Protein AF-A0A5N5N4A8-F1 (afdb_monomer_lite)

Structure (mmCIF, N/CA/C/O backbone):
data_AF-A0A5N5N4A8-F1
#
_entry.id   AF-A0A5N5N4A8-F1
#
loop_
_atom_site.group_PDB
_atom_site.id
_atom_site.type_symbol
_atom_site.label_atom_id
_atom_site.label_alt_id
_atom_site.label_comp_id
_atom_site.label_asym_id
_atom_site.label_entity_id
_atom_site.label_seq_id
_atom_site.pdbx_PDB_ins_code
_atom_site.Cartn_x
_atom_site.Cartn_y
_atom_site.Cartn_z
_atom_site.occupancy
_atom_site.B_iso_or_equiv
_atom_site.auth_seq_id
_atom_site.auth_comp_id
_atom_site.auth_asym_id
_atom_site.auth_atom_id
_atom_site.pdbx_PDB_model_num
ATOM 1 N N . MET A 1 1 ? 70.018 53.715 -150.022 1.00 56.44 1 MET A N 1
ATOM 2 C CA . MET A 1 1 ? 70.300 53.103 -148.701 1.00 56.44 1 MET A CA 1
ATOM 3 C C . MET A 1 1 ? 69.688 53.857 -147.510 1.00 56.44 1 MET A C 1
ATOM 5 O O . MET A 1 1 ? 69.052 53.190 -146.712 1.00 56.44 1 MET A O 1
ATOM 9 N N . LYS A 1 2 ? 69.775 55.198 -147.368 1.00 58.09 2 LYS A N 1
ATOM 10 C CA . LYS A 1 2 ? 69.204 55.908 -146.186 1.00 58.09 2 LYS A CA 1
ATOM 11 C C . LYS A 1 2 ? 67.696 55.701 -145.933 1.00 58.09 2 LYS A C 1
ATOM 13 O O . LYS A 1 2 ? 67.287 55.633 -144.782 1.00 58.09 2 LYS A O 1
ATOM 18 N N . LEU A 1 3 ? 66.888 55.563 -146.987 1.00 58.53 3 LEU A N 1
ATOM 19 C CA . LEU A 1 3 ? 65.428 55.402 -146.882 1.00 58.53 3 LEU A CA 1
ATOM 20 C C . LEU A 1 3 ? 64.990 54.063 -146.256 1.00 58.53 3 LEU A C 1
ATOM 22 O O . LEU A 1 3 ? 63.924 54.002 -145.663 1.00 58.53 3 LEU A O 1
ATOM 26 N N . GLN A 1 4 ? 65.820 53.018 -146.354 1.00 61.16 4 GLN A N 1
ATOM 27 C CA . GLN A 1 4 ? 65.466 51.653 -145.943 1.00 61.16 4 GLN A CA 1
ATOM 28 C C . GLN A 1 4 ? 65.731 51.393 -144.447 1.00 61.16 4 GLN A C 1
ATOM 30 O O . GLN A 1 4 ? 65.011 50.626 -143.811 1.00 61.16 4 GLN A O 1
ATOM 35 N N . ALA A 1 5 ? 66.733 52.073 -143.875 1.00 66.94 5 ALA A N 1
ATOM 36 C CA . ALA A 1 5 ? 66.986 52.070 -142.434 1.00 66.94 5 ALA A CA 1
ATOM 37 C C . ALA A 1 5 ? 65.881 52.824 -141.675 1.00 66.94 5 ALA A C 1
ATOM 39 O O . ALA A 1 5 ? 65.349 52.303 -140.702 1.00 66.94 5 ALA A O 1
ATOM 40 N N . LEU A 1 6 ? 65.471 53.993 -142.187 1.00 68.38 6 LEU A N 1
ATOM 41 C CA . LEU A 1 6 ? 64.388 54.794 -141.610 1.00 68.38 6 LEU A CA 1
ATOM 42 C C . LEU A 1 6 ? 63.024 54.090 -141.652 1.00 68.38 6 LEU A C 1
ATOM 44 O O . LEU A 1 6 ? 62.227 54.302 -140.747 1.00 68.38 6 LEU A O 1
ATOM 48 N N . THR A 1 7 ? 62.733 53.247 -142.651 1.00 71.19 7 THR A N 1
ATOM 49 C CA . THR A 1 7 ? 61.509 52.422 -142.627 1.00 71.19 7 THR A CA 1
ATOM 50 C C . THR A 1 7 ? 61.558 51.363 -141.533 1.00 71.19 7 THR A C 1
ATOM 52 O O . THR A 1 7 ? 60.598 51.264 -140.777 1.00 71.19 7 THR A O 1
ATOM 55 N N . LYS A 1 8 ? 62.680 50.643 -141.387 1.00 75.88 8 LYS A N 1
ATOM 56 C CA . LYS A 1 8 ? 62.810 49.606 -140.355 1.00 75.88 8 LYS A CA 1
ATOM 57 C C . LYS A 1 8 ? 62.787 50.194 -138.940 1.00 75.88 8 LYS A C 1
ATOM 59 O O . LYS A 1 8 ? 62.098 49.676 -138.077 1.00 75.88 8 LYS A O 1
ATOM 64 N N . GLU A 1 9 ? 63.475 51.310 -138.712 1.00 77.31 9 GLU A N 1
ATOM 65 C CA . GLU A 1 9 ? 63.443 52.019 -137.426 1.00 77.31 9 GLU A CA 1
ATOM 66 C C . GLU A 1 9 ? 62.024 52.516 -137.085 1.00 77.31 9 GLU A C 1
ATOM 68 O O . GLU A 1 9 ? 61.603 52.463 -135.933 1.00 77.31 9 GLU A O 1
ATOM 73 N N . ASN A 1 10 ? 61.244 52.935 -138.087 1.00 78.62 10 ASN A N 1
ATOM 74 C CA . ASN A 1 10 ? 59.842 53.330 -137.920 1.00 78.62 10 ASN A CA 1
ATOM 75 C C . ASN A 1 10 ? 58.921 52.119 -137.650 1.00 78.62 10 ASN A C 1
ATOM 77 O O . ASN A 1 10 ? 57.947 52.248 -136.913 1.00 78.62 10 ASN A O 1
ATOM 81 N N . GLU A 1 11 ? 59.234 50.938 -138.189 1.00 80.19 11 GLU A N 1
ATOM 82 C CA . GLU A 1 11 ? 58.554 49.673 -137.866 1.00 80.19 11 GLU A CA 1
ATOM 83 C C . GLU A 1 11 ? 58.890 49.191 -136.445 1.00 80.19 11 GLU A C 1
ATOM 85 O O . GLU A 1 11 ? 57.966 48.957 -135.669 1.00 80.19 11 GLU A O 1
ATOM 90 N N . ASP A 1 12 ? 60.168 49.171 -136.049 1.00 80.50 12 ASP A N 1
ATOM 91 C CA . ASP A 1 12 ? 60.608 48.830 -134.684 1.00 80.50 12 ASP A CA 1
ATOM 92 C C . ASP A 1 12 ? 60.016 49.806 -133.637 1.00 80.50 12 ASP A C 1
ATOM 94 O O . ASP A 1 12 ? 59.639 49.409 -132.529 1.00 80.50 12 ASP A O 1
ATOM 98 N N . LEU A 1 13 ? 59.901 51.100 -133.977 1.00 82.62 13 LEU A N 1
ATOM 99 C CA . LEU A 1 13 ? 59.232 52.101 -133.138 1.00 82.62 13 LEU A CA 1
ATOM 100 C C . LEU A 1 13 ? 57.721 51.865 -133.052 1.00 82.62 13 LEU A C 1
ATOM 102 O O . LEU A 1 13 ? 57.177 51.960 -131.955 1.00 82.62 13 LEU A O 1
ATOM 106 N N . LYS A 1 14 ? 57.045 51.511 -134.155 1.00 82.94 14 LYS A N 1
ATOM 107 C CA . LYS A 1 14 ? 55.620 51.136 -134.137 1.00 82.94 14 LYS A CA 1
ATOM 108 C C . LYS A 1 14 ? 55.368 49.882 -133.310 1.00 82.94 14 LYS A C 1
ATOM 110 O O . LYS A 1 14 ? 54.406 49.865 -132.550 1.00 82.94 14 LYS A O 1
ATOM 115 N N . GLU A 1 15 ? 56.217 48.863 -133.418 1.00 82.81 15 GLU A N 1
ATOM 116 C CA . GLU A 1 15 ? 56.079 47.631 -132.640 1.00 82.81 15 GLU A CA 1
ATOM 117 C C . GLU A 1 15 ? 56.305 47.895 -131.144 1.00 82.81 15 GLU A C 1
ATOM 119 O O . GLU A 1 15 ? 55.498 47.464 -130.321 1.00 82.81 15 GLU A O 1
ATOM 124 N N . ARG A 1 16 ? 57.298 48.723 -130.778 1.00 84.50 16 ARG A N 1
ATOM 125 C CA . ARG A 1 16 ? 57.437 49.223 -129.398 1.00 84.50 16 ARG A CA 1
ATOM 126 C C . ARG A 1 16 ? 56.244 50.058 -128.942 1.00 84.50 16 ARG A C 1
ATOM 128 O O . ARG A 1 16 ? 55.816 49.900 -127.803 1.00 84.50 16 ARG A O 1
ATOM 135 N N . THR A 1 17 ? 55.693 50.935 -129.783 1.00 83.56 17 THR A N 1
ATOM 136 C CA . THR A 1 17 ? 54.480 51.697 -129.444 1.00 83.56 17 THR A CA 1
ATOM 137 C C . THR A 1 17 ? 53.307 50.753 -129.188 1.00 83.56 17 THR A C 1
ATOM 139 O O . THR A 1 17 ? 52.651 50.895 -128.162 1.00 83.56 17 THR A O 1
ATOM 142 N N . LEU A 1 18 ? 53.096 49.745 -130.040 1.00 87.31 18 LEU A N 1
ATOM 143 C CA . LEU A 1 18 ? 52.048 48.736 -129.876 1.00 87.31 18 LEU A CA 1
ATOM 144 C C . LEU A 1 18 ? 52.262 47.888 -128.610 1.00 87.31 18 LEU A C 1
ATOM 146 O O . LEU A 1 18 ? 51.315 47.626 -127.874 1.00 87.31 18 LEU A O 1
ATOM 150 N N . GLN A 1 19 ? 53.503 47.492 -128.316 1.00 87.50 19 GLN A N 1
ATOM 151 C CA . GLN A 1 19 ? 53.854 46.746 -127.106 1.00 87.50 19 GLN A CA 1
ATOM 152 C C . GLN A 1 19 ? 53.592 47.571 -125.839 1.00 87.50 19 GLN A C 1
ATOM 154 O O . GLN A 1 19 ? 52.956 47.072 -124.910 1.00 87.50 19 GLN A O 1
ATOM 159 N N . MET A 1 20 ? 54.026 48.835 -125.813 1.00 86.50 20 MET A N 1
ATOM 160 C CA . MET A 1 20 ? 53.767 49.763 -124.707 1.00 86.50 20 MET A CA 1
ATOM 161 C C . MET A 1 20 ? 52.272 50.079 -124.569 1.00 86.50 20 MET A C 1
ATOM 163 O O . MET A 1 20 ? 51.775 50.205 -123.454 1.00 86.50 20 MET A O 1
ATOM 167 N N . GLU A 1 21 ? 51.530 50.161 -125.675 1.00 87.38 21 GLU A N 1
ATOM 168 C CA . GLU A 1 21 ? 50.076 50.331 -125.667 1.00 87.38 21 GLU A CA 1
ATOM 169 C C . GLU A 1 21 ? 49.369 49.087 -125.100 1.00 87.38 21 GLU A C 1
ATOM 171 O O . GLU A 1 21 ? 48.452 49.221 -124.290 1.00 87.38 21 GLU A O 1
ATOM 176 N N . THR A 1 22 ? 49.815 47.877 -125.452 1.00 87.38 22 THR A N 1
ATOM 177 C CA . THR A 1 22 ? 49.297 46.622 -124.882 1.00 87.38 22 THR A CA 1
ATOM 178 C C . THR A 1 22 ? 49.626 46.510 -123.392 1.00 87.38 22 THR A C 1
ATOM 180 O O . THR A 1 22 ? 48.724 46.230 -122.608 1.00 87.38 22 THR A O 1
ATOM 183 N N . GLN A 1 23 ? 50.859 46.809 -122.966 1.00 88.62 23 GLN A N 1
ATOM 184 C CA . GLN A 1 23 ? 51.235 46.837 -121.543 1.00 88.62 23 GLN A CA 1
ATOM 185 C C . GLN A 1 23 ? 50.447 47.896 -120.760 1.00 88.62 23 GLN A C 1
ATOM 187 O O . GLN A 1 23 ? 49.952 47.615 -119.671 1.00 88.62 23 GLN A O 1
ATOM 192 N N . SER A 1 24 ? 50.250 49.088 -121.332 1.00 85.00 24 SER A N 1
ATOM 193 C CA . SER A 1 24 ? 49.407 50.140 -120.753 1.00 85.00 24 SER A CA 1
ATOM 194 C C . SER A 1 24 ? 47.951 49.682 -120.600 1.00 85.00 24 SER A C 1
ATOM 196 O O . SER A 1 24 ? 47.354 49.863 -119.540 1.00 85.00 24 SER A O 1
ATOM 198 N N . LYS A 1 25 ? 47.389 48.997 -121.607 1.00 90.38 25 LYS A N 1
ATOM 199 C CA . LYS A 1 25 ? 46.051 48.385 -121.530 1.00 90.38 25 LYS A CA 1
ATOM 200 C C . LYS A 1 25 ? 45.978 47.276 -120.477 1.00 90.38 25 LYS A C 1
ATOM 202 O O . LYS A 1 25 ? 44.963 47.187 -119.793 1.00 90.38 25 LYS A O 1
ATOM 207 N N . GLU A 1 26 ? 47.016 46.458 -120.317 1.00 89.75 26 GLU A N 1
ATOM 208 C CA . GLU A 1 26 ? 47.076 45.412 -119.285 1.00 89.75 26 GLU A CA 1
ATOM 209 C C . GLU A 1 26 ? 47.110 46.023 -117.874 1.00 89.75 26 GLU A C 1
ATOM 211 O O . GLU A 1 26 ? 46.249 45.718 -117.049 1.00 89.75 26 GLU A O 1
ATOM 216 N N . HIS A 1 27 ? 48.013 46.979 -117.627 1.00 88.75 27 HIS A N 1
ATOM 217 C CA . HIS A 1 27 ? 48.081 47.713 -116.361 1.00 88.75 27 HIS A CA 1
ATOM 218 C C . HIS A 1 27 ? 46.790 48.484 -116.063 1.00 88.75 27 HIS A C 1
ATOM 220 O O . HIS A 1 27 ? 46.353 48.521 -114.916 1.00 88.75 27 HIS A O 1
ATOM 226 N N . LEU A 1 28 ? 46.131 49.052 -117.079 1.00 90.88 28 LEU A N 1
ATOM 227 C CA . LEU A 1 28 ? 44.839 49.715 -116.915 1.00 90.88 28 LEU A CA 1
ATOM 228 C C . LEU A 1 28 ? 43.726 48.721 -116.544 1.00 90.88 28 LEU A C 1
ATOM 230 O O . LEU A 1 28 ? 42.883 49.049 -115.709 1.00 90.88 28 LEU A O 1
ATOM 234 N N . LYS A 1 29 ? 43.704 47.505 -117.110 1.00 92.19 29 LYS A N 1
ATOM 235 C CA . LYS A 1 29 ? 42.767 46.449 -116.680 1.00 92.19 29 LYS A CA 1
ATOM 236 C C . LYS A 1 29 ? 43.033 46.026 -115.239 1.00 92.19 29 LYS A C 1
ATOM 238 O O . LYS A 1 29 ? 42.085 45.906 -114.472 1.00 92.19 29 LYS A O 1
ATOM 243 N N . GLU A 1 30 ? 44.292 45.810 -114.865 1.00 91.25 30 GLU A N 1
ATOM 244 C CA . GLU A 1 30 ? 44.657 45.350 -113.522 1.00 91.25 30 GLU A CA 1
ATOM 245 C C . GLU A 1 30 ? 44.425 46.431 -112.455 1.00 91.25 30 GLU A C 1
ATOM 247 O O . GLU A 1 30 ? 43.889 46.140 -111.385 1.00 91.25 30 GLU A O 1
ATOM 252 N N . TRP A 1 31 ? 44.687 47.700 -112.779 1.00 91.19 31 TRP A N 1
ATOM 253 C CA . TRP A 1 31 ? 44.297 48.847 -111.955 1.00 91.19 31 TRP A CA 1
ATOM 254 C C . TRP A 1 31 ? 42.774 48.966 -111.813 1.00 91.19 31 TRP A C 1
ATOM 256 O O . TRP A 1 31 ? 42.271 49.145 -110.708 1.00 91.19 31 TRP A O 1
ATOM 266 N N . ASN A 1 32 ? 42.008 48.805 -112.900 1.00 91.62 32 ASN A N 1
ATOM 267 C CA . ASN A 1 32 ? 40.544 48.800 -112.819 1.00 91.62 32 ASN A CA 1
ATOM 268 C C . ASN A 1 32 ? 40.012 47.606 -112.009 1.00 91.62 32 ASN A C 1
ATOM 270 O O . ASN A 1 32 ? 39.071 47.773 -111.239 1.00 91.62 32 ASN A O 1
ATOM 274 N N . LYS A 1 33 ? 40.624 46.422 -112.135 1.00 93.69 33 LYS A N 1
ATOM 275 C CA . LYS A 1 33 ? 40.260 45.220 -111.375 1.00 93.69 33 LYS A CA 1
ATOM 276 C C . LYS A 1 33 ? 40.529 45.404 -109.882 1.00 93.69 33 LYS A C 1
ATOM 278 O O . LYS A 1 33 ? 39.618 45.223 -109.085 1.00 93.69 33 LYS A O 1
ATOM 283 N N . THR A 1 34 ? 41.737 45.817 -109.505 1.00 92.00 34 THR A N 1
ATOM 284 C CA . THR A 1 34 ? 42.097 46.076 -108.098 1.00 92.00 34 THR A CA 1
ATOM 285 C C . THR A 1 34 ? 41.268 47.211 -107.494 1.00 92.00 34 THR A C 1
ATOM 287 O O . THR A 1 34 ? 40.834 47.111 -106.349 1.00 92.00 34 THR A O 1
ATOM 290 N N . LYS A 1 35 ? 40.946 48.252 -108.274 1.00 91.94 35 LYS A N 1
ATOM 291 C CA . LYS A 1 35 ? 40.002 49.308 -107.878 1.00 91.94 35 LYS A CA 1
ATOM 292 C C . LYS A 1 35 ? 38.577 48.780 -107.670 1.00 91.94 35 LYS A C 1
ATOM 294 O O . LYS A 1 35 ? 37.924 49.187 -106.712 1.00 91.94 35 LYS A O 1
ATOM 299 N N . GLN A 1 36 ? 38.100 47.880 -108.529 1.00 92.25 36 GLN A N 1
ATOM 300 C CA . GLN A 1 36 ? 36.796 47.231 -108.379 1.00 92.25 36 GLN A CA 1
ATOM 301 C C . GLN A 1 36 ? 36.764 46.321 -107.143 1.00 92.25 36 GLN A C 1
ATOM 303 O O . GLN A 1 36 ? 35.833 46.411 -106.352 1.00 92.25 36 GLN A O 1
ATOM 308 N N . GLU A 1 37 ? 37.802 45.511 -106.921 1.00 91.94 37 GLU A N 1
ATOM 309 C CA . GLU A 1 37 ? 37.939 44.655 -105.736 1.00 91.94 37 GLU A CA 1
ATOM 310 C C . GLU A 1 37 ? 37.998 45.481 -104.440 1.00 91.94 37 GLU A C 1
ATOM 312 O O . GLU A 1 37 ? 37.340 45.128 -103.460 1.00 91.94 37 GLU A O 1
ATOM 317 N N . ALA A 1 38 ? 38.705 46.617 -104.443 1.00 90.31 38 ALA A N 1
ATOM 318 C CA . ALA A 1 38 ? 38.720 47.560 -103.326 1.00 90.31 38 ALA A CA 1
ATOM 319 C C . ALA A 1 38 ? 37.334 48.180 -103.068 1.00 90.31 38 ALA A C 1
ATOM 321 O O . ALA A 1 38 ? 36.897 48.230 -101.920 1.00 90.31 38 ALA A O 1
ATOM 322 N N . ALA A 1 39 ? 36.608 48.585 -104.117 1.00 90.88 39 ALA A N 1
ATOM 323 C CA . ALA A 1 39 ? 35.244 49.110 -103.999 1.00 90.88 39 ALA A CA 1
ATOM 324 C C . ALA A 1 39 ? 34.233 48.041 -103.533 1.00 90.88 39 ALA A C 1
ATOM 326 O O . ALA A 1 39 ? 33.334 48.329 -102.743 1.00 90.88 39 ALA A O 1
ATOM 327 N N . ASP A 1 40 ? 34.386 46.792 -103.977 1.00 91.62 40 ASP A N 1
ATOM 328 C CA . ASP A 1 40 ? 33.559 45.660 -103.547 1.00 91.62 40 ASP A CA 1
ATOM 329 C C . ASP A 1 40 ? 33.862 45.232 -102.104 1.00 91.62 40 ASP A C 1
ATOM 331 O O . ASP A 1 40 ? 32.959 44.788 -101.392 1.00 91.62 40 ASP A O 1
ATOM 335 N N . PHE A 1 41 ? 35.111 45.374 -101.649 1.00 89.81 41 PHE A N 1
ATOM 336 C CA . PHE A 1 41 ? 35.484 45.189 -100.247 1.00 89.81 41 PHE A CA 1
ATOM 337 C C . PHE A 1 41 ? 34.937 46.321 -99.369 1.00 89.81 41 PHE A C 1
ATOM 339 O O . PHE A 1 41 ? 34.304 46.042 -98.352 1.00 89.81 41 PHE A O 1
ATOM 346 N N . GLN A 1 42 ? 35.088 47.579 -99.799 1.00 88.69 42 GLN A N 1
ATOM 347 C CA . GLN A 1 42 ? 34.529 48.747 -99.118 1.00 88.69 42 GLN A CA 1
ATOM 348 C C . GLN A 1 42 ? 33.012 48.603 -98.918 1.00 88.69 42 GLN A C 1
ATOM 350 O O . GLN A 1 42 ? 32.543 48.715 -97.787 1.00 88.69 42 GLN A O 1
ATOM 355 N N . ARG A 1 43 ? 32.260 48.237 -99.967 1.00 88.38 43 ARG A N 1
ATOM 356 C CA . ARG A 1 43 ? 30.806 48.014 -99.870 1.00 88.38 43 ARG A CA 1
ATOM 357 C C . ARG A 1 43 ? 30.442 46.950 -98.830 1.00 88.38 43 ARG A C 1
ATOM 359 O O . ARG A 1 43 ? 29.518 47.143 -98.051 1.00 88.38 43 ARG A O 1
ATOM 366 N N . LYS A 1 44 ? 31.192 45.842 -98.762 1.00 91.44 44 LYS A N 1
ATOM 367 C CA . LYS A 1 44 ? 30.980 44.788 -97.747 1.00 91.44 44 LYS A CA 1
ATOM 368 C C . LYS A 1 44 ? 31.272 45.281 -96.327 1.00 91.44 44 LYS A C 1
ATOM 370 O O . LYS A 1 44 ? 30.573 44.885 -95.395 1.00 91.44 44 LYS A O 1
ATOM 375 N N . CYS A 1 45 ? 32.284 46.130 -96.150 1.00 85.31 45 CYS A N 1
ATOM 376 C CA . CYS A 1 45 ? 32.577 46.773 -94.868 1.00 85.31 45 CYS A CA 1
ATOM 377 C C . CYS A 1 45 ? 31.461 47.742 -94.452 1.00 85.31 45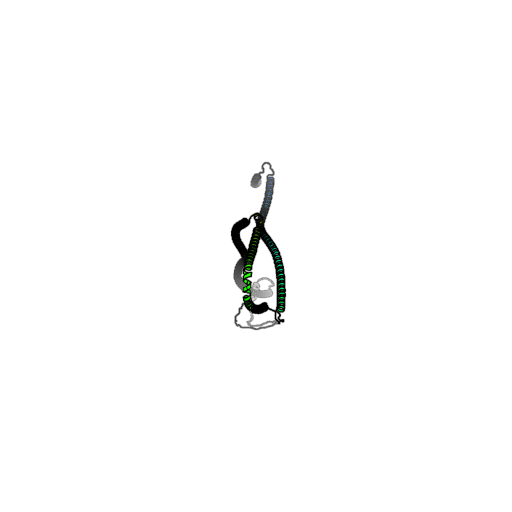 CYS A C 1
ATOM 379 O O . CYS A 1 45 ? 31.028 47.701 -93.302 1.00 85.31 45 CYS A O 1
ATOM 381 N N . GLU A 1 46 ? 30.955 48.554 -95.380 1.00 85.31 46 GLU A N 1
ATOM 382 C CA . GLU A 1 46 ? 29.821 49.461 -95.164 1.00 85.31 46 GLU A CA 1
ATOM 383 C C . GLU A 1 46 ? 28.543 48.681 -94.811 1.00 85.31 46 GLU A C 1
ATOM 385 O O . GLU A 1 46 ? 27.928 48.955 -93.783 1.00 85.31 46 GLU A O 1
ATOM 390 N N . GLU A 1 47 ? 28.202 47.627 -95.561 1.00 87.75 47 GLU A N 1
ATOM 391 C CA . GLU A 1 47 ? 27.078 46.727 -95.257 1.00 87.75 47 GLU A CA 1
ATOM 392 C C . GLU A 1 47 ? 27.206 46.071 -93.870 1.00 87.75 47 GLU A C 1
ATOM 394 O O . GLU A 1 47 ? 26.223 45.976 -93.126 1.00 87.75 47 GLU A O 1
ATOM 399 N N . PHE A 1 48 ? 28.407 45.616 -93.494 1.00 87.75 48 PHE A N 1
ATOM 400 C CA . PHE A 1 48 ? 28.667 45.051 -92.168 1.00 87.75 48 PHE A CA 1
ATOM 401 C C . PHE A 1 48 ? 28.476 46.095 -91.060 1.00 87.75 48 PHE A C 1
ATOM 403 O O . PHE A 1 48 ? 27.785 45.817 -90.076 1.00 87.75 48 PHE A O 1
ATOM 410 N N . LEU A 1 49 ? 29.023 47.303 -91.237 1.00 85.31 49 LEU A N 1
ATOM 411 C CA . LEU A 1 49 ? 28.869 48.412 -90.295 1.00 85.31 49 LEU A CA 1
ATOM 412 C C . LEU A 1 49 ? 27.402 48.834 -90.153 1.00 85.31 49 LEU A C 1
ATOM 414 O O . LEU A 1 49 ? 26.928 48.951 -89.027 1.00 85.31 49 LEU A O 1
ATOM 418 N N . SER A 1 50 ? 26.643 48.969 -91.246 1.00 83.62 50 SER A N 1
ATOM 419 C CA . SER A 1 50 ? 25.208 49.295 -91.200 1.00 83.62 50 SER A CA 1
ATOM 420 C C . SER A 1 50 ? 24.383 48.212 -90.494 1.00 83.62 50 SER A C 1
ATOM 422 O O . SER A 1 50 ? 23.487 48.509 -89.698 1.00 83.62 50 SER A O 1
ATOM 424 N N . ARG A 1 51 ? 24.695 46.929 -90.725 1.00 86.88 51 ARG A N 1
ATOM 425 C CA . ARG A 1 51 ? 24.046 45.813 -90.015 1.00 86.88 51 ARG A CA 1
ATOM 426 C C . ARG A 1 51 ? 24.387 45.798 -88.526 1.00 86.88 51 ARG A C 1
ATOM 428 O O . ARG A 1 51 ? 23.518 45.477 -87.721 1.00 86.88 51 ARG A O 1
ATOM 435 N N . LEU A 1 52 ? 25.614 46.148 -88.147 1.00 85.19 52 LEU A N 1
ATOM 436 C CA . LEU A 1 52 ? 26.026 46.205 -86.745 1.00 85.19 52 LEU A CA 1
ATOM 437 C C . LEU A 1 52 ? 25.425 47.429 -86.032 1.00 85.19 52 LEU A C 1
ATOM 439 O O . LEU A 1 52 ? 24.831 47.274 -84.968 1.00 85.19 52 LEU A O 1
ATOM 443 N N . ALA A 1 53 ? 25.470 48.607 -86.655 1.00 84.50 53 ALA A N 1
ATOM 444 C CA . ALA A 1 53 ? 24.844 49.833 -86.162 1.00 84.50 53 ALA A CA 1
ATOM 445 C C . ALA A 1 53 ? 23.329 49.672 -85.960 1.00 84.50 53 ALA A C 1
ATOM 447 O O . ALA A 1 53 ? 22.826 49.995 -84.888 1.00 84.50 53 ALA A O 1
ATOM 448 N N . SER A 1 54 ? 22.609 49.071 -86.918 1.00 85.06 54 SER A N 1
ATOM 449 C CA . SER A 1 54 ? 21.166 48.803 -86.770 1.00 85.06 54 SER A CA 1
ATOM 450 C C . SER A 1 54 ? 20.833 47.814 -85.645 1.00 85.06 54 SER A C 1
ATOM 452 O O . SER A 1 54 ? 19.767 47.912 -85.043 1.00 85.06 54 SER A O 1
ATOM 454 N N . LYS A 1 55 ? 21.734 46.877 -85.311 1.00 85.62 55 LYS A N 1
ATOM 455 C CA . LYS A 1 55 ? 21.575 45.976 -84.153 1.00 85.62 55 LYS A CA 1
ATOM 456 C C . LYS A 1 55 ? 21.917 46.629 -82.817 1.00 85.62 55 LYS A C 1
ATOM 458 O O . LYS A 1 55 ? 21.417 46.174 -81.793 1.00 85.62 55 LYS A O 1
ATOM 463 N N . LEU A 1 56 ? 22.739 47.673 -82.838 1.00 82.81 56 LEU A N 1
ATOM 464 C CA . LEU A 1 56 ? 23.101 48.489 -81.680 1.00 82.81 56 LEU A CA 1
ATOM 465 C C . LEU A 1 56 ? 22.221 49.747 -81.533 1.00 82.81 56 LEU A C 1
ATOM 467 O O . LEU A 1 56 ? 22.432 50.520 -80.604 1.00 82.81 56 LEU A O 1
ATOM 471 N N . SER A 1 57 ? 21.252 49.949 -82.433 1.00 83.25 57 SER A N 1
ATOM 472 C CA . SER A 1 57 ? 20.389 51.138 -82.508 1.00 83.25 57 SER A CA 1
ATOM 473 C C . SER A 1 57 ? 21.162 52.465 -82.607 1.00 83.25 57 SER A C 1
ATOM 475 O O . SER A 1 57 ? 20.761 53.465 -82.016 1.00 83.25 57 SER A O 1
ATOM 477 N N . VAL A 1 58 ? 22.276 52.474 -83.347 1.00 77.69 58 VAL A N 1
ATOM 478 C CA . VAL A 1 58 ? 23.074 53.681 -83.628 1.00 77.69 58 VAL A CA 1
ATOM 479 C C . VAL A 1 58 ? 22.560 54.344 -84.900 1.00 77.69 58 VAL A C 1
ATOM 481 O O . VAL A 1 58 ? 22.479 53.689 -85.941 1.00 77.69 58 VAL A O 1
ATOM 484 N N . ASP A 1 59 ? 22.244 55.636 -84.820 1.00 71.44 59 ASP A N 1
ATOM 485 C CA . ASP A 1 59 ? 21.810 56.406 -85.983 1.00 71.44 59 ASP A CA 1
ATOM 486 C C . ASP A 1 59 ? 22.989 56.676 -86.935 1.00 71.44 59 ASP A C 1
ATOM 488 O O . ASP A 1 59 ? 24.091 57.035 -86.511 1.00 71.44 59 ASP A O 1
ATOM 492 N N . LEU A 1 60 ? 22.771 56.443 -88.229 1.00 63.97 60 LEU A N 1
ATOM 493 C CA . LEU A 1 60 ? 23.824 56.431 -89.252 1.00 63.97 60 LEU A CA 1
ATOM 494 C C . LEU A 1 60 ? 24.113 57.827 -89.830 1.00 63.97 60 LEU A C 1
ATOM 496 O O . LEU A 1 60 ? 25.098 57.992 -90.544 1.00 63.97 60 LEU A O 1
ATOM 500 N N . ALA A 1 61 ? 23.244 58.808 -89.572 1.00 62.28 61 ALA A N 1
ATOM 501 C CA . ALA A 1 61 ? 23.188 60.055 -90.337 1.00 62.28 61 ALA A CA 1
ATOM 502 C C . ALA A 1 61 ? 24.219 61.134 -89.945 1.00 62.28 61 ALA A C 1
ATOM 504 O O . ALA A 1 61 ? 24.461 62.035 -90.744 1.00 62.28 61 ALA A O 1
ATOM 505 N N . GLU A 1 62 ? 24.816 61.072 -88.748 1.00 58.53 62 GLU A N 1
ATOM 506 C CA . GLU A 1 62 ? 25.540 62.218 -88.152 1.00 58.53 62 GLU A CA 1
ATOM 507 C C . GLU A 1 62 ? 26.981 61.915 -87.685 1.00 58.53 62 GLU A C 1
ATOM 509 O O . GLU A 1 62 ? 27.563 62.703 -86.941 1.00 58.53 62 GLU A O 1
ATOM 514 N N . ASN A 1 63 ? 27.580 60.776 -88.061 1.00 62.81 63 ASN A N 1
ATOM 515 C CA . ASN A 1 63 ? 28.821 60.314 -87.423 1.00 62.81 63 ASN A CA 1
ATOM 516 C C . ASN A 1 63 ? 29.944 59.913 -88.399 1.00 62.81 63 ASN A C 1
ATOM 518 O O . ASN A 1 63 ? 30.074 58.749 -88.782 1.00 62.81 63 ASN A O 1
ATOM 522 N N . ASP A 1 64 ? 30.837 60.867 -88.690 1.00 66.88 64 ASP A N 1
ATOM 523 C CA . ASP A 1 64 ? 32.072 60.683 -89.482 1.00 66.88 64 ASP A CA 1
ATOM 524 C C . ASP A 1 64 ? 33.025 59.601 -88.923 1.00 66.88 64 ASP A C 1
ATOM 526 O O . ASP A 1 64 ? 33.930 59.130 -89.614 1.00 66.88 64 ASP A O 1
ATOM 530 N N . LYS A 1 65 ? 32.837 59.183 -87.664 1.00 75.94 65 LYS A N 1
ATOM 531 C CA . LYS A 1 65 ? 33.622 58.163 -86.949 1.00 75.94 65 LYS A CA 1
ATOM 532 C C . LYS A 1 65 ? 32.749 56.971 -86.541 1.00 75.94 65 LYS A C 1
ATOM 534 O O . LYS A 1 65 ? 32.878 56.414 -85.444 1.00 75.94 65 LYS A O 1
ATOM 539 N N . LEU A 1 66 ? 31.871 56.544 -87.449 1.00 78.75 66 LEU A N 1
ATOM 540 C CA . LEU A 1 66 ? 30.908 55.464 -87.225 1.00 78.75 66 LEU A CA 1
ATOM 541 C C . LEU A 1 66 ? 31.548 54.175 -86.683 1.00 78.75 66 LEU A C 1
ATOM 543 O O . LEU A 1 66 ? 31.041 53.581 -85.736 1.00 78.75 66 LEU A O 1
ATOM 547 N N . MET A 1 67 ? 32.699 53.774 -87.234 1.00 81.06 67 MET A N 1
ATOM 548 C CA . MET A 1 67 ? 33.428 52.577 -86.801 1.00 81.06 67 MET A CA 1
ATOM 549 C C . MET A 1 67 ? 33.963 52.695 -85.363 1.00 81.06 67 MET A C 1
ATOM 551 O O . MET A 1 67 ? 33.789 51.766 -84.579 1.00 81.06 67 MET A O 1
ATOM 555 N N . GLU A 1 68 ? 34.558 53.833 -84.983 1.00 84.19 68 GLU A N 1
ATOM 556 C CA . GLU A 1 68 ? 35.048 54.068 -83.611 1.00 84.19 68 GLU A CA 1
ATOM 557 C C . GLU A 1 68 ? 33.889 54.091 -82.601 1.00 84.19 68 GLU A C 1
ATOM 559 O O . GLU A 1 68 ? 34.001 53.552 -81.497 1.00 84.19 68 GLU A O 1
ATOM 564 N N . THR A 1 69 ? 32.749 54.662 -83.000 1.00 84.69 69 THR A N 1
ATOM 565 C CA . THR A 1 69 ? 31.531 54.729 -82.180 1.00 84.69 69 THR A CA 1
ATOM 566 C C . THR A 1 69 ? 30.924 53.342 -81.967 1.00 84.69 69 THR A C 1
ATOM 568 O O . THR A 1 69 ? 30.612 52.968 -80.837 1.00 84.69 69 THR A O 1
ATOM 571 N N . VAL A 1 70 ? 30.815 52.543 -83.033 1.00 86.00 70 VAL A N 1
ATOM 572 C CA . VAL A 1 70 ? 30.330 51.157 -82.972 1.00 86.00 70 VAL A CA 1
ATOM 573 C C . VAL A 1 70 ? 31.245 50.286 -82.107 1.00 86.00 70 VAL A C 1
ATOM 575 O O . VAL A 1 70 ? 30.738 49.551 -81.263 1.00 86.00 70 VAL A O 1
ATOM 578 N N . VAL A 1 71 ? 32.573 50.401 -82.237 1.00 87.75 71 VAL A N 1
ATOM 579 C CA . VAL A 1 71 ? 33.533 49.696 -81.362 1.00 87.75 71 VAL A CA 1
ATOM 580 C C . VAL A 1 71 ? 33.349 50.111 -79.899 1.00 87.75 71 VAL A C 1
ATOM 582 O O . VAL A 1 71 ? 33.171 49.251 -79.039 1.00 87.75 71 VAL A O 1
ATOM 585 N N . SER A 1 72 ? 33.277 51.414 -79.618 1.00 88.62 72 SER A N 1
ATOM 586 C CA . SER A 1 72 ? 33.092 51.938 -78.253 1.00 88.62 72 SER A CA 1
ATOM 587 C C . SER A 1 72 ? 31.792 51.452 -77.599 1.00 88.62 72 SER A C 1
ATOM 589 O O . SER A 1 72 ? 31.758 51.175 -76.395 1.00 88.62 72 SER A O 1
ATOM 591 N N . LEU A 1 73 ? 30.720 51.323 -78.387 1.00 90.25 73 LEU A N 1
ATOM 592 C CA . LEU A 1 73 ? 29.433 50.814 -77.923 1.00 90.25 73 LEU A CA 1
ATOM 593 C C . LEU A 1 73 ? 29.456 49.292 -77.721 1.00 90.25 73 LEU A C 1
ATOM 595 O O . LEU A 1 73 ? 28.920 48.815 -76.724 1.00 90.25 73 LEU A O 1
ATOM 599 N N . VAL A 1 74 ? 30.142 48.532 -78.582 1.00 90.31 74 VAL A N 1
ATOM 600 C CA . VAL A 1 74 ? 30.402 47.097 -78.358 1.00 90.31 74 VAL A CA 1
ATOM 601 C C . VAL A 1 74 ? 31.218 46.885 -77.078 1.00 90.31 74 VAL A C 1
ATOM 603 O O . VAL A 1 74 ? 30.867 46.014 -76.284 1.00 90.31 74 VAL A O 1
ATOM 606 N N . ASP A 1 75 ? 32.234 47.706 -76.809 1.00 91.75 75 ASP A N 1
ATOM 607 C CA . ASP A 1 75 ? 33.014 47.655 -75.565 1.00 91.75 75 ASP A CA 1
ATOM 608 C C . ASP A 1 75 ? 32.182 48.026 -74.330 1.00 91.75 75 ASP A C 1
ATOM 610 O O . ASP A 1 75 ? 32.384 47.479 -73.241 1.00 91.75 75 ASP A O 1
ATOM 614 N N . LEU A 1 76 ? 31.230 48.954 -74.462 1.00 92.75 76 LEU A N 1
ATOM 615 C CA . LEU A 1 76 ? 30.265 49.259 -73.404 1.00 92.75 76 LEU A CA 1
ATOM 616 C C . LEU A 1 76 ? 29.314 48.077 -73.161 1.00 92.75 76 LEU A C 1
ATOM 618 O O . LEU A 1 76 ? 29.170 47.649 -72.018 1.00 92.75 76 LEU A O 1
ATOM 622 N N . CYS A 1 77 ? 28.738 47.493 -74.217 1.00 92.00 77 CYS A N 1
ATOM 623 C CA . CYS A 1 77 ? 27.902 46.296 -74.128 1.00 92.00 77 CYS A CA 1
ATOM 624 C C . CYS A 1 77 ? 28.662 45.104 -73.533 1.00 92.00 77 CYS A C 1
ATOM 626 O O . CYS A 1 77 ? 28.098 44.375 -72.722 1.00 92.00 77 CYS A O 1
ATOM 628 N N . CYS A 1 78 ? 29.938 44.912 -73.881 1.00 94.50 78 CYS A N 1
ATOM 629 C CA . CYS A 1 78 ? 30.793 43.883 -73.295 1.00 94.50 78 CYS A CA 1
ATOM 630 C C . CYS A 1 78 ? 30.971 44.097 -71.788 1.00 94.50 78 CYS A C 1
ATOM 632 O O . CYS A 1 78 ? 30.673 43.188 -71.013 1.00 94.50 78 CYS A O 1
ATOM 634 N N . ARG A 1 79 ? 31.375 45.305 -71.369 1.00 96.31 79 ARG A N 1
ATOM 635 C CA . ARG A 1 79 ? 31.535 45.663 -69.949 1.00 96.31 79 ARG A CA 1
ATOM 636 C C . ARG A 1 79 ? 30.238 45.505 -69.160 1.00 96.31 79 ARG A C 1
ATOM 638 O O . ARG A 1 79 ? 30.264 44.941 -68.072 1.00 96.31 79 ARG A O 1
ATOM 645 N N . GLU A 1 80 ? 29.108 45.938 -69.711 1.00 95.62 80 GLU A N 1
ATOM 646 C CA . GLU A 1 80 ? 27.794 45.797 -69.077 1.00 95.62 80 GLU A CA 1
ATOM 647 C C . GLU A 1 80 ? 27.367 44.325 -68.967 1.00 95.62 80 GLU A C 1
ATOM 649 O O . GLU A 1 80 ? 26.929 43.883 -67.909 1.00 95.62 80 GLU A O 1
ATOM 654 N N . ARG A 1 81 ? 27.585 43.524 -70.014 1.00 95.81 81 ARG A N 1
ATOM 655 C CA . ARG A 1 81 ? 27.348 42.071 -70.028 1.00 95.81 81 ARG A CA 1
ATOM 656 C C . ARG A 1 81 ? 28.214 41.339 -68.999 1.00 95.81 81 ARG A C 1
ATOM 658 O O . ARG A 1 81 ? 27.744 40.394 -68.370 1.00 95.81 81 ARG A O 1
ATOM 665 N N . ASP A 1 82 ? 29.454 41.771 -68.787 1.00 97.00 82 ASP A N 1
ATOM 666 C CA . ASP A 1 82 ? 30.345 41.180 -67.782 1.00 97.00 82 ASP A CA 1
ATOM 667 C C . ASP A 1 82 ? 30.036 41.690 -66.352 1.00 97.00 82 ASP A C 1
ATOM 669 O O . ASP A 1 82 ? 30.080 40.909 -65.395 1.00 97.00 82 ASP A O 1
ATOM 673 N N . ARG A 1 83 ? 29.564 42.938 -66.197 1.00 97.88 83 ARG A N 1
ATOM 674 C CA . ARG A 1 83 ? 28.966 43.463 -64.951 1.00 97.88 83 ARG A CA 1
ATOM 675 C C . ARG A 1 83 ? 27.713 42.675 -64.556 1.00 97.88 83 ARG A C 1
ATOM 677 O O . ARG A 1 83 ? 27.589 42.263 -63.405 1.00 97.88 83 ARG A O 1
ATOM 684 N N . GLN A 1 84 ? 26.814 42.417 -65.507 1.00 97.38 84 GLN A N 1
ATOM 685 C CA . GLN A 1 84 ? 25.601 41.623 -65.304 1.00 97.38 84 GLN A CA 1
ATOM 686 C C . GLN A 1 84 ? 25.922 40.171 -64.943 1.00 97.38 84 GLN A C 1
ATOM 688 O O . GLN A 1 84 ? 25.353 39.666 -63.982 1.00 97.38 84 GLN A O 1
ATOM 693 N N . LYS A 1 85 ? 26.876 39.513 -65.622 1.00 98.00 85 LYS A N 1
ATOM 694 C CA . LYS A 1 85 ? 27.363 38.181 -65.207 1.00 98.00 85 LYS A CA 1
ATOM 695 C C . LYS A 1 85 ? 27.859 38.183 -63.763 1.00 98.00 85 LYS A C 1
ATOM 697 O O . LYS A 1 85 ? 27.477 37.312 -62.995 1.00 98.00 85 LYS A O 1
ATOM 702 N N . THR A 1 86 ? 28.671 39.172 -63.387 1.00 97.12 86 THR A N 1
ATOM 703 C CA . THR A 1 86 ? 29.203 39.297 -62.019 1.00 97.12 86 THR A CA 1
ATOM 704 C C . THR A 1 86 ? 28.069 39.466 -61.002 1.00 97.12 86 THR A C 1
ATOM 706 O O . THR A 1 86 ? 28.063 38.812 -59.962 1.00 97.12 86 THR A O 1
ATOM 709 N N . GLN A 1 87 ? 27.062 40.280 -61.332 1.00 98.19 87 GLN A N 1
ATOM 710 C CA . GLN A 1 87 ? 25.865 40.469 -60.513 1.00 98.19 87 GLN A CA 1
ATOM 711 C C . GLN A 1 87 ? 25.012 39.189 -60.409 1.00 98.19 87 GLN A C 1
ATOM 713 O O . GLN A 1 87 ? 24.506 38.894 -59.330 1.00 98.19 87 GLN A O 1
ATOM 718 N N . ILE A 1 88 ? 24.887 38.407 -61.487 1.00 97.38 88 ILE A N 1
ATOM 719 C CA . ILE A 1 88 ? 24.205 37.103 -61.484 1.00 97.38 88 ILE A CA 1
ATOM 720 C C . ILE A 1 88 ? 24.952 36.114 -60.584 1.00 97.38 88 ILE A C 1
ATOM 722 O O . ILE A 1 88 ? 24.324 35.529 -59.708 1.00 97.38 88 ILE A O 1
ATOM 726 N N . CYS A 1 89 ? 26.278 35.980 -60.716 1.00 97.94 89 CYS A N 1
ATOM 727 C CA . CYS A 1 89 ? 27.078 35.107 -59.851 1.00 97.94 89 CYS A CA 1
ATOM 728 C C . CYS A 1 89 ? 26.915 35.468 -58.365 1.00 97.94 89 CYS A C 1
ATOM 730 O O . CYS A 1 89 ? 26.643 34.590 -57.550 1.00 97.94 89 CYS A O 1
ATOM 732 N N . ALA A 1 90 ? 26.987 36.758 -58.018 1.00 97.75 90 ALA A N 1
ATOM 733 C CA . ALA A 1 90 ? 26.799 37.222 -56.642 1.00 97.75 90 ALA A CA 1
ATOM 734 C C . ALA A 1 90 ? 25.380 36.939 -56.101 1.00 97.75 90 ALA A C 1
ATOM 736 O O . ALA A 1 90 ? 25.214 36.579 -54.934 1.00 97.75 90 ALA A O 1
ATOM 737 N N . LEU A 1 91 ? 24.345 37.062 -56.943 1.00 97.50 91 LEU A N 1
ATOM 738 C CA . LEU A 1 91 ? 22.973 36.695 -56.577 1.00 97.50 91 LEU A CA 1
ATOM 739 C C . LEU A 1 91 ? 22.811 35.179 -56.410 1.00 97.50 91 LEU A C 1
ATOM 741 O O . LEU A 1 91 ? 22.170 34.745 -55.457 1.00 97.50 91 LEU A O 1
ATOM 745 N N . GLU A 1 92 ? 23.415 34.364 -57.276 1.00 97.94 92 GLU A N 1
ATOM 746 C CA . GLU A 1 92 ? 23.418 32.908 -57.122 1.00 97.94 92 GLU A CA 1
ATOM 747 C C . GLU A 1 92 ? 24.127 32.458 -55.839 1.00 97.94 92 GLU A C 1
ATOM 749 O O . GLU A 1 92 ? 23.646 31.551 -55.162 1.00 97.94 92 GLU A O 1
ATOM 754 N N . GLU A 1 93 ? 25.265 33.063 -55.499 1.00 97.69 93 GLU A N 1
ATOM 755 C CA . GLU A 1 93 ? 25.996 32.798 -54.254 1.00 97.69 93 GLU A CA 1
ATOM 756 C C . GLU A 1 93 ? 25.173 33.196 -53.023 1.00 97.69 93 GLU A C 1
ATOM 758 O O . GLU A 1 93 ? 25.069 32.414 -52.077 1.00 97.69 93 GLU A O 1
ATOM 763 N N . SER A 1 94 ? 24.504 34.353 -53.065 1.00 97.94 94 SER A N 1
ATOM 764 C CA . SER A 1 94 ? 23.568 34.792 -52.022 1.00 97.94 94 SER A CA 1
ATOM 765 C C . SER A 1 94 ? 22.391 33.819 -51.849 1.00 97.94 94 SER A C 1
ATOM 767 O O . SER A 1 94 ? 22.093 33.397 -50.731 1.00 97.94 94 SER A O 1
ATOM 769 N N . VAL A 1 95 ? 21.775 33.366 -52.949 1.00 97.62 95 VAL A N 1
ATOM 770 C CA . VAL A 1 95 ? 20.694 32.363 -52.920 1.00 97.62 95 VAL A CA 1
ATOM 771 C C . VAL A 1 95 ? 21.185 31.026 -52.356 1.00 97.62 95 VAL A C 1
ATOM 773 O O . VAL A 1 95 ? 20.516 30.455 -51.496 1.00 97.62 95 VAL A O 1
ATOM 776 N N . LYS A 1 96 ? 22.364 30.540 -52.773 1.00 98.12 96 LYS A N 1
ATOM 777 C CA . LYS A 1 96 ? 22.982 29.311 -52.235 1.00 98.12 96 LYS A CA 1
ATOM 778 C C . LYS A 1 96 ? 23.252 29.441 -50.729 1.00 98.12 96 LYS A C 1
ATOM 780 O O . LYS A 1 96 ? 22.952 28.516 -49.976 1.00 98.12 96 LYS A O 1
ATOM 785 N N . SER A 1 97 ? 23.754 30.595 -50.281 1.00 97.69 97 SER A N 1
ATOM 786 C CA . SER A 1 97 ? 23.989 30.900 -48.862 1.00 97.69 97 SER A CA 1
ATOM 787 C C . SER A 1 97 ? 22.688 30.869 -48.050 1.00 97.69 97 SER A C 1
ATOM 789 O O . SER A 1 97 ? 22.577 30.108 -47.085 1.00 97.69 97 SER A O 1
ATOM 791 N N . HIS A 1 98 ? 21.654 31.591 -48.496 1.00 97.81 98 HIS A N 1
ATOM 792 C CA . HIS A 1 98 ? 20.341 31.579 -47.848 1.00 97.81 98 HIS A CA 1
ATOM 793 C C . HIS A 1 98 ? 19.657 30.205 -47.892 1.00 97.81 98 HIS A C 1
ATOM 795 O O . HIS A 1 98 ? 18.932 29.859 -46.962 1.00 97.81 98 HIS A O 1
ATOM 801 N N . GLU A 1 99 ? 19.880 29.375 -48.916 1.00 97.88 99 GLU A N 1
ATOM 802 C CA . GLU A 1 99 ? 19.348 28.007 -48.934 1.00 97.88 99 GLU A CA 1
ATOM 803 C C . GLU A 1 99 ? 19.983 27.143 -47.829 1.00 97.88 99 GLU A C 1
ATOM 805 O O . GLU A 1 99 ? 19.278 26.388 -47.149 1.00 97.88 99 GLU A O 1
ATOM 810 N N . VAL A 1 100 ? 21.297 27.273 -47.611 1.00 97.62 100 VAL A N 1
ATOM 811 C CA . VAL A 1 100 ? 22.030 26.595 -46.527 1.00 97.62 100 VAL A CA 1
ATOM 812 C C . VAL A 1 100 ? 21.583 27.111 -45.156 1.00 97.62 100 VAL A C 1
ATOM 814 O O . VAL A 1 100 ? 21.248 26.305 -44.286 1.00 97.62 100 VAL A O 1
ATOM 817 N N . GLU A 1 101 ? 21.485 28.428 -44.978 1.00 97.62 101 GLU A N 1
ATOM 818 C CA . GLU A 1 101 ? 20.967 29.062 -43.758 1.00 97.62 101 GLU A CA 1
ATOM 819 C C . GLU A 1 101 ? 19.530 28.605 -43.450 1.00 97.62 101 GLU A C 1
ATOM 821 O O . GLU A 1 101 ? 19.217 28.179 -42.339 1.00 97.62 101 GLU A O 1
ATOM 826 N N . SER A 1 102 ? 18.658 28.591 -44.460 1.00 95.94 102 SER A N 1
ATOM 827 C CA . SER A 1 102 ? 17.268 28.143 -44.349 1.00 95.94 102 SER A CA 1
ATOM 828 C C . SER A 1 102 ? 17.164 26.647 -44.008 1.00 95.94 102 SER A C 1
ATOM 830 O O . SER A 1 102 ? 16.293 26.245 -43.230 1.00 95.94 102 SER A O 1
ATOM 832 N N . LYS A 1 103 ? 18.073 25.803 -44.524 1.00 98.06 103 LYS A N 1
ATOM 833 C CA . LYS A 1 103 ? 18.200 24.389 -44.118 1.00 98.06 103 LYS A CA 1
ATOM 834 C C . LYS A 1 103 ? 18.637 24.262 -42.652 1.00 98.06 103 LYS A C 1
ATOM 836 O O . LYS A 1 103 ? 18.009 23.504 -41.914 1.00 98.06 103 LYS A O 1
ATOM 841 N N . ALA A 1 104 ? 19.644 25.023 -42.218 1.00 97.44 104 ALA A N 1
ATOM 842 C CA . ALA A 1 104 ? 20.132 25.025 -40.835 1.00 97.44 104 ALA A CA 1
ATOM 843 C C . ALA A 1 104 ? 19.080 25.548 -39.835 1.00 97.44 104 ALA A C 1
ATOM 845 O O . ALA A 1 104 ? 18.919 24.992 -38.744 1.00 97.44 104 ALA A O 1
ATOM 846 N N . SER A 1 105 ? 18.307 26.562 -40.230 1.00 97.69 105 SER A N 1
ATOM 847 C CA . SER A 1 105 ? 17.173 27.091 -39.468 1.00 97.69 105 SER A CA 1
ATOM 848 C C . SER A 1 105 ? 16.062 26.045 -39.318 1.00 97.69 105 SER A C 1
ATOM 850 O O . SER A 1 105 ? 15.677 25.725 -38.193 1.00 97.69 105 SER A O 1
ATOM 852 N N . ARG A 1 106 ? 15.624 25.394 -40.413 1.00 98.38 106 ARG A N 1
ATOM 853 C CA . ARG A 1 106 ? 14.642 24.289 -40.349 1.00 98.38 106 ARG A CA 1
ATOM 854 C C . ARG A 1 106 ? 15.098 23.131 -39.461 1.00 98.38 106 ARG A C 1
ATOM 856 O O . ARG A 1 106 ? 14.280 22.557 -38.750 1.00 98.38 106 ARG A O 1
ATOM 863 N N . GLU A 1 107 ? 16.381 22.781 -39.500 1.00 98.00 107 GLU A N 1
ATOM 864 C CA . GLU A 1 107 ? 16.950 21.748 -38.630 1.00 98.00 107 GLU A CA 1
ATOM 865 C C . GLU A 1 107 ? 16.973 22.175 -37.154 1.00 98.00 107 GLU A C 1
ATOM 867 O O . GLU A 1 107 ? 16.677 21.378 -36.268 1.00 98.00 107 GLU A O 1
ATOM 872 N N . THR A 1 108 ? 17.249 23.448 -36.876 1.00 98.31 108 THR A N 1
ATOM 873 C CA . THR A 1 108 ? 17.203 23.989 -35.510 1.00 98.31 108 THR A CA 1
ATOM 874 C C . THR A 1 108 ? 15.777 24.023 -34.964 1.00 98.31 108 THR A C 1
ATOM 876 O O . THR A 1 108 ? 15.554 23.576 -33.844 1.00 98.31 108 THR A O 1
ATOM 879 N N . VAL A 1 109 ? 14.793 24.442 -35.769 1.00 98.31 109 VAL A N 1
ATOM 880 C CA . VAL A 1 109 ? 13.367 24.369 -35.405 1.00 98.31 109 VAL A CA 1
ATOM 881 C C . VAL A 1 109 ? 12.936 22.922 -35.152 1.00 98.31 109 VAL A C 1
ATOM 883 O O . VAL A 1 109 ? 12.269 22.659 -34.158 1.00 98.31 109 VAL A O 1
ATOM 886 N N . ARG A 1 110 ? 13.354 21.963 -35.992 1.00 97.81 110 ARG A N 1
ATOM 887 C CA . ARG A 1 110 ? 13.057 20.533 -35.794 1.00 97.81 110 ARG A CA 1
ATOM 888 C C . ARG A 1 110 ? 13.593 20.010 -34.459 1.00 97.81 110 ARG A C 1
ATOM 890 O O . ARG A 1 110 ? 12.858 19.315 -33.763 1.00 97.81 110 ARG A O 1
ATOM 897 N N . ARG A 1 111 ? 14.838 20.345 -34.101 1.00 98.38 111 ARG A N 1
ATOM 898 C CA . ARG A 1 111 ? 15.425 19.973 -32.802 1.00 98.38 111 ARG A CA 1
ATOM 899 C C . ARG A 1 111 ? 14.659 20.597 -31.638 1.00 98.38 111 ARG A C 1
ATOM 901 O O . ARG A 1 111 ? 14.217 19.860 -30.770 1.00 98.38 111 ARG A O 1
ATOM 908 N N . LEU A 1 112 ? 14.378 21.901 -31.689 1.00 98.38 112 LEU A N 1
ATOM 909 C CA . LEU A 1 112 ? 13.605 22.584 -30.645 1.00 98.38 112 LEU A CA 1
ATOM 910 C C . LEU A 1 112 ? 12.190 22.005 -30.467 1.00 98.38 112 LEU A C 1
ATOM 912 O O . LEU A 1 112 ? 11.725 21.888 -29.339 1.00 98.38 112 LEU A O 1
ATOM 916 N N . VAL A 1 113 ? 11.512 21.603 -31.548 1.00 98.50 113 VAL A N 1
ATOM 917 C CA . VAL A 1 113 ? 10.212 20.910 -31.457 1.00 98.50 113 VAL A CA 1
ATOM 918 C C . VAL A 1 113 ? 10.360 19.547 -30.773 1.00 98.50 113 VAL A C 1
ATOM 920 O O . VAL A 1 113 ? 9.560 19.224 -29.901 1.00 98.50 113 VAL A O 1
ATOM 923 N N . ALA A 1 114 ? 11.396 18.771 -31.103 1.00 97.62 114 ALA A N 1
ATOM 924 C CA . ALA A 1 114 ? 11.659 17.490 -30.444 1.00 97.62 114 ALA A CA 1
ATOM 925 C C . ALA A 1 114 ? 12.010 17.651 -28.949 1.00 97.62 114 ALA A C 1
ATOM 927 O O . ALA A 1 114 ? 11.563 16.844 -28.131 1.00 97.62 114 ALA A O 1
ATOM 928 N N . ASP A 1 115 ? 12.750 18.703 -28.589 1.00 98.06 115 ASP A N 1
ATOM 929 C CA . ASP A 1 115 ? 13.084 19.043 -27.201 1.00 98.06 115 ASP A CA 1
ATOM 930 C C . ASP A 1 115 ? 11.826 19.459 -26.412 1.00 98.06 115 ASP A C 1
ATOM 932 O O . ASP A 1 115 ? 11.615 18.994 -25.291 1.00 98.06 115 ASP A O 1
ATOM 936 N N . VAL A 1 116 ? 10.938 20.264 -27.013 1.00 98.31 116 VAL A N 1
ATOM 937 C CA . VAL A 1 116 ? 9.637 20.642 -26.424 1.00 98.31 116 VAL A CA 1
ATOM 938 C C . VAL A 1 116 ? 8.722 19.425 -26.256 1.00 98.31 116 VAL A C 1
ATOM 940 O O . VAL A 1 116 ? 8.152 19.247 -25.182 1.00 98.31 116 VAL A O 1
ATOM 943 N N . ASP A 1 117 ? 8.621 18.548 -27.259 1.00 97.94 117 ASP A N 1
ATOM 944 C CA . ASP A 1 117 ? 7.866 17.290 -27.167 1.00 97.94 117 ASP A CA 1
ATOM 945 C C . ASP A 1 117 ? 8.416 16.369 -26.064 1.00 97.94 117 ASP A C 1
ATOM 947 O O . ASP A 1 117 ? 7.660 15.624 -25.430 1.00 97.94 117 ASP A O 1
ATOM 951 N N . HIS A 1 118 ? 9.736 16.374 -25.849 1.00 98.06 118 HIS A N 1
ATOM 952 C CA . HIS A 1 118 ? 10.380 15.610 -24.786 1.00 98.06 118 HIS A CA 1
ATOM 953 C C . HIS A 1 118 ? 10.060 16.195 -23.406 1.00 98.06 118 HIS A C 1
ATOM 955 O O . HIS A 1 118 ? 9.538 15.474 -22.554 1.00 98.06 118 HIS A O 1
ATOM 961 N N . GLU A 1 119 ? 10.278 17.496 -23.198 1.00 97.56 119 GLU A N 1
ATOM 962 C CA . GLU A 1 119 ? 9.944 18.168 -21.936 1.00 97.56 119 GLU A CA 1
ATOM 963 C C . GLU A 1 119 ? 8.440 18.134 -21.637 1.00 97.56 119 GLU A C 1
ATOM 965 O O . GLU A 1 119 ? 8.056 17.968 -20.483 1.00 97.56 119 GLU A O 1
ATOM 970 N N . GLN A 1 120 ? 7.558 18.178 -22.642 1.00 98.06 120 GLN A N 1
ATOM 971 C CA . GLN A 1 120 ? 6.119 18.005 -22.425 1.00 98.06 120 GLN A CA 1
ATOM 972 C C . GLN A 1 120 ? 5.791 16.600 -21.893 1.00 98.06 120 GLN A C 1
ATOM 974 O O . GLN A 1 120 ? 4.997 16.472 -20.958 1.00 98.06 120 GLN A O 1
ATOM 979 N N . LYS A 1 121 ? 6.424 15.545 -22.428 1.00 98.19 121 LYS A N 1
ATOM 980 C CA . LYS A 1 121 ? 6.265 14.163 -21.931 1.00 98.19 121 LYS A CA 1
ATOM 981 C C . LYS A 1 121 ? 6.825 14.001 -20.517 1.00 98.19 121 LYS A C 1
ATOM 983 O O . LYS A 1 121 ? 6.168 13.393 -19.675 1.00 98.19 121 LYS A O 1
ATOM 988 N N . VAL A 1 122 ? 7.998 14.573 -20.242 1.00 98.06 122 VAL A N 1
ATOM 989 C CA . VAL A 1 122 ? 8.637 14.550 -18.915 1.00 98.06 122 VAL A CA 1
ATOM 990 C C . VAL A 1 122 ? 7.824 15.352 -17.890 1.00 98.06 122 VAL A C 1
ATOM 992 O O . VAL A 1 122 ? 7.640 14.916 -16.757 1.00 98.06 122 VAL A O 1
ATOM 995 N N . SER A 1 123 ? 7.285 16.507 -18.274 1.00 97.38 123 SER A N 1
ATOM 996 C CA . SER A 1 123 ? 6.395 17.320 -17.439 1.00 97.38 123 SER A CA 1
ATOM 997 C C . SER A 1 123 ? 5.091 16.578 -17.125 1.00 97.38 123 SER A C 1
ATOM 999 O O . SER A 1 123 ? 4.682 16.513 -15.966 1.00 97.38 123 SER A O 1
ATOM 1001 N N . ALA A 1 124 ? 4.487 15.921 -18.122 1.00 97.69 124 ALA A N 1
ATOM 1002 C CA . ALA A 1 124 ? 3.301 15.090 -17.927 1.00 97.69 124 ALA A CA 1
ATOM 1003 C C . ALA A 1 124 ? 3.562 13.892 -16.994 1.00 97.69 124 ALA A C 1
ATOM 1005 O O . ALA A 1 124 ? 2.732 13.616 -16.125 1.00 97.69 124 ALA A O 1
ATOM 1006 N N . SER A 1 125 ? 4.715 13.215 -17.107 1.00 97.56 125 SER A N 1
ATOM 1007 C CA . SER A 1 125 ? 5.068 12.130 -16.181 1.00 97.56 125 SER A CA 1
ATOM 1008 C C . SER A 1 125 ? 5.286 12.655 -14.759 1.00 97.56 125 SER A C 1
ATOM 1010 O O . SER A 1 125 ? 4.653 12.156 -13.835 1.00 97.56 125 SER A O 1
ATOM 1012 N N . ARG A 1 126 ? 6.054 13.743 -14.585 1.00 97.62 126 ARG A N 1
ATOM 1013 C CA . ARG A 1 126 ? 6.253 14.404 -13.278 1.00 97.62 126 ARG A CA 1
ATOM 1014 C C . ARG A 1 126 ? 4.929 14.843 -12.638 1.00 97.62 126 ARG A C 1
ATOM 1016 O O . ARG A 1 126 ? 4.770 14.725 -11.426 1.00 97.62 126 ARG A O 1
ATOM 1023 N N . ALA A 1 127 ? 3.973 15.335 -13.428 1.00 97.75 127 ALA A N 1
ATOM 1024 C CA . ALA A 1 127 ? 2.641 15.700 -12.946 1.00 97.75 127 ALA A CA 1
ATOM 1025 C C . ALA A 1 127 ? 1.822 14.474 -12.499 1.00 97.75 127 ALA A C 1
ATOM 1027 O O . ALA A 1 127 ? 1.110 14.547 -11.497 1.00 97.75 127 ALA A O 1
ATOM 1028 N N . SER A 1 128 ? 1.946 13.342 -13.201 1.00 97.88 128 SER A N 1
ATOM 1029 C CA . SER A 1 128 ? 1.351 12.064 -12.790 1.00 97.88 128 SER A CA 1
ATOM 1030 C C . SER A 1 128 ? 1.956 11.557 -11.477 1.00 97.88 128 SER A C 1
ATOM 1032 O O . SER A 1 128 ? 1.214 11.246 -10.546 1.00 97.88 128 SER A O 1
ATOM 1034 N N . ASP A 1 129 ? 3.287 11.545 -11.367 1.00 97.81 129 ASP A N 1
ATOM 1035 C CA . ASP A 1 129 ? 4.011 11.104 -10.167 1.00 97.81 129 ASP A CA 1
ATOM 1036 C C . ASP A 1 129 ? 3.631 11.960 -8.947 1.00 97.81 129 ASP A C 1
ATOM 1038 O O . ASP A 1 129 ? 3.294 11.444 -7.881 1.00 97.81 129 ASP A O 1
ATOM 1042 N N . LEU A 1 130 ? 3.587 13.285 -9.122 1.00 98.19 130 LEU A N 1
ATOM 1043 C CA . LEU A 1 130 ? 3.178 14.238 -8.088 1.00 98.19 130 LEU A CA 1
ATOM 1044 C C . LEU A 1 130 ? 1.719 14.038 -7.644 1.00 98.19 130 LEU A C 1
ATOM 1046 O O . LEU A 1 130 ? 1.405 14.230 -6.467 1.00 98.19 130 LEU A O 1
ATOM 1050 N N . ASN A 1 131 ? 0.827 13.622 -8.546 1.00 97.62 131 ASN A N 1
ATOM 1051 C CA . ASN A 1 131 ? -0.543 13.258 -8.189 1.00 97.62 131 ASN A CA 1
ATOM 1052 C C . ASN A 1 131 ? -0.618 11.913 -7.441 1.00 97.62 131 ASN A C 1
ATOM 1054 O O . ASN A 1 131 ? -1.413 11.814 -6.508 1.00 97.62 131 ASN A O 1
ATOM 1058 N N . SER A 1 132 ? 0.227 10.923 -7.767 1.00 98.25 132 SER A N 1
ATOM 1059 C CA . SER A 1 132 ? 0.343 9.675 -6.984 1.00 98.25 132 SER A CA 1
ATOM 1060 C C . SER A 1 132 ? 0.789 9.967 -5.551 1.00 98.25 132 SER A C 1
ATOM 1062 O O . SER A 1 132 ? 0.104 9.600 -4.599 1.00 98.25 132 SER A O 1
ATOM 1064 N N . VAL A 1 133 ? 1.867 10.743 -5.388 1.00 97.69 133 VAL A N 1
ATOM 1065 C CA . VAL A 1 133 ? 2.399 11.123 -4.068 1.00 97.69 133 VAL A CA 1
ATOM 1066 C C . VAL A 1 133 ? 1.370 11.904 -3.239 1.00 97.69 133 VAL A C 1
ATOM 1068 O O . VAL A 1 133 ? 1.286 11.714 -2.026 1.00 97.69 133 VAL A O 1
ATOM 1071 N N . ARG A 1 134 ? 0.535 12.746 -3.868 1.00 98.12 134 ARG A N 1
ATOM 1072 C CA . ARG A 1 134 ? -0.594 13.411 -3.189 1.00 98.12 134 ARG A CA 1
ATOM 1073 C C . ARG A 1 134 ? -1.647 12.415 -2.696 1.00 98.12 134 ARG A C 1
ATOM 1075 O O . ARG A 1 134 ? -2.033 12.487 -1.535 1.00 98.12 134 ARG A O 1
ATOM 1082 N N . GLN A 1 135 ? -2.062 11.459 -3.529 1.00 98.31 135 GLN A N 1
ATOM 1083 C CA . GLN A 1 135 ? -3.024 10.422 -3.128 1.00 98.31 135 GLN A CA 1
ATOM 1084 C C . GLN A 1 135 ? -2.476 9.529 -2.003 1.00 98.31 135 GLN A C 1
ATOM 1086 O O . GLN A 1 135 ? -3.210 9.165 -1.081 1.00 98.31 135 GLN A O 1
ATOM 1091 N N . GLU A 1 136 ? -1.183 9.201 -2.041 1.00 97.81 136 GLU A N 1
ATOM 1092 C CA . GLU A 1 136 ? -0.496 8.473 -0.971 1.00 97.81 136 GLU A CA 1
ATOM 1093 C C . GLU A 1 136 ? -0.461 9.277 0.335 1.00 97.81 136 GLU A C 1
ATOM 1095 O O . GLU A 1 136 ? -0.769 8.727 1.396 1.00 97.81 136 GLU A O 1
ATOM 1100 N N . LEU A 1 137 ? -0.163 10.581 0.265 1.00 98.06 137 LEU A N 1
ATOM 1101 C CA . LEU A 1 137 ? -0.200 11.491 1.411 1.00 98.06 137 LEU A CA 1
ATOM 1102 C C . LEU A 1 137 ? -1.601 11.560 2.033 1.00 98.06 137 LEU A C 1
ATOM 1104 O O . LEU A 1 137 ? -1.725 11.386 3.245 1.00 98.06 137 LEU A O 1
ATOM 1108 N N . ASP A 1 138 ? -2.652 11.729 1.229 1.00 98.31 138 ASP A N 1
ATOM 1109 C CA . ASP A 1 138 ? -4.041 11.742 1.706 1.00 98.31 138 ASP A CA 1
ATOM 1110 C C . ASP A 1 138 ? -4.417 10.407 2.375 1.00 98.31 138 ASP A C 1
ATOM 1112 O O . ASP A 1 138 ? -4.992 10.377 3.467 1.00 98.31 138 ASP A O 1
ATOM 1116 N N . CYS A 1 139 ? -4.004 9.277 1.788 1.00 98.06 139 CYS A N 1
ATOM 1117 C CA . CYS A 1 139 ? -4.185 7.952 2.385 1.00 98.06 139 CYS A CA 1
ATOM 1118 C C . CYS A 1 139 ? -3.434 7.787 3.719 1.00 98.06 139 CYS A C 1
ATOM 1120 O O . CYS A 1 139 ? -3.922 7.099 4.620 1.00 98.06 139 CYS A O 1
ATOM 1122 N N . ILE A 1 140 ? -2.245 8.380 3.863 1.00 98.00 140 ILE A N 1
ATOM 1123 C CA . ILE A 1 140 ? -1.470 8.377 5.112 1.00 98.00 140 ILE A CA 1
ATOM 1124 C C . ILE A 1 140 ? -2.132 9.280 6.160 1.00 98.00 140 ILE A C 1
ATOM 1126 O O . ILE A 1 140 ? -2.240 8.874 7.318 1.00 98.00 140 ILE A O 1
ATOM 1130 N N . LEU A 1 141 ? -2.636 10.455 5.772 1.00 98.19 141 LEU A N 1
ATOM 1131 C CA . LEU A 1 141 ? -3.351 11.371 6.663 1.00 98.19 141 LEU A CA 1
ATOM 1132 C C . LEU A 1 141 ? -4.640 10.745 7.212 1.00 98.19 141 LEU A C 1
ATOM 1134 O O . LEU A 1 141 ? -4.870 10.804 8.419 1.00 98.19 141 LEU A O 1
ATOM 1138 N N . LEU A 1 142 ? -5.427 10.062 6.374 1.00 98.31 142 LEU A N 1
ATOM 1139 C CA . LEU A 1 142 ? -6.618 9.325 6.817 1.00 98.31 142 LEU A CA 1
ATOM 1140 C C . LEU A 1 142 ? -6.270 8.190 7.798 1.00 98.31 142 LEU A C 1
ATOM 1142 O O . LEU A 1 142 ? -6.921 8.045 8.833 1.00 98.31 142 LEU A O 1
ATOM 1146 N N . LYS A 1 143 ? -5.207 7.414 7.529 1.00 98.12 143 LYS A N 1
ATOM 1147 C CA . LYS A 1 143 ? -4.713 6.387 8.471 1.00 98.12 143 LYS A CA 1
ATOM 1148 C C . LYS A 1 143 ? -4.271 7.002 9.800 1.00 98.12 143 LYS A C 1
ATOM 1150 O O . LYS A 1 143 ? -4.596 6.461 10.853 1.00 98.12 143 LYS A O 1
ATOM 1155 N N . LYS A 1 144 ? -3.548 8.127 9.758 1.00 98.31 144 LYS A N 1
ATOM 1156 C CA . LYS A 1 144 ? -3.105 8.863 10.949 1.00 98.31 144 LYS A CA 1
ATOM 1157 C C . LYS A 1 144 ? -4.305 9.304 11.793 1.00 98.31 144 LYS A C 1
ATOM 1159 O O . LYS A 1 144 ? -4.314 9.032 12.987 1.00 98.31 144 LYS A O 1
ATOM 1164 N N . GLN A 1 145 ? -5.322 9.911 11.180 1.00 98.25 145 GLN A N 1
ATOM 1165 C CA . GLN A 1 145 ? -6.545 10.336 11.873 1.00 98.25 145 GLN A CA 1
ATOM 1166 C C . GLN A 1 145 ? -7.284 9.156 12.527 1.00 98.25 145 GLN A C 1
ATOM 1168 O O . GLN A 1 145 ? -7.734 9.276 13.666 1.00 98.25 145 GLN A O 1
ATOM 1173 N N . GLY A 1 146 ? -7.355 8.002 11.851 1.00 98.12 146 GLY A N 1
ATOM 1174 C CA . GLY A 1 146 ? -7.891 6.767 12.435 1.00 98.12 146 GLY A CA 1
ATOM 1175 C C . GLY A 1 146 ? -7.116 6.327 13.682 1.00 98.12 146 GLY A C 1
ATOM 1176 O O . GLY A 1 146 ? -7.702 6.164 14.750 1.00 98.12 146 GLY A O 1
ATOM 1177 N N . LEU A 1 147 ? -5.785 6.243 13.585 1.00 97.88 147 LEU A N 1
ATOM 1178 C CA . LEU A 1 147 ? -4.919 5.882 14.715 1.00 97.88 147 LEU A CA 1
ATOM 1179 C C . LEU A 1 147 ? -4.973 6.900 15.868 1.00 97.88 147 LEU A C 1
ATOM 1181 O O . LEU A 1 147 ? -4.841 6.511 17.029 1.00 97.88 147 LEU A O 1
ATOM 1185 N N . GLU A 1 148 ? -5.172 8.189 15.588 1.00 98.38 148 GLU A N 1
ATOM 1186 C CA . GLU A 1 148 ? -5.374 9.229 16.607 1.00 98.38 148 GLU A CA 1
ATOM 1187 C C . GLU A 1 148 ? -6.720 9.062 17.335 1.00 98.38 148 GLU A C 1
ATOM 1189 O O . GLU A 1 148 ? -6.772 9.197 18.563 1.00 98.38 148 GLU A O 1
ATOM 1194 N N . ALA A 1 149 ? -7.788 8.705 16.613 1.00 98.25 149 ALA A N 1
ATOM 1195 C CA . ALA A 1 149 ? -9.093 8.391 17.194 1.00 98.25 149 ALA A CA 1
ATOM 1196 C C . ALA A 1 149 ? -9.051 7.115 18.058 1.00 98.25 149 ALA A C 1
ATOM 1198 O O . ALA A 1 149 ? -9.544 7.130 19.190 1.00 98.25 149 ALA A O 1
ATOM 1199 N N . ASP A 1 150 ? -8.393 6.054 17.582 1.00 97.94 150 ASP A N 1
ATOM 1200 C CA . ASP A 1 150 ? -8.191 4.812 18.338 1.00 97.94 150 ASP A CA 1
ATOM 1201 C C . ASP A 1 150 ? -7.364 5.060 19.608 1.00 97.94 150 ASP A C 1
ATOM 1203 O O . ASP A 1 150 ? -7.762 4.646 20.698 1.00 97.94 150 ASP A O 1
ATOM 1207 N N . ASN A 1 151 ? -6.265 5.820 19.513 1.00 97.75 151 ASN A N 1
ATOM 1208 C CA . ASN A 1 151 ? -5.475 6.236 20.679 1.00 97.75 151 ASN A CA 1
ATOM 1209 C C . ASN A 1 151 ? -6.319 7.013 21.698 1.00 97.75 151 ASN A C 1
ATOM 1211 O O . ASN A 1 151 ? -6.181 6.801 22.903 1.00 97.75 151 ASN A O 1
ATOM 1215 N N . LYS A 1 152 ? -7.204 7.908 21.242 1.00 98.44 152 LYS A N 1
ATOM 1216 C CA . LYS A 1 152 ? -8.124 8.631 22.129 1.00 98.44 152 LYS A CA 1
ATOM 1217 C C . LYS A 1 152 ? -9.113 7.674 22.806 1.00 98.44 152 LYS A C 1
ATOM 1219 O O . LYS A 1 152 ? -9.304 7.774 24.013 1.00 98.44 152 LYS A O 1
ATOM 1224 N N . SER A 1 153 ? -9.682 6.714 22.072 1.00 98.19 153 SER A N 1
ATOM 1225 C CA . SER A 1 153 ? -10.569 5.690 22.645 1.00 98.19 153 SER A CA 1
ATOM 1226 C C . SER A 1 153 ? -9.855 4.822 23.688 1.00 98.19 153 SER A C 1
ATOM 1228 O O . SER A 1 153 ? -10.409 4.572 24.756 1.00 98.19 153 SER A O 1
ATOM 1230 N N . LEU A 1 154 ? -8.614 4.408 23.417 1.00 97.88 154 LEU A N 1
ATOM 1231 C CA . LEU A 1 154 ? -7.808 3.615 24.346 1.00 97.88 154 LEU A CA 1
ATOM 1232 C C . LEU A 1 154 ? -7.447 4.393 25.618 1.00 97.88 154 LEU A C 1
ATOM 1234 O O . LEU A 1 154 ? -7.550 3.826 26.701 1.00 97.88 154 LEU A O 1
ATOM 1238 N N . ARG A 1 155 ? -7.101 5.687 25.522 1.00 98.25 155 ARG A N 1
ATOM 1239 C CA . ARG A 1 155 ? -6.873 6.532 26.711 1.00 98.25 155 ARG A CA 1
ATOM 1240 C C . ARG A 1 155 ? -8.134 6.696 27.557 1.00 98.25 155 ARG A C 1
ATOM 1242 O O . ARG A 1 155 ? -8.048 6.562 28.771 1.00 98.25 155 ARG A O 1
ATOM 1249 N N . ASN A 1 156 ? -9.293 6.920 26.933 1.00 98.00 156 ASN A N 1
ATOM 1250 C CA . ASN A 1 156 ? -10.562 7.001 27.659 1.00 98.00 156 ASN A CA 1
ATOM 1251 C C . ASN A 1 156 ? -10.862 5.687 28.401 1.00 98.00 156 ASN A C 1
ATOM 1253 O O . ASN A 1 156 ? -11.138 5.710 29.595 1.00 98.00 156 ASN A O 1
ATOM 1257 N N . LYS A 1 157 ? -10.719 4.535 27.728 1.00 98.12 157 LYS A N 1
ATOM 1258 C CA . LYS A 1 157 ? -10.893 3.214 28.356 1.00 98.12 157 LYS A CA 1
ATOM 1259 C C . LYS A 1 157 ? -9.888 2.954 29.475 1.00 98.12 157 LYS A C 1
ATOM 1261 O O . LYS A 1 157 ? -10.240 2.310 30.456 1.00 98.12 157 LYS A O 1
ATOM 1266 N N . LEU A 1 158 ? -8.643 3.413 29.338 1.00 98.00 158 LEU A N 1
ATOM 1267 C CA . LEU A 1 158 ? -7.647 3.306 30.404 1.00 98.00 158 LEU A CA 1
ATOM 1268 C C . LEU A 1 158 ? -8.100 4.103 31.634 1.00 98.00 158 LEU A C 1
ATOM 1270 O O . LEU A 1 158 ? -8.166 3.533 32.714 1.00 98.00 158 LEU A O 1
ATOM 1274 N N . GLN A 1 159 ? -8.519 5.356 31.447 1.00 98.44 159 GLN A N 1
ATOM 1275 C CA . GLN A 1 159 ? -9.031 6.211 32.520 1.00 98.44 159 GLN A CA 1
ATOM 1276 C C . GLN A 1 159 ? -10.298 5.632 33.185 1.00 98.44 159 GLN A C 1
ATOM 1278 O O . GLN A 1 159 ? -10.422 5.658 34.407 1.00 98.44 159 GLN A O 1
ATOM 1283 N N . GLU A 1 160 ? -11.225 5.063 32.408 1.00 98.19 160 GLU A N 1
ATOM 1284 C CA . GLU A 1 160 ? -12.406 4.352 32.927 1.00 98.19 160 GLU A CA 1
ATOM 1285 C C . GLU A 1 160 ? -12.009 3.141 33.793 1.00 98.19 160 GLU A C 1
ATOM 1287 O O . GLU A 1 160 ? -12.561 2.951 34.878 1.00 98.19 160 GLU A O 1
ATOM 1292 N N . ASN A 1 161 ? -11.020 2.350 33.357 1.00 97.19 161 ASN A N 1
ATOM 1293 C CA . ASN A 1 161 ? -10.503 1.216 34.130 1.00 97.19 161 ASN A CA 1
ATOM 1294 C C . ASN A 1 161 ? -9.727 1.659 35.380 1.00 97.19 161 ASN A C 1
ATOM 1296 O O . ASN A 1 161 ? -9.851 1.017 36.418 1.00 97.19 161 ASN A O 1
ATOM 1300 N N . GLU A 1 162 ? -8.955 2.747 35.314 1.00 98.00 162 GLU A N 1
ATOM 1301 C CA . GLU A 1 162 ? -8.261 3.325 36.472 1.00 98.00 162 GLU A CA 1
ATOM 1302 C C . GLU A 1 162 ? -9.261 3.770 37.547 1.00 98.00 162 GLU A C 1
ATOM 1304 O O . GLU A 1 162 ? -9.095 3.421 38.716 1.00 98.00 162 GLU A O 1
ATOM 1309 N N . LEU A 1 163 ? -10.342 4.456 37.157 1.00 98.31 163 LEU A N 1
ATOM 1310 C CA . LEU A 1 163 ? -11.421 4.852 38.067 1.00 98.31 163 LEU A CA 1
ATOM 1311 C C . LEU A 1 163 ? -12.148 3.638 38.668 1.00 98.31 163 LEU A C 1
ATOM 1313 O O . LEU A 1 163 ? -12.359 3.591 39.880 1.00 98.31 163 LEU A O 1
ATOM 1317 N N . ALA A 1 164 ? -12.481 2.632 37.853 1.00 97.88 164 ALA A N 1
ATOM 1318 C CA . ALA A 1 164 ? -13.103 1.396 38.334 1.00 97.88 164 ALA A CA 1
ATOM 1319 C C . ALA A 1 164 ? -12.191 0.620 39.305 1.00 97.88 164 ALA A C 1
ATOM 1321 O O . ALA A 1 164 ? -12.662 0.066 40.297 1.00 97.88 164 ALA A O 1
ATOM 1322 N N . LEU A 1 165 ? -10.879 0.616 39.057 1.00 97.94 165 LEU A N 1
ATOM 1323 C CA . LEU A 1 165 ? -9.878 -0.024 39.909 1.00 97.94 165 LEU A CA 1
ATOM 1324 C C . LEU A 1 165 ? -9.656 0.733 41.228 1.00 97.94 165 LEU A C 1
ATOM 1326 O O . LEU A 1 165 ? -9.408 0.095 42.251 1.00 97.94 165 LEU A O 1
ATOM 1330 N N . VAL A 1 166 ? -9.770 2.066 41.239 1.00 98.38 166 VAL A N 1
ATOM 1331 C CA . VAL A 1 166 ? -9.801 2.853 42.485 1.00 98.38 166 VAL A CA 1
ATOM 1332 C C . VAL A 1 166 ? -11.054 2.516 43.296 1.00 98.38 166 VAL A C 1
ATOM 1334 O O . VAL A 1 166 ? -10.920 2.140 44.458 1.00 98.38 166 VAL A O 1
ATOM 1337 N N . ALA A 1 167 ? -12.239 2.528 42.678 1.00 97.88 167 ALA A N 1
ATOM 1338 C CA . ALA A 1 167 ? -13.489 2.172 43.353 1.00 97.88 167 ALA A CA 1
ATOM 1339 C C . ALA A 1 167 ? -13.456 0.743 43.935 1.00 97.88 167 ALA A C 1
ATOM 1341 O O . ALA A 1 167 ? -13.809 0.537 45.093 1.00 97.88 167 ALA A O 1
ATOM 1342 N N . ALA A 1 168 ? -12.939 -0.237 43.184 1.00 96.69 168 ALA A N 1
ATOM 1343 C CA . ALA A 1 168 ? -12.777 -1.609 43.669 1.00 96.69 168 ALA A CA 1
ATOM 1344 C C . ALA A 1 168 ? -11.790 -1.717 44.851 1.00 96.69 168 ALA A C 1
ATOM 1346 O O . ALA A 1 168 ? -11.996 -2.517 45.761 1.00 96.69 168 ALA A O 1
ATOM 1347 N N . ARG A 1 169 ? -10.723 -0.903 44.883 1.00 98.12 169 ARG A N 1
ATOM 1348 C CA . ARG A 1 169 ? -9.796 -0.839 46.032 1.00 98.12 169 ARG A CA 1
ATOM 1349 C C . ARG A 1 169 ? -10.459 -0.245 47.275 1.00 98.12 169 ARG A C 1
ATOM 1351 O O . ARG A 1 169 ? -10.227 -0.743 48.376 1.00 98.12 169 ARG A O 1
ATOM 1358 N N . GLU A 1 170 ? -11.277 0.791 47.108 1.00 98.12 170 GLU A N 1
ATOM 1359 C CA . GLU A 1 170 ? -12.062 1.386 48.195 1.00 98.12 170 GLU A CA 1
ATOM 1360 C C . GLU A 1 170 ? -13.090 0.389 48.749 1.00 98.12 170 GLU A C 1
ATOM 1362 O O . GLU A 1 170 ? -13.195 0.227 49.968 1.00 98.12 170 GLU A O 1
ATOM 1367 N N . GLU A 1 171 ? -13.775 -0.347 47.870 1.00 97.69 171 GLU A N 1
ATOM 1368 C CA . GLU A 1 171 ? -14.724 -1.396 48.249 1.00 97.69 171 GLU A CA 1
ATOM 1369 C C . GLU A 1 171 ? -14.027 -2.530 49.021 1.00 97.69 171 GLU A C 1
ATOM 1371 O O . GLU A 1 171 ? -14.454 -2.863 50.129 1.00 97.69 171 GLU A O 1
ATOM 1376 N N . CYS A 1 172 ? -12.891 -3.039 48.526 1.00 96.06 172 CYS A N 1
ATOM 1377 C CA . CYS A 1 172 ? -12.059 -4.013 49.242 1.00 96.06 172 CYS A CA 1
ATOM 1378 C C . CYS A 1 172 ? -11.633 -3.516 50.633 1.00 96.06 172 CYS A C 1
ATOM 1380 O O . CYS A 1 172 ? -11.777 -4.251 51.607 1.00 96.06 172 CYS A O 1
ATOM 1382 N N . SER A 1 173 ? -11.182 -2.261 50.760 1.00 98.00 173 SER A N 1
ATOM 1383 C CA . SER A 1 173 ? -10.834 -1.677 52.066 1.00 98.00 173 SER A CA 1
ATOM 1384 C C . SER A 1 173 ? -12.047 -1.572 53.003 1.00 98.00 173 SER A C 1
ATOM 1386 O O . SER A 1 173 ? -11.911 -1.699 54.221 1.00 98.00 173 SER A O 1
ATOM 1388 N N . SER A 1 174 ? -13.251 -1.362 52.459 1.00 97.75 174 SER A N 1
ATOM 1389 C CA . SER A 1 174 ? -14.489 -1.359 53.246 1.00 97.75 174 SER A CA 1
ATOM 1390 C C . SER A 1 174 ? -14.863 -2.761 53.751 1.00 97.75 174 SER A C 1
ATOM 1392 O O . SER A 1 174 ? -15.243 -2.907 54.916 1.00 97.75 174 SER A O 1
ATOM 1394 N N . TYR A 1 175 ? -14.680 -3.799 52.925 1.00 97.44 175 TYR A N 1
ATOM 1395 C CA . TYR A 1 175 ? -14.887 -5.192 53.325 1.00 97.44 175 TYR A CA 1
ATOM 1396 C C . TYR A 1 175 ? -13.852 -5.662 54.347 1.00 97.44 175 TYR A C 1
ATOM 1398 O O . TYR A 1 175 ? -14.224 -6.320 55.313 1.00 97.44 175 TYR A O 1
ATOM 1406 N N . GLU A 1 176 ? -12.587 -5.275 54.192 1.00 97.81 176 GLU A N 1
ATOM 1407 C CA . GLU A 1 176 ? -11.511 -5.595 55.136 1.00 97.81 176 GLU A CA 1
ATOM 1408 C C . GLU A 1 176 ? -11.804 -5.026 56.535 1.00 97.81 176 GLU A C 1
ATOM 1410 O O . GLU A 1 176 ? -11.803 -5.768 57.519 1.00 97.81 176 GLU A O 1
ATOM 1415 N N . LYS A 1 177 ? -12.190 -3.744 56.625 1.00 97.88 177 LYS A N 1
ATOM 1416 C CA . LYS A 1 177 ? -12.641 -3.117 57.885 1.00 97.88 177 LYS A CA 1
ATOM 1417 C C . LYS A 1 177 ? -13.846 -3.836 58.495 1.00 97.88 177 LYS A C 1
ATOM 1419 O O . LYS A 1 177 ? -13.928 -3.978 59.712 1.00 97.88 177 LYS A O 1
ATOM 1424 N N . ARG A 1 178 ? -14.787 -4.295 57.661 1.00 98.00 178 ARG A N 1
ATOM 1425 C CA . ARG A 1 178 ? -15.971 -5.039 58.114 1.00 98.00 178 ARG A CA 1
ATOM 1426 C C . ARG A 1 178 ? -15.630 -6.452 58.595 1.00 98.00 178 ARG A C 1
ATOM 1428 O O . ARG A 1 178 ? -16.263 -6.911 59.540 1.00 98.00 178 ARG A O 1
ATOM 1435 N N . SER A 1 179 ? -14.644 -7.121 57.993 1.00 97.00 179 SER A N 1
ATOM 1436 C CA . SER A 1 179 ? -14.124 -8.405 58.487 1.00 97.00 179 SER A CA 1
ATOM 1437 C C . SER A 1 179 ? -13.503 -8.226 59.867 1.00 97.00 179 SER A C 1
ATOM 1439 O O . SER A 1 179 ? -13.910 -8.900 60.806 1.00 97.00 179 SER A O 1
ATOM 1441 N N . GLN A 1 180 ? -12.629 -7.226 60.026 1.00 97.88 180 GLN A N 1
ATOM 1442 C CA . GLN A 1 180 ? -11.972 -6.913 61.300 1.00 97.88 180 GLN A CA 1
ATOM 1443 C C . GLN A 1 180 ? -12.979 -6.588 62.422 1.00 97.88 180 GLN A C 1
ATOM 1445 O O . GLN A 1 180 ? -12.827 -7.071 63.542 1.00 97.88 180 GLN A O 1
ATOM 1450 N N . ASP A 1 181 ? -14.037 -5.820 62.136 1.00 97.75 181 ASP A N 1
ATOM 1451 C CA . ASP A 1 181 ? -15.133 -5.547 63.084 1.00 97.75 181 ASP A CA 1
ATOM 1452 C C . ASP A 1 181 ? -15.911 -6.821 63.477 1.00 97.75 181 ASP A C 1
ATOM 1454 O O . ASP A 1 181 ? -16.230 -7.023 64.652 1.00 97.75 181 ASP A O 1
ATOM 1458 N N . LEU A 1 182 ? -16.187 -7.716 62.522 1.00 96.75 182 LEU A N 1
ATOM 1459 C CA . LEU A 1 182 ? -16.850 -8.996 62.794 1.00 96.75 182 LEU A CA 1
ATOM 1460 C C . LEU A 1 182 ? -15.955 -9.963 63.584 1.00 96.75 182 LEU A C 1
ATOM 1462 O O . LEU A 1 182 ? -16.444 -10.626 64.495 1.00 96.75 182 LEU A O 1
ATOM 1466 N N . GLU A 1 183 ? -14.657 -10.012 63.287 1.00 97.56 183 GLU A N 1
ATOM 1467 C CA . GLU A 1 183 ? -13.657 -10.794 64.025 1.00 97.56 183 GLU A CA 1
ATOM 1468 C C . GLU A 1 183 ? -13.528 -10.306 65.476 1.00 97.56 183 GLU A C 1
ATOM 1470 O O . GLU A 1 183 ? -13.543 -11.117 66.403 1.00 97.56 183 GLU A O 1
ATOM 1475 N N . GLN A 1 184 ? -13.497 -8.986 65.699 1.00 97.81 184 GLN A N 1
ATOM 1476 C CA . GLN A 1 184 ? -13.511 -8.405 67.046 1.00 97.81 184 GLN A CA 1
ATOM 1477 C C . GLN A 1 184 ? -14.799 -8.751 67.805 1.00 97.81 184 GLN A C 1
ATOM 1479 O O . GLN A 1 184 ? -14.735 -9.161 68.963 1.00 97.81 184 GLN A O 1
ATOM 1484 N N . LYS A 1 185 ? -15.970 -8.650 67.163 1.00 97.25 185 LYS A N 1
ATOM 1485 C CA . LYS A 1 185 ? -17.259 -9.030 67.774 1.00 97.25 185 LYS A CA 1
ATOM 1486 C C . LYS A 1 185 ? -17.335 -10.518 68.108 1.00 97.25 185 LYS A C 1
ATOM 1488 O O . LYS A 1 185 ? -17.836 -10.871 69.174 1.00 97.25 185 LYS A O 1
ATOM 1493 N N . LEU A 1 186 ? -16.810 -11.379 67.236 1.00 96.44 186 LEU A N 1
ATOM 1494 C CA . LEU A 1 186 ? -16.714 -12.816 67.485 1.00 96.44 186 LEU A CA 1
ATOM 1495 C C . LEU A 1 186 ? -15.824 -13.105 68.700 1.00 96.44 186 LEU A C 1
ATOM 1497 O O . LEU A 1 186 ? -16.236 -13.856 69.578 1.00 96.44 186 LEU A O 1
ATOM 1501 N N . LEU A 1 187 ? -14.651 -12.470 68.786 1.00 97.81 187 LEU A N 1
ATOM 1502 C CA . LEU A 1 187 ? -13.736 -12.616 69.921 1.00 97.81 187 LEU A CA 1
ATOM 1503 C C . LEU A 1 187 ? -14.371 -12.133 71.236 1.00 97.81 187 LEU A C 1
ATOM 1505 O O . LEU A 1 187 ? -14.281 -12.819 72.252 1.00 97.81 187 LEU A O 1
ATOM 1509 N N . MET A 1 188 ? -15.059 -10.987 71.222 1.00 96.75 188 MET A N 1
ATOM 1510 C CA . MET A 1 188 ? -15.789 -10.485 72.394 1.00 96.75 188 MET A CA 1
ATOM 1511 C C . MET A 1 188 ? -16.887 -11.459 72.837 1.00 96.75 188 MET A C 1
ATOM 1513 O O . MET A 1 188 ? -16.953 -11.799 74.015 1.00 96.75 188 MET A O 1
ATOM 1517 N N . SER A 1 189 ? -17.685 -11.982 71.902 1.00 95.44 189 SER A N 1
ATOM 1518 C CA . SER A 1 189 ? -18.725 -12.972 72.203 1.00 95.44 189 SER A CA 1
ATOM 1519 C C . SER A 1 189 ? -18.146 -14.293 72.734 1.00 95.44 189 SER A C 1
ATOM 1521 O O . SER A 1 189 ? -18.689 -14.865 73.676 1.00 95.44 189 SER A O 1
ATOM 1523 N N . GLN A 1 190 ? -17.011 -14.760 72.201 1.00 96.25 190 GLN A N 1
ATOM 1524 C CA . GLN A 1 190 ? -16.301 -15.933 72.727 1.00 96.25 190 GLN A CA 1
ATOM 1525 C C . GLN A 1 190 ? -15.831 -15.711 74.172 1.00 96.25 190 GLN A C 1
ATOM 1527 O O . GLN A 1 190 ? -16.045 -16.578 75.020 1.00 96.25 190 GLN A O 1
ATOM 1532 N N . ASN A 1 191 ? -15.268 -14.537 74.474 1.00 95.75 191 ASN A N 1
ATOM 1533 C CA . ASN A 1 191 ? -14.860 -14.165 75.831 1.00 95.75 191 ASN A CA 1
ATOM 1534 C C . ASN A 1 191 ? -16.063 -14.085 76.792 1.00 95.75 191 ASN A C 1
ATOM 1536 O O . ASN A 1 191 ? -15.975 -14.562 77.923 1.00 95.75 191 ASN A O 1
ATOM 1540 N N . GLU A 1 192 ? -17.201 -13.535 76.353 1.00 96.06 192 GLU A N 1
ATOM 1541 C CA . GLU A 1 192 ? -18.449 -13.500 77.132 1.00 96.06 192 GLU A CA 1
ATOM 1542 C C . GLU A 1 192 ? -18.986 -14.907 77.426 1.00 96.06 192 GLU A C 1
ATOM 1544 O O . GLU A 1 192 ? -19.319 -15.213 78.572 1.00 96.06 192 GLU A O 1
ATOM 1549 N N . VAL A 1 193 ? -19.019 -15.794 76.424 1.00 93.81 193 VAL A N 1
ATOM 1550 C CA . VAL A 1 193 ? -19.424 -17.199 76.597 1.00 93.81 193 VAL A CA 1
ATOM 1551 C C . VAL A 1 193 ? -18.484 -17.921 77.564 1.00 93.81 193 VAL A C 1
ATOM 1553 O O . VAL A 1 193 ? -18.957 -18.627 78.455 1.00 93.81 193 VAL A O 1
ATOM 1556 N N . GLN A 1 194 ? -17.170 -17.709 77.459 1.00 94.50 194 GLN A N 1
ATOM 1557 C CA . GLN A 1 194 ? -16.191 -18.293 78.378 1.00 94.50 194 GLN A CA 1
ATOM 1558 C C . GLN A 1 194 ? -16.366 -17.767 79.815 1.00 94.50 194 GLN A C 1
ATOM 1560 O O . GLN A 1 194 ? -16.302 -18.543 80.773 1.00 94.50 194 GLN A O 1
ATOM 1565 N N . ALA A 1 195 ? -16.646 -16.472 79.988 1.00 94.56 195 ALA A N 1
ATOM 1566 C CA . ALA A 1 195 ? -16.925 -15.871 81.292 1.00 94.56 195 ALA A CA 1
ATOM 1567 C C . ALA A 1 195 ? -18.228 -16.409 81.915 1.00 94.56 195 ALA A C 1
ATOM 1569 O O . ALA A 1 195 ? -18.251 -16.752 83.099 1.00 94.56 195 ALA A O 1
ATOM 1570 N N . LEU A 1 196 ? -19.297 -16.550 81.121 1.00 93.00 196 LEU A N 1
ATOM 1571 C CA . LEU A 1 196 ? -20.554 -17.168 81.555 1.00 93.00 196 LEU A CA 1
ATOM 1572 C C . LEU A 1 196 ? -20.366 -18.641 81.935 1.00 93.00 196 LEU A C 1
ATOM 1574 O O . LEU A 1 196 ? -20.876 -19.058 82.974 1.00 93.00 196 LEU A O 1
ATOM 1578 N N . HIS A 1 197 ? -19.593 -19.404 81.157 1.00 91.38 197 HIS A N 1
ATOM 1579 C CA . HIS A 1 197 ? -19.256 -20.795 81.469 1.00 91.38 197 HIS A CA 1
ATOM 1580 C C . HIS A 1 197 ? -18.510 -20.896 82.807 1.00 91.38 197 HIS A C 1
ATOM 1582 O O . HIS A 1 197 ? -18.917 -21.645 83.691 1.00 91.38 197 HIS A O 1
ATOM 1588 N N . SER A 1 198 ? -17.502 -20.042 83.010 1.00 90.50 198 SER A N 1
ATOM 1589 C CA . SER A 1 198 ? -16.721 -19.965 84.254 1.00 90.50 198 SER A CA 1
ATOM 1590 C C . SER A 1 198 ? -17.593 -19.604 85.469 1.00 90.50 198 SER A C 1
ATOM 1592 O O . SER A 1 198 ? -17.409 -20.136 86.568 1.00 90.50 198 SER A O 1
ATOM 1594 N N . ARG A 1 199 ? -18.589 -18.723 85.284 1.00 91.50 199 ARG A N 1
ATOM 1595 C CA . ARG A 1 199 ? -19.572 -18.381 86.326 1.00 91.50 199 ARG A CA 1
ATOM 1596 C C . ARG A 1 199 ? -20.529 -19.538 86.622 1.00 91.50 199 ARG A C 1
ATOM 1598 O O . ARG A 1 199 ? -20.845 -19.771 87.784 1.00 91.50 199 ARG A O 1
ATOM 1605 N N . MET A 1 200 ? -20.960 -20.274 85.599 1.00 87.56 200 MET A N 1
ATOM 1606 C CA . MET A 1 200 ? -21.821 -21.451 85.738 1.00 87.56 200 MET A CA 1
ATOM 1607 C C . MET A 1 200 ? -21.104 -22.605 86.455 1.00 87.56 200 MET A C 1
ATOM 1609 O O . MET A 1 200 ? -21.669 -23.190 87.374 1.00 87.56 200 MET A O 1
ATOM 1613 N N . GLU A 1 201 ? -19.834 -22.871 86.129 1.00 87.12 201 GLU A N 1
ATOM 1614 C CA . GLU A 1 201 ? -18.998 -23.817 86.884 1.00 87.12 201 GLU A CA 1
ATOM 1615 C C . GLU A 1 201 ? -18.867 -23.427 88.363 1.00 87.12 201 GLU A C 1
ATOM 1617 O O . GLU A 1 201 ? -18.858 -24.291 89.239 1.00 87.12 201 GLU A O 1
ATOM 1622 N N . SER A 1 202 ? -18.729 -22.128 88.642 1.00 86.12 202 SER A N 1
ATOM 1623 C CA . SER A 1 202 ? -18.599 -21.608 90.009 1.00 86.12 202 SER A CA 1
ATOM 1624 C C . SER A 1 202 ? -19.899 -21.793 90.796 1.00 86.12 202 SER A C 1
ATOM 1626 O O . SER A 1 202 ? -19.869 -22.300 91.913 1.00 86.12 202 SER A O 1
ATOM 1628 N N . PHE A 1 203 ? -21.045 -21.501 90.174 1.00 87.19 203 PHE A N 1
ATOM 1629 C CA . PHE A 1 203 ? -22.367 -21.762 90.745 1.00 87.19 203 PHE A CA 1
ATOM 1630 C C . PHE A 1 203 ? -22.604 -23.254 91.034 1.00 87.19 203 PHE A C 1
ATOM 1632 O O . PHE A 1 203 ? -23.057 -23.601 92.123 1.00 87.19 203 PHE A O 1
ATOM 1639 N N . PHE A 1 204 ? -22.247 -24.161 90.115 1.00 82.75 204 PHE A N 1
ATOM 1640 C CA . PHE A 1 204 ? -22.380 -25.599 90.378 1.00 82.75 204 PHE A CA 1
ATOM 1641 C C . PHE A 1 204 ? -21.503 -26.067 91.553 1.00 82.75 204 PHE A C 1
ATOM 1643 O O . PHE A 1 204 ? -21.948 -26.907 92.336 1.00 82.75 204 PHE A O 1
ATOM 1650 N N . LYS A 1 205 ? -20.304 -25.490 91.738 1.00 81.44 205 LYS A N 1
ATOM 1651 C CA . LYS A 1 205 ? -19.456 -25.747 92.919 1.00 81.44 205 LYS A CA 1
ATOM 1652 C C . LYS A 1 205 ? -20.113 -25.244 94.215 1.00 81.44 205 LYS A C 1
ATOM 1654 O O . LYS A 1 205 ? -20.100 -25.967 95.208 1.00 81.44 205 LYS A O 1
ATOM 1659 N N . GLU A 1 206 ? -20.739 -24.064 94.216 1.00 83.00 206 GLU A N 1
ATOM 1660 C CA . GLU A 1 206 ? -21.487 -23.548 95.381 1.00 83.00 206 GLU A CA 1
ATOM 1661 C C . GLU A 1 206 ? -22.680 -24.447 95.752 1.00 83.00 206 GLU A C 1
ATOM 1663 O O . GLU A 1 206 ? -22.853 -24.804 96.920 1.00 83.00 206 GLU A O 1
ATOM 1668 N N . VAL A 1 207 ? -23.468 -24.884 94.764 1.00 81.56 207 VAL A N 1
ATOM 1669 C CA . VAL A 1 207 ? -24.596 -25.806 94.986 1.00 81.56 207 VAL A CA 1
ATOM 1670 C C . VAL A 1 207 ? -24.113 -27.167 95.503 1.00 81.56 207 VAL A C 1
ATOM 1672 O O . VAL A 1 207 ? -24.725 -27.731 96.409 1.00 81.56 207 VAL A O 1
ATOM 1675 N N . GLN A 1 208 ? -22.987 -27.681 94.998 1.00 78.00 208 GLN A N 1
ATOM 1676 C CA . GLN A 1 208 ? -22.378 -28.926 95.479 1.00 78.00 208 GLN A CA 1
ATOM 1677 C C . GLN A 1 208 ? -21.972 -28.846 96.964 1.00 78.00 208 GLN A C 1
ATOM 1679 O O . GLN A 1 208 ? -22.171 -29.819 97.697 1.00 78.00 208 GLN A O 1
ATOM 1684 N N . VAL A 1 209 ? -21.469 -27.689 97.419 1.00 79.69 209 VAL A N 1
ATOM 1685 C CA . VAL A 1 209 ? -21.160 -27.425 98.837 1.00 79.69 209 VAL A CA 1
ATOM 1686 C C . VAL A 1 209 ? -22.435 -27.368 99.685 1.00 79.69 209 VAL A C 1
ATOM 1688 O O . VAL A 1 209 ? -22.501 -28.022 100.725 1.00 79.69 209 VAL A O 1
ATOM 1691 N N . LEU A 1 210 ? -23.474 -26.652 99.237 1.00 78.44 210 LEU A N 1
ATOM 1692 C CA . LEU A 1 210 ? -24.756 -26.557 99.956 1.00 78.44 210 LEU A CA 1
ATOM 1693 C C . LEU A 1 210 ? -25.476 -27.910 100.091 1.00 78.44 210 LEU A C 1
ATOM 1695 O O . LEU A 1 210 ? -26.155 -28.149 101.088 1.00 78.44 210 LEU A O 1
ATOM 1699 N N . LEU A 1 211 ? -25.298 -28.816 99.124 1.00 76.19 211 LEU A N 1
ATOM 1700 C CA . LEU A 1 211 ? -25.822 -30.188 99.168 1.00 76.19 211 LEU A CA 1
ATOM 1701 C C . LEU A 1 211 ? -24.995 -31.146 100.055 1.00 76.19 211 LEU A C 1
ATOM 1703 O O . LEU A 1 211 ? -25.318 -32.335 100.134 1.00 76.19 211 LEU A O 1
ATOM 1707 N N . GLY A 1 212 ? -23.963 -30.642 100.743 1.00 66.88 212 GLY A N 1
ATOM 1708 C CA . GLY A 1 212 ? -23.246 -31.350 101.807 1.00 66.88 212 GLY A CA 1
ATOM 1709 C C . GLY A 1 212 ? -22.272 -32.433 101.338 1.00 66.88 212 GLY A C 1
ATOM 1710 O O . GLY A 1 212 ? -21.992 -33.359 102.098 1.00 66.88 212 GLY A O 1
ATOM 1711 N N . ASN A 1 213 ? -21.772 -32.353 100.102 1.00 59.31 213 ASN A N 1
ATOM 1712 C CA . ASN A 1 213 ? -20.762 -33.283 99.593 1.00 59.31 213 ASN A CA 1
ATOM 1713 C C . ASN A 1 213 ? -19.340 -32.722 99.802 1.00 59.31 213 ASN A C 1
ATOM 1715 O O . ASN A 1 213 ? -19.072 -31.572 99.456 1.00 59.31 213 ASN A O 1
ATOM 1719 N N . GLU A 1 214 ? -18.405 -33.551 100.283 1.00 56.59 214 GLU A N 1
ATOM 1720 C CA . GLU A 1 214 ? -16.968 -33.260 100.142 1.00 56.59 214 GLU A CA 1
ATOM 1721 C C . GLU A 1 214 ? -16.568 -33.215 98.649 1.00 56.59 214 GLU A C 1
ATOM 1723 O O . GLU A 1 214 ? -17.181 -33.901 97.820 1.00 56.59 214 GLU A O 1
ATOM 1728 N N . PRO A 1 215 ? -15.550 -32.418 98.275 1.00 52.59 215 PRO A N 1
ATOM 1729 C CA . PRO A 1 215 ? -15.197 -32.201 96.877 1.00 52.59 215 PRO A CA 1
ATOM 1730 C C . PRO A 1 215 ? -14.501 -33.425 96.263 1.00 52.59 215 PRO A C 1
ATOM 1732 O O . PRO A 1 215 ? -13.298 -33.635 96.423 1.00 52.59 215 PRO A O 1
ATOM 1735 N N . ALA A 1 216 ? -15.252 -34.210 95.489 1.00 52.94 216 ALA A N 1
ATOM 1736 C CA . ALA A 1 216 ? -14.680 -35.174 94.554 1.00 52.94 216 ALA A CA 1
ATOM 1737 C C . ALA A 1 216 ? -13.964 -34.453 93.390 1.00 52.94 216 ALA A C 1
ATOM 1739 O O . ALA A 1 216 ? -14.353 -33.365 92.976 1.00 52.94 216 ALA A O 1
ATOM 1740 N N . VAL A 1 217 ? -12.915 -35.079 92.846 1.00 57.12 217 VAL A N 1
ATOM 1741 C CA . VAL A 1 217 ? -11.875 -34.450 91.995 1.00 57.12 217 VAL A CA 1
ATOM 1742 C C . VAL A 1 217 ? -12.336 -34.071 90.565 1.00 57.12 217 VAL A C 1
ATOM 1744 O O . VAL A 1 217 ? -11.547 -33.561 89.773 1.00 57.12 217 VAL A O 1
ATOM 1747 N N . SER A 1 218 ? -13.605 -34.271 90.204 1.00 61.38 218 SER A N 1
ATOM 1748 C CA . SER A 1 218 ? -14.159 -33.967 88.872 1.00 61.38 218 SER A CA 1
ATOM 1749 C C . SER A 1 218 ? -15.181 -32.828 88.903 1.00 61.38 218 SER A C 1
ATOM 1751 O O . SER A 1 218 ? -15.960 -32.730 89.849 1.00 61.38 218 SER A O 1
ATOM 1753 N N . LEU A 1 219 ? -15.220 -32.008 87.840 1.00 58.53 219 LEU A N 1
ATOM 1754 C CA . LEU A 1 219 ? -16.235 -30.957 87.665 1.00 58.53 219 LEU A CA 1
ATOM 1755 C C . LEU A 1 219 ? -17.659 -31.528 87.844 1.00 58.53 219 LEU A C 1
ATOM 1757 O O . LEU A 1 219 ? -17.967 -32.531 87.194 1.00 58.53 219 LEU A O 1
ATOM 1761 N N . PRO A 1 220 ? -18.526 -30.891 88.654 1.00 58.84 220 PRO A N 1
ATOM 1762 C CA . PRO A 1 220 ? -19.920 -31.301 88.787 1.00 58.84 220 PRO A CA 1
ATOM 1763 C C . PRO A 1 220 ? -20.671 -31.075 87.473 1.00 58.84 220 PRO A C 1
ATOM 1765 O O . PRO A 1 220 ? -20.627 -29.976 86.912 1.00 58.84 220 PRO A O 1
ATOM 1768 N N . LYS A 1 221 ? -21.386 -32.094 86.990 1.00 67.62 221 LYS A N 1
ATOM 1769 C CA . LYS A 1 221 ? -22.337 -31.941 85.885 1.00 67.62 221 LYS A CA 1
ATOM 1770 C C . LYS A 1 221 ? -23.729 -31.637 86.428 1.00 67.62 221 LYS A C 1
ATOM 1772 O O . LYS A 1 221 ? -24.077 -32.005 87.548 1.00 67.62 221 LYS A O 1
ATOM 1777 N N . GLU A 1 222 ? -24.555 -31.006 85.598 1.00 68.38 222 GLU A N 1
ATOM 1778 C CA . GLU A 1 222 ? -25.963 -30.708 85.901 1.00 68.38 222 GLU A CA 1
ATOM 1779 C C . GLU A 1 222 ? -26.741 -31.965 86.347 1.00 68.38 222 GLU A C 1
ATOM 1781 O O . GLU A 1 222 ? -27.530 -31.930 87.292 1.00 68.38 222 GLU A O 1
ATOM 1786 N N . GLU A 1 223 ? -26.436 -33.098 85.714 1.00 73.69 223 GLU A N 1
ATOM 1787 C CA . GLU A 1 223 ? -26.996 -34.425 85.983 1.00 73.69 223 GLU A CA 1
ATOM 1788 C C . GLU A 1 223 ? -26.746 -34.888 87.435 1.00 73.69 223 GLU A C 1
ATOM 1790 O O . GLU A 1 223 ? -27.663 -35.403 88.082 1.00 73.69 223 GLU A O 1
ATOM 1795 N N . ASP A 1 224 ? -25.547 -34.636 87.976 1.00 69.50 224 ASP A N 1
ATOM 1796 C CA . ASP A 1 224 ? -25.145 -35.031 89.335 1.00 69.50 224 ASP A CA 1
ATOM 1797 C C . ASP A 1 224 ? -25.907 -34.230 90.409 1.00 69.50 224 ASP A C 1
ATOM 1799 O O . ASP A 1 224 ? -26.304 -34.759 91.453 1.00 69.50 224 ASP A O 1
ATOM 1803 N N . VAL A 1 225 ? -26.141 -32.940 90.139 1.00 70.69 225 VAL A N 1
ATOM 1804 C CA . VAL A 1 225 ? -26.883 -32.029 91.026 1.00 70.69 225 VAL A CA 1
ATOM 1805 C C . VAL A 1 225 ? -28.373 -32.385 91.040 1.00 70.69 225 VAL A C 1
ATOM 1807 O O . VAL A 1 225 ? -28.981 -32.467 92.112 1.00 70.69 225 VAL A O 1
ATOM 1810 N N . LEU A 1 226 ? -28.958 -32.649 89.867 1.00 77.81 226 LEU A N 1
ATOM 1811 C CA . LEU A 1 226 ? -30.370 -33.014 89.730 1.00 77.81 226 LEU A CA 1
ATOM 1812 C C . LEU A 1 226 ? -30.707 -34.328 90.445 1.00 77.81 226 LEU A C 1
ATOM 1814 O O . LEU A 1 226 ? -31.730 -34.403 91.129 1.00 77.81 226 LEU A O 1
ATOM 1818 N N . GLU A 1 227 ? -29.859 -35.354 90.334 1.00 76.38 227 GLU A N 1
ATOM 1819 C CA . GLU A 1 227 ? -30.099 -36.633 91.012 1.00 76.38 227 GLU A CA 1
ATOM 1820 C C . GLU A 1 227 ? -30.027 -36.495 92.541 1.00 76.38 227 GLU A C 1
ATOM 1822 O O . GLU A 1 227 ? -30.837 -37.076 93.272 1.00 76.38 227 GLU A O 1
ATOM 1827 N N . ARG A 1 228 ? -29.129 -35.640 93.049 1.00 74.06 228 ARG A N 1
ATOM 1828 C CA . ARG A 1 228 ? -29.030 -35.369 94.488 1.00 74.06 228 ARG A CA 1
ATOM 1829 C C . ARG A 1 228 ? -30.231 -34.591 95.029 1.00 74.06 228 ARG A C 1
ATOM 1831 O O . ARG A 1 228 ? -30.673 -34.885 96.140 1.00 74.06 228 ARG A O 1
ATOM 1838 N N . LEU A 1 229 ? -30.800 -33.665 94.251 1.00 77.56 229 LEU A N 1
ATOM 1839 C CA . LEU A 1 229 ? -32.032 -32.959 94.625 1.00 77.56 229 LEU A CA 1
ATOM 1840 C C . LEU A 1 229 ? -33.212 -33.938 94.786 1.00 77.56 229 LEU A C 1
ATOM 1842 O O . LEU A 1 229 ? -33.926 -33.894 95.788 1.00 77.56 229 LEU A O 1
ATOM 1846 N N . ARG A 1 230 ? -33.367 -34.884 93.843 1.00 83.50 230 ARG A N 1
ATOM 1847 C CA . ARG A 1 230 ? -34.410 -35.934 93.888 1.00 83.50 230 ARG A CA 1
ATOM 1848 C C . ARG A 1 230 ? -34.307 -36.803 95.145 1.00 83.50 230 ARG A C 1
ATOM 1850 O O . ARG A 1 230 ? -35.328 -37.187 95.712 1.00 83.50 230 ARG A O 1
ATOM 1857 N N . GLU A 1 231 ? -33.090 -37.114 95.586 1.00 79.69 231 GLU A N 1
ATOM 1858 C CA . GLU A 1 231 ? -32.824 -37.870 96.817 1.00 79.69 231 GLU A CA 1
ATOM 1859 C C . GLU A 1 231 ? -33.237 -37.097 98.086 1.00 79.69 231 GLU A C 1
ATOM 1861 O O . GLU A 1 231 ? -33.837 -37.684 98.988 1.00 79.69 231 GLU A O 1
ATOM 1866 N N . VAL A 1 232 ? -32.995 -35.781 98.149 1.00 79.50 232 VAL A N 1
ATOM 1867 C CA . VAL A 1 232 ? -33.441 -34.938 99.277 1.00 79.50 232 VAL A CA 1
ATOM 1868 C C . VAL A 1 232 ? -34.973 -34.896 99.362 1.00 79.50 232 VAL A C 1
ATOM 1870 O O . VAL A 1 232 ? -35.526 -35.176 100.427 1.00 79.50 232 VAL A O 1
ATOM 1873 N N . CYS A 1 233 ? -35.666 -34.661 98.243 1.00 80.31 233 CYS A N 1
ATOM 1874 C CA . CYS A 1 233 ? -37.134 -34.641 98.203 1.00 80.31 233 CYS A CA 1
ATOM 1875 C C . CYS A 1 233 ? -37.766 -36.000 98.572 1.00 80.31 233 CYS A C 1
ATOM 1877 O O . CYS A 1 233 ? -38.812 -36.045 99.221 1.00 80.31 233 CYS A O 1
ATOM 1879 N N . ARG A 1 234 ? -37.134 -37.130 98.207 1.00 82.69 234 ARG A N 1
ATOM 1880 C CA . ARG A 1 234 ? -37.599 -38.469 98.627 1.00 82.69 234 ARG A CA 1
ATOM 1881 C C . ARG A 1 234 ? -37.528 -38.653 100.148 1.00 82.69 234 ARG A C 1
ATOM 1883 O O . ARG A 1 234 ? -38.438 -39.242 100.729 1.00 82.69 234 ARG A O 1
ATOM 1890 N N . ARG A 1 235 ? -36.490 -38.119 100.799 1.00 79.94 235 ARG A N 1
ATOM 1891 C CA . ARG A 1 235 ? -36.314 -38.190 102.259 1.00 79.94 235 ARG A CA 1
ATOM 1892 C C . ARG A 1 235 ? -37.357 -37.364 103.009 1.00 79.94 235 ARG A C 1
ATOM 1894 O O . ARG A 1 235 ? -37.959 -37.867 103.955 1.00 79.94 235 ARG A O 1
ATOM 1901 N N . GLU A 1 236 ? -37.609 -36.139 102.556 1.00 76.12 236 GLU A N 1
ATOM 1902 C CA . GLU A 1 236 ? -38.646 -35.255 103.106 1.00 76.12 236 GLU A CA 1
ATOM 1903 C C . GLU A 1 236 ? -40.029 -35.923 103.094 1.00 76.12 236 GLU A C 1
ATOM 1905 O O . GLU A 1 236 ? -40.699 -35.976 104.126 1.00 76.12 236 GLU A O 1
ATOM 1910 N N . LYS A 1 237 ? -40.410 -36.532 101.963 1.00 77.12 237 LYS A N 1
ATOM 1911 C CA . LYS A 1 237 ? -41.701 -37.216 101.816 1.00 77.12 237 LYS A CA 1
ATOM 1912 C C . LYS A 1 237 ? -41.882 -38.396 102.783 1.00 77.12 237 LYS A C 1
ATOM 1914 O O . LYS A 1 237 ? -42.954 -38.564 103.354 1.00 77.12 237 LYS A O 1
ATOM 1919 N N . SER A 1 238 ? -40.827 -39.175 103.033 1.00 75.50 238 SER A N 1
ATOM 1920 C CA . SER A 1 238 ? -40.885 -40.261 104.028 1.00 75.50 238 SER A CA 1
ATOM 1921 C C . SER A 1 238 ? -41.043 -39.760 105.474 1.00 75.50 238 SER A C 1
ATOM 1923 O O . SER A 1 238 ? -41.567 -40.472 106.329 1.00 75.50 238 SER A O 1
ATOM 1925 N N . SER A 1 239 ? -40.618 -38.522 105.754 1.00 73.38 239 SER A N 1
ATOM 1926 C CA . SER A 1 239 ? -40.766 -37.889 107.068 1.00 73.38 239 SER A CA 1
ATOM 1927 C C . SER A 1 239 ? -42.211 -37.448 107.317 1.00 73.38 239 SER A C 1
ATOM 1929 O O . SER A 1 239 ? -42.754 -37.694 108.393 1.00 73.38 239 SER A O 1
ATOM 1931 N N . THR A 1 240 ? -42.867 -36.849 106.317 1.00 72.31 240 THR A N 1
ATOM 1932 C CA . THR A 1 240 ? -44.261 -36.387 106.436 1.00 72.31 240 THR A CA 1
ATOM 1933 C C . THR A 1 240 ? -45.257 -37.540 106.580 1.00 72.31 240 THR A C 1
ATOM 1935 O O . THR A 1 240 ? -46.158 -37.446 107.410 1.00 72.31 240 THR A O 1
ATOM 1938 N N . GLU A 1 241 ? -45.047 -38.663 105.886 1.00 75.94 241 GLU A N 1
ATOM 1939 C CA . GLU A 1 241 ? -45.866 -39.883 106.031 1.00 75.94 241 GLU A CA 1
ATOM 1940 C C . GLU A 1 241 ? -45.808 -40.477 107.462 1.00 75.94 241 GLU A C 1
ATOM 1942 O O . GLU A 1 241 ? -46.794 -41.025 107.964 1.00 75.94 241 GLU A O 1
ATOM 1947 N N . SER A 1 242 ? -44.681 -40.311 108.169 1.00 69.75 242 SER A N 1
ATOM 1948 C CA . SER A 1 242 ? -44.528 -40.719 109.577 1.00 69.75 242 SER A CA 1
ATOM 1949 C C . SER A 1 242 ? -45.303 -39.817 110.551 1.00 69.75 242 SER A C 1
ATOM 1951 O O . SER A 1 242 ? -45.829 -40.296 111.559 1.00 69.75 242 SER A O 1
ATOM 1953 N N . VAL A 1 243 ? -45.419 -38.518 110.245 1.00 65.62 243 VAL A N 1
ATOM 1954 C CA . VAL A 1 243 ? -46.164 -37.550 111.071 1.00 65.62 243 VAL A CA 1
ATOM 1955 C C . VAL A 1 243 ? -47.664 -37.835 111.017 1.00 65.62 243 VAL A C 1
ATOM 1957 O O . VAL A 1 243 ? -48.291 -37.940 112.072 1.00 65.62 243 VAL A O 1
ATOM 1960 N N . THR A 1 244 ? -48.222 -38.082 109.827 1.00 71.56 244 THR A N 1
ATOM 1961 C CA . THR A 1 244 ? -49.651 -38.412 109.664 1.00 71.56 244 THR A CA 1
ATOM 1962 C C . THR A 1 244 ? -50.068 -39.652 110.469 1.00 71.56 244 THR A C 1
ATOM 1964 O O . THR A 1 244 ? -51.110 -39.654 111.121 1.00 71.56 244 THR A O 1
ATOM 1967 N N . GLY A 1 245 ? -49.202 -40.671 110.566 1.00 73.88 245 GLY A N 1
ATOM 1968 C CA . GLY A 1 245 ? -49.453 -41.861 111.397 1.00 73.88 245 GLY A CA 1
ATOM 1969 C C . GLY A 1 245 ? -49.406 -41.621 112.919 1.00 73.88 245 GLY A C 1
ATOM 1970 O O . GLY A 1 245 ? -49.765 -42.506 113.705 1.00 73.88 245 GLY A O 1
ATOM 1971 N N . MET A 1 246 ? -48.959 -40.445 113.377 1.00 67.50 246 MET A N 1
ATOM 1972 C CA . MET A 1 246 ? -49.103 -40.025 114.775 1.00 67.50 246 MET A CA 1
ATOM 1973 C C . MET A 1 246 ? -50.435 -39.316 115.035 1.00 67.50 246 MET A C 1
ATOM 1975 O O . MET A 1 246 ? -50.990 -39.483 116.123 1.00 67.50 246 MET A O 1
ATOM 1979 N N . GLU A 1 247 ? -50.958 -38.588 114.049 1.00 67.44 247 GLU A N 1
ATOM 1980 C CA . GLU A 1 247 ? -52.214 -37.833 114.133 1.00 67.44 247 GLU A CA 1
ATOM 1981 C C . GLU A 1 247 ? -53.427 -38.772 114.263 1.00 67.44 247 GLU A C 1
ATOM 1983 O O . GLU A 1 247 ? -54.258 -38.583 115.155 1.00 67.44 247 GLU A O 1
ATOM 1988 N N . ASP A 1 248 ? -53.460 -39.869 113.498 1.00 66.19 248 ASP A N 1
ATOM 1989 C CA . ASP A 1 248 ? -54.526 -40.887 113.562 1.00 66.19 248 ASP A CA 1
ATOM 1990 C C . ASP A 1 248 ? -54.721 -41.484 114.970 1.00 66.19 248 ASP A C 1
ATOM 1992 O O . ASP A 1 248 ? -55.839 -41.806 115.383 1.00 66.19 248 ASP A O 1
ATOM 1996 N N . ARG A 1 249 ? -53.645 -41.602 115.764 1.00 68.00 249 ARG A N 1
ATOM 1997 C CA . ARG A 1 249 ? -53.735 -42.141 117.135 1.00 68.00 249 ARG A CA 1
ATOM 1998 C C . ARG A 1 249 ? -54.351 -41.156 118.129 1.00 68.00 249 ARG A C 1
ATOM 2000 O O . ARG A 1 249 ? -54.854 -41.586 119.166 1.00 68.00 249 ARG A O 1
ATOM 2007 N N . VAL A 1 250 ? -54.313 -39.855 117.836 1.00 64.00 250 VAL A N 1
ATOM 2008 C CA . VAL A 1 250 ? -54.944 -38.814 118.663 1.00 64.00 250 VAL A CA 1
ATOM 2009 C C . VAL A 1 250 ? -56.462 -38.823 118.457 1.00 64.00 250 VAL A C 1
ATOM 2011 O O . VAL A 1 250 ? -57.212 -38.682 119.424 1.00 64.00 250 VAL A O 1
ATOM 2014 N N . ALA A 1 251 ? -56.924 -39.086 117.229 1.00 67.75 251 ALA A N 1
ATOM 2015 C CA . ALA A 1 251 ? -58.348 -39.162 116.897 1.00 67.75 251 ALA A CA 1
ATOM 2016 C C . ALA A 1 251 ? -59.104 -40.235 117.708 1.00 67.75 251 ALA A C 1
ATOM 2018 O O . ALA A 1 251 ? -60.218 -39.988 118.171 1.00 67.75 251 ALA A O 1
ATOM 2019 N N . ALA A 1 252 ? -58.484 -41.395 117.959 1.00 66.31 252 ALA A N 1
ATOM 2020 C CA . ALA A 1 252 ? -59.094 -42.477 118.739 1.00 66.31 252 ALA A CA 1
ATOM 2021 C C . ALA A 1 252 ? -59.378 -42.095 120.209 1.00 66.31 252 ALA A C 1
ATOM 2023 O O . ALA A 1 252 ? -60.382 -42.518 120.780 1.00 66.31 252 ALA A O 1
ATOM 2024 N N . VAL A 1 253 ? -58.532 -41.259 120.824 1.00 61.75 253 VAL A N 1
ATOM 2025 C CA . VAL A 1 253 ? -58.697 -40.819 122.226 1.00 61.75 253 VAL A CA 1
ATOM 2026 C C . VAL A 1 253 ? -59.852 -39.820 122.374 1.00 61.75 253 VAL A C 1
ATOM 2028 O O . VAL A 1 253 ? -60.536 -39.803 123.398 1.00 61.75 253 VAL A O 1
ATOM 2031 N N . LEU A 1 254 ? -60.124 -39.023 121.336 1.00 64.50 254 LEU A N 1
ATOM 2032 C CA . LEU A 1 254 ? -61.243 -38.073 121.315 1.00 64.50 254 LEU A CA 1
ATOM 2033 C C . LEU A 1 254 ? -62.617 -38.770 121.276 1.00 64.50 254 LEU A C 1
ATOM 2035 O O . LEU A 1 254 ? -63.613 -38.189 121.712 1.00 64.50 254 LEU A O 1
ATOM 2039 N N . GLN A 1 255 ? -62.683 -40.019 120.801 1.00 62.84 255 GLN A N 1
ATOM 2040 C CA . GLN A 1 255 ? -63.941 -40.749 120.627 1.00 62.84 255 GLN A CA 1
ATOM 2041 C C . GLN A 1 255 ? -64.595 -41.154 121.964 1.00 62.84 255 GLN A C 1
ATOM 2043 O O . GLN A 1 255 ? -65.812 -41.033 122.105 1.00 62.84 255 GLN A O 1
ATOM 2048 N N . GLU A 1 256 ? -63.807 -41.546 122.974 1.00 54.03 256 GLU A N 1
ATOM 2049 C CA . GLU A 1 256 ? -64.329 -41.928 124.302 1.00 54.03 256 GLU A CA 1
ATOM 2050 C C . GLU A 1 256 ? -64.831 -40.705 125.099 1.00 54.03 256 GLU A C 1
ATOM 2052 O O . GLU A 1 256 ? -65.855 -40.767 125.783 1.00 54.03 256 GLU A O 1
ATOM 2057 N N . LEU A 1 257 ? -64.180 -39.545 124.935 1.00 57.41 257 LEU A N 1
ATOM 2058 C CA . LEU A 1 257 ? -64.635 -38.274 125.515 1.00 57.41 257 LEU A CA 1
ATOM 2059 C C . LEU A 1 257 ? -65.984 -37.820 124.917 1.00 57.41 257 LEU A C 1
ATOM 2061 O O . LEU A 1 257 ? -66.821 -37.229 125.608 1.00 57.41 257 LEU A O 1
ATOM 2065 N N . GLY A 1 258 ? -66.235 -38.160 123.647 1.00 59.16 258 GLY A N 1
ATOM 2066 C CA . GLY A 1 258 ? -67.477 -37.860 122.937 1.00 59.16 258 GLY A CA 1
ATOM 2067 C C . GLY A 1 258 ? -68.736 -38.407 123.619 1.00 59.16 258 GLY A C 1
ATOM 2068 O O . GLY A 1 258 ? -69.778 -37.750 123.573 1.00 59.16 258 GLY A O 1
ATOM 2069 N N . ARG A 1 259 ? -68.639 -39.546 124.324 1.00 59.53 259 ARG A N 1
ATOM 2070 C CA . ARG A 1 259 ? -69.780 -40.209 124.984 1.00 59.53 259 ARG A CA 1
ATOM 2071 C C . ARG A 1 259 ? -70.245 -39.516 126.275 1.00 59.53 259 ARG A C 1
ATOM 2073 O O . ARG A 1 259 ? -71.396 -39.668 126.673 1.00 59.53 259 ARG A O 1
ATOM 2080 N N . GLN A 1 260 ? -69.375 -38.735 126.920 1.00 53.25 260 GLN A N 1
ATOM 2081 C CA . GLN A 1 260 ? -69.728 -37.853 128.048 1.00 53.25 260 GLN A CA 1
ATOM 2082 C C . GLN A 1 260 ? -70.314 -36.513 127.567 1.00 53.25 260 GLN A C 1
ATOM 2084 O O . GLN A 1 260 ? -71.188 -35.943 128.216 1.00 53.25 260 GLN A O 1
ATOM 2089 N N . SER A 1 261 ? -69.894 -36.036 126.390 1.00 57.06 261 SER A N 1
ATOM 2090 C CA . SER A 1 261 ? -70.386 -34.791 125.781 1.00 57.06 261 SER A CA 1
ATOM 2091 C C . SER A 1 261 ? -71.872 -34.844 125.374 1.00 57.06 261 SER A C 1
ATOM 2093 O O . SER A 1 261 ? -72.528 -33.803 125.343 1.00 57.06 261 SER A O 1
ATOM 2095 N N . GLU A 1 262 ? -72.442 -36.023 125.095 1.00 59.09 262 GLU A N 1
ATOM 2096 C CA . GLU A 1 262 ? -73.793 -36.147 124.504 1.00 59.09 262 GLU A CA 1
ATOM 2097 C C . GLU A 1 262 ? -74.907 -35.580 125.397 1.00 59.09 262 GLU A C 1
ATOM 2099 O O . GLU A 1 262 ? -75.871 -35.005 124.894 1.00 59.09 262 GLU A O 1
ATOM 2104 N N . LEU A 1 263 ? -74.742 -35.676 126.721 1.00 58.22 263 LEU A N 1
ATOM 2105 C CA . LEU A 1 263 ? -75.685 -35.140 127.709 1.00 58.22 263 LEU A CA 1
ATOM 2106 C C . LEU A 1 263 ? -75.587 -33.612 127.883 1.00 58.22 263 LEU A C 1
ATOM 2108 O O . LEU A 1 263 ? -76.518 -33.004 128.404 1.00 58.22 263 LEU A O 1
ATOM 2112 N N . HIS A 1 264 ? -74.501 -32.981 127.424 1.00 54.81 264 HIS A N 1
ATOM 2113 C CA . HIS A 1 264 ? -74.350 -31.518 127.389 1.00 54.81 264 HIS A CA 1
ATOM 2114 C C . HIS A 1 264 ? -74.814 -30.934 126.038 1.00 54.81 264 HIS A C 1
ATOM 2116 O O . HIS A 1 264 ? -75.464 -29.888 125.974 1.00 54.81 264 HIS A O 1
ATOM 2122 N N . ARG A 1 265 ? -74.574 -31.682 124.953 1.00 60.72 265 ARG A N 1
ATOM 2123 C CA . ARG A 1 265 ? -74.822 -31.310 123.549 1.00 60.72 265 ARG A CA 1
ATOM 2124 C C . ARG A 1 265 ? -76.279 -30.963 123.216 1.00 60.72 265 ARG A C 1
ATOM 2126 O O . ARG A 1 265 ? -76.529 -30.193 122.288 1.00 60.72 265 ARG A O 1
ATOM 2133 N N . ALA A 1 266 ? -77.242 -31.493 123.972 1.00 58.03 266 ALA A N 1
ATOM 2134 C CA . ALA A 1 266 ? -78.667 -31.197 123.795 1.00 58.03 266 ALA A CA 1
ATOM 2135 C C . ALA A 1 266 ? -79.021 -29.711 124.034 1.00 58.03 266 ALA A C 1
ATOM 2137 O O . ALA A 1 266 ? -80.020 -29.229 123.500 1.00 58.03 266 ALA A O 1
ATOM 2138 N N . ALA A 1 267 ? -78.205 -28.974 124.800 1.00 58.66 267 ALA A N 1
ATOM 2139 C CA . ALA A 1 267 ? -78.363 -27.530 124.988 1.00 58.66 267 ALA A CA 1
ATOM 2140 C C . ALA A 1 267 ? -77.704 -26.711 123.857 1.00 58.66 267 ALA A C 1
ATOM 2142 O O . ALA A 1 267 ? -78.283 -25.734 123.381 1.00 58.66 267 ALA A O 1
ATOM 2143 N N . GLU A 1 268 ? -76.526 -27.129 123.381 1.00 56.06 268 GLU A N 1
ATOM 2144 C CA . GLU A 1 268 ? -75.725 -26.390 122.388 1.00 56.06 268 GLU A CA 1
ATOM 2145 C C . GLU A 1 268 ? -76.234 -26.522 120.942 1.00 56.06 268 GLU A C 1
ATOM 2147 O O . GLU A 1 268 ? -76.038 -25.609 120.136 1.00 56.06 268 GLU A O 1
ATOM 2152 N N . GLN A 1 269 ? -76.955 -27.598 120.597 1.00 59.34 269 GLN A N 1
ATOM 2153 C CA . GLN A 1 269 ? -77.497 -27.796 119.240 1.00 59.34 269 GLN A CA 1
ATOM 2154 C C . GLN A 1 269 ? -78.386 -26.638 118.743 1.00 59.34 269 GLN A C 1
ATOM 2156 O O . GLN A 1 269 ? -78.454 -26.397 117.536 1.00 59.34 269 GLN A O 1
ATOM 2161 N N . ARG A 1 270 ? -79.032 -25.885 119.648 1.00 59.50 270 ARG A N 1
ATOM 2162 C CA . ARG A 1 270 ? -79.814 -24.684 119.295 1.00 59.50 270 ARG A CA 1
ATOM 2163 C C . ARG A 1 270 ? -78.965 -23.445 118.991 1.00 59.50 270 ARG A C 1
ATOM 2165 O O . ARG A 1 270 ? -79.455 -22.565 118.291 1.00 59.50 270 ARG A O 1
ATOM 2172 N N . ALA A 1 271 ? -77.725 -23.373 119.474 1.00 60.03 271 ALA A N 1
ATOM 2173 C CA . ALA A 1 271 ? -76.801 -22.280 119.168 1.00 60.03 271 ALA A CA 1
ATOM 2174 C C . ALA A 1 271 ? -76.059 -22.529 117.842 1.00 60.03 271 ALA A C 1
ATOM 2176 O O . ALA A 1 271 ? -76.039 -21.664 116.963 1.00 60.03 271 ALA A O 1
ATOM 2177 N N . GLN A 1 272 ? -75.541 -23.748 117.642 1.00 59.28 272 GLN A N 1
ATOM 2178 C CA . GLN A 1 272 ? -74.726 -24.089 116.469 1.00 59.28 272 GLN A CA 1
ATOM 2179 C C . GLN A 1 272 ? -75.484 -23.950 115.133 1.00 59.28 272 GLN A C 1
ATOM 2181 O O . GLN A 1 272 ? -74.898 -23.588 114.114 1.00 59.28 272 GLN A O 1
ATOM 2186 N N . GLN A 1 273 ? -76.802 -24.189 115.123 1.00 68.06 273 GLN A N 1
ATOM 2187 C CA . GLN A 1 273 ? -77.632 -24.069 113.915 1.00 68.06 273 GLN A CA 1
ATOM 2188 C C . GLN A 1 273 ? -77.733 -22.634 113.366 1.00 68.06 273 GLN A C 1
ATOM 2190 O O . GLN A 1 273 ? -77.944 -22.457 112.165 1.00 68.06 273 GLN A O 1
ATOM 2195 N N . LEU A 1 274 ? -77.587 -21.619 114.225 1.00 65.44 274 LEU A N 1
ATOM 2196 C CA . LEU A 1 274 ? -77.559 -20.212 113.818 1.00 65.44 274 LEU A CA 1
ATOM 2197 C C . LEU A 1 274 ? -76.155 -19.803 113.355 1.00 65.44 274 LEU A C 1
ATOM 2199 O O . LEU A 1 274 ? -76.022 -19.141 112.327 1.00 65.44 274 LEU A O 1
ATOM 2203 N N . GLN A 1 275 ? -75.113 -20.266 114.050 1.00 68.75 275 GLN A N 1
ATOM 2204 C CA . GLN A 1 275 ? -73.721 -19.953 113.719 1.00 68.75 275 GLN A CA 1
ATOM 2205 C C . GLN A 1 275 ? -73.282 -20.558 112.374 1.00 68.75 275 GLN A C 1
ATOM 2207 O O . GLN A 1 275 ? -72.710 -19.852 111.546 1.00 68.75 275 GLN A O 1
ATOM 2212 N N . ASN A 1 276 ? -73.640 -21.818 112.093 1.00 70.69 276 ASN A N 1
ATOM 2213 C CA . ASN A 1 276 ? -73.297 -22.471 110.823 1.00 70.69 276 ASN A CA 1
ATOM 2214 C C . ASN A 1 276 ? -73.922 -21.764 109.604 1.00 70.69 276 ASN A C 1
ATOM 2216 O O . ASN A 1 276 ? -73.287 -21.695 108.553 1.00 70.69 276 ASN A O 1
ATOM 2220 N N . LYS A 1 277 ? -75.146 -21.224 109.741 1.00 75.56 277 LYS A N 1
ATOM 2221 C CA . LYS A 1 277 ? -75.825 -20.445 108.686 1.00 75.56 277 LYS A CA 1
ATOM 2222 C C . LYS A 1 277 ? -75.168 -19.091 108.426 1.00 75.56 277 LYS A C 1
ATOM 2224 O O . LYS A 1 277 ? -75.174 -18.627 107.292 1.00 75.56 277 LYS A O 1
ATOM 2229 N N . MET A 1 278 ? -74.626 -18.460 109.465 1.00 73.31 278 MET A N 1
ATOM 2230 C CA . MET A 1 278 ? -73.909 -17.193 109.330 1.00 73.31 278 MET A CA 1
ATOM 2231 C C . MET A 1 278 ? -72.607 -17.406 108.547 1.00 73.31 278 MET A C 1
ATOM 2233 O O . MET A 1 278 ? -72.371 -16.738 107.546 1.00 73.31 278 MET A O 1
ATOM 2237 N N . GLN A 1 279 ? -71.844 -18.439 108.918 1.00 74.69 279 GLN A N 1
ATOM 2238 C CA . GLN A 1 279 ? -70.552 -18.753 108.307 1.00 74.69 279 GLN A CA 1
ATOM 2239 C C . GLN A 1 279 ? -70.656 -19.214 106.837 1.00 74.69 279 GLN A C 1
ATOM 2241 O O . GLN A 1 279 ? -69.753 -18.941 106.047 1.00 74.69 279 GLN A O 1
ATOM 2246 N N . THR A 1 280 ? -71.758 -19.867 106.433 1.00 78.00 280 THR A N 1
ATOM 2247 C CA . THR A 1 280 ? -71.990 -20.196 105.008 1.00 78.00 280 THR A CA 1
ATOM 2248 C C . THR A 1 280 ? -72.214 -18.932 104.185 1.00 78.00 280 THR A C 1
ATOM 2250 O O . THR A 1 280 ? -71.518 -18.730 103.192 1.00 78.00 280 THR A O 1
ATOM 2253 N N . LEU A 1 281 ? -73.102 -18.039 104.635 1.00 75.56 281 LEU A N 1
ATOM 2254 C CA . LEU A 1 281 ? -73.388 -16.776 103.945 1.00 75.56 281 LEU A CA 1
ATOM 2255 C C . LEU A 1 281 ? -72.161 -15.850 103.877 1.00 75.56 281 LEU A C 1
ATOM 2257 O O . LEU A 1 281 ? -71.962 -15.176 102.870 1.00 75.56 281 LEU A O 1
ATOM 2261 N N . GLU A 1 282 ? -71.308 -15.847 104.904 1.00 78.31 282 GLU A N 1
ATOM 2262 C CA . GLU A 1 282 ? -70.024 -15.132 104.890 1.00 78.31 282 GLU A CA 1
ATOM 2263 C C . GLU A 1 282 ? -69.056 -15.704 103.839 1.00 78.31 282 GLU A C 1
ATOM 2265 O O . GLU A 1 282 ? -68.418 -14.940 103.112 1.00 78.31 282 GLU A O 1
ATOM 2270 N N . SER A 1 283 ? -68.983 -17.034 103.697 1.00 79.06 283 SER A N 1
ATOM 2271 C CA . SER A 1 283 ? -68.143 -17.679 102.676 1.00 79.06 283 SER A CA 1
ATOM 2272 C C . SER A 1 283 ? -68.657 -17.458 101.245 1.00 79.06 283 SER A C 1
ATOM 2274 O O . SER A 1 283 ? -67.868 -17.164 100.346 1.00 79.06 283 SER A O 1
ATOM 2276 N N . GLU A 1 284 ? -69.976 -17.499 101.039 1.00 80.25 284 GLU A N 1
ATOM 2277 C CA . GLU A 1 284 ? -70.613 -17.203 99.751 1.00 80.25 284 GLU A CA 1
ATOM 2278 C C . GLU A 1 284 ? -70.388 -15.736 99.356 1.00 80.25 284 GLU A C 1
ATOM 2280 O O . GLU A 1 284 ? -69.983 -15.458 98.227 1.00 80.25 284 GLU A O 1
ATOM 2285 N N . LEU A 1 285 ? -70.534 -14.797 100.301 1.00 78.88 285 LEU A N 1
ATOM 2286 C CA . LEU A 1 285 ? -70.251 -13.376 100.083 1.00 78.88 285 LEU A CA 1
ATOM 2287 C C . LEU A 1 285 ? -68.773 -13.122 99.738 1.00 78.88 285 LEU A C 1
ATOM 2289 O O . LEU A 1 285 ? -68.485 -12.328 98.842 1.00 78.88 285 LEU A O 1
ATOM 2293 N N . PHE A 1 286 ? -67.841 -13.807 100.409 1.00 81.19 286 PHE A N 1
ATOM 2294 C CA . PHE A 1 286 ? -66.408 -13.706 100.118 1.00 81.19 286 PHE A CA 1
ATOM 2295 C C . PHE A 1 286 ? -66.071 -14.236 98.717 1.00 81.19 286 PHE A C 1
ATOM 2297 O O . PHE A 1 286 ? -65.425 -13.535 97.939 1.00 81.19 286 PHE A O 1
ATOM 2304 N N . THR A 1 287 ? -66.557 -15.430 98.353 1.00 81.44 287 THR A N 1
ATOM 2305 C CA . THR A 1 287 ? -66.329 -15.996 97.008 1.00 81.44 287 THR A CA 1
ATOM 2306 C C . THR A 1 287 ? -66.957 -15.151 95.897 1.00 81.44 287 THR A C 1
ATOM 2308 O O . THR A 1 287 ? -66.309 -14.908 94.882 1.00 81.44 287 THR A O 1
ATOM 2311 N N . ALA A 1 288 ? -68.160 -14.605 96.112 1.00 81.00 288 ALA A N 1
ATOM 2312 C CA . ALA A 1 288 ? -68.785 -13.665 95.182 1.00 81.00 288 ALA A CA 1
ATOM 2313 C C . ALA A 1 288 ? -67.995 -12.348 95.042 1.00 81.00 288 ALA A C 1
ATOM 2315 O O . ALA A 1 288 ? -68.005 -11.741 93.971 1.00 81.00 288 ALA A O 1
ATOM 2316 N N . GLY A 1 289 ? -67.299 -11.914 96.099 1.00 82.56 2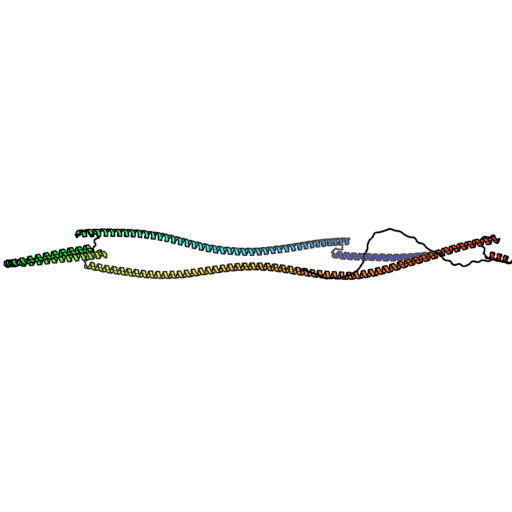89 GLY A N 1
ATOM 2317 C CA . GLY A 1 289 ? -66.352 -10.798 96.053 1.00 82.56 289 GLY A CA 1
ATOM 2318 C C . GLY A 1 289 ? -65.148 -11.101 95.160 1.00 82.56 289 GLY A C 1
ATOM 2319 O O . GLY A 1 289 ? -64.903 -10.367 94.206 1.00 82.56 289 GLY A O 1
ATOM 2320 N N . VAL A 1 290 ? -64.457 -12.219 95.409 1.00 83.69 290 VAL A N 1
ATOM 2321 C CA . VAL A 1 290 ? -63.270 -12.631 94.635 1.00 83.69 290 VAL A CA 1
ATOM 2322 C C . VAL A 1 290 ? -63.595 -12.776 93.145 1.00 83.69 290 VAL A C 1
ATOM 2324 O O . VAL A 1 290 ? -62.927 -12.157 92.321 1.00 83.69 290 VAL A O 1
ATOM 2327 N N . SER A 1 291 ? -64.667 -13.488 92.780 1.00 81.06 291 SER A N 1
ATOM 2328 C CA . SER A 1 291 ? -65.041 -13.655 91.365 1.00 81.06 291 SER A CA 1
ATOM 2329 C C . SER A 1 291 ? -65.463 -12.347 90.683 1.00 81.06 291 SER A C 1
ATOM 2331 O O . SER A 1 291 ? -65.300 -12.196 89.472 1.00 81.06 291 SER A O 1
ATOM 2333 N N . LYS A 1 292 ? -65.987 -11.372 91.437 1.00 86.44 292 LYS A N 1
ATOM 2334 C CA . LYS A 1 292 ? -66.289 -10.033 90.912 1.00 86.44 292 LYS A CA 1
ATOM 2335 C C . LYS A 1 292 ? -65.012 -9.230 90.652 1.00 86.44 292 LYS A C 1
ATOM 2337 O O . LYS A 1 292 ? -64.945 -8.519 89.647 1.00 86.44 292 LYS A O 1
ATOM 2342 N N . ASP A 1 293 ? -64.015 -9.345 91.524 1.00 85.94 293 ASP A N 1
ATOM 2343 C CA . ASP A 1 293 ? -62.723 -8.680 91.358 1.00 85.94 293 ASP A CA 1
ATOM 2344 C C . ASP A 1 293 ? -61.917 -9.307 90.206 1.00 85.94 293 ASP A C 1
ATOM 2346 O O . ASP A 1 293 ? -61.365 -8.570 89.388 1.00 85.94 293 ASP A O 1
ATOM 2350 N N . GLU A 1 294 ? -61.947 -10.637 90.050 1.00 88.62 294 GLU A N 1
ATOM 2351 C CA . GLU A 1 294 ? -61.405 -11.355 88.883 1.00 88.62 294 GLU A CA 1
ATOM 2352 C C . GLU A 1 294 ? -62.059 -10.876 87.576 1.00 88.62 294 GLU A C 1
ATOM 2354 O O . GLU A 1 294 ? -61.364 -10.426 86.663 1.00 88.62 294 GLU A O 1
ATOM 2359 N N . GLN A 1 295 ? -63.397 -10.851 87.508 1.00 84.94 295 GLN A N 1
ATOM 2360 C CA . GLN A 1 295 ? -64.129 -10.362 86.333 1.00 84.94 295 GLN A CA 1
ATOM 2361 C C . GLN A 1 295 ? -63.844 -8.875 86.036 1.00 84.94 295 GLN A C 1
ATOM 2363 O O . GLN A 1 295 ? -63.778 -8.459 84.875 1.00 84.94 295 GLN A O 1
ATOM 2368 N N . SER A 1 296 ? -63.663 -8.052 87.074 1.00 86.25 296 SER A N 1
ATOM 2369 C CA . SER A 1 296 ? -63.269 -6.647 86.922 1.00 86.25 296 SER A CA 1
ATOM 2370 C C . SER A 1 296 ? -61.837 -6.513 86.393 1.00 86.25 296 SER A C 1
ATOM 2372 O O . SER A 1 296 ? -61.571 -5.647 85.556 1.00 86.25 296 SER A O 1
ATOM 2374 N N . HIS A 1 297 ? -60.924 -7.380 86.837 1.00 88.88 297 HIS A N 1
ATOM 2375 C CA . HIS A 1 297 ? -59.537 -7.409 86.386 1.00 88.88 297 HIS A CA 1
ATOM 2376 C C . HIS A 1 297 ? -59.425 -7.839 84.917 1.00 88.88 297 HIS A C 1
ATOM 2378 O O . HIS A 1 297 ? -58.808 -7.123 84.127 1.00 88.88 297 HIS A O 1
ATOM 2384 N N . GLU A 1 298 ? -60.091 -8.928 84.516 1.00 86.50 298 GLU A N 1
ATOM 2385 C CA . GLU A 1 298 ? -60.160 -9.374 83.115 1.00 86.50 298 GLU A CA 1
ATOM 2386 C C . GLU A 1 298 ? -60.728 -8.281 82.202 1.00 86.50 298 GLU A C 1
ATOM 2388 O O . GLU A 1 298 ? -60.144 -7.960 81.164 1.00 86.50 298 GLU A O 1
ATOM 2393 N N . LYS A 1 299 ? -61.825 -7.630 82.615 1.00 86.62 299 LYS A N 1
ATOM 2394 C CA . LYS A 1 299 ? -62.409 -6.502 81.876 1.00 86.62 299 LYS A CA 1
ATOM 2395 C C . LYS A 1 299 ? -61.409 -5.356 81.692 1.00 86.62 299 LYS A C 1
ATOM 2397 O O . LYS A 1 299 ? -61.368 -4.750 80.621 1.00 86.62 299 LYS A O 1
ATOM 2402 N N . GLN A 1 300 ? -60.605 -5.050 82.710 1.00 87.56 300 GLN A N 1
ATOM 2403 C CA . GLN A 1 300 ? -59.606 -3.985 82.632 1.00 87.56 300 GLN A CA 1
ATOM 2404 C C . GLN A 1 300 ? -58.412 -4.365 81.743 1.00 87.56 300 GLN A C 1
ATOM 2406 O O . GLN A 1 300 ? -57.980 -3.532 80.946 1.00 87.56 300 GLN A O 1
ATOM 2411 N N . GLN A 1 301 ? -57.940 -5.617 81.792 1.00 89.75 301 GLN A N 1
ATOM 2412 C CA . GLN A 1 301 ? -56.938 -6.131 80.849 1.00 89.75 301 GLN A CA 1
ATOM 2413 C C . GLN A 1 301 ? -57.438 -6.046 79.395 1.00 89.75 301 GLN A C 1
ATOM 2415 O O . GLN A 1 301 ? -56.712 -5.592 78.510 1.00 89.75 301 GLN A O 1
ATOM 2420 N N . TYR A 1 302 ? -58.697 -6.419 79.142 1.00 87.06 302 TYR A N 1
ATOM 2421 C CA . TYR A 1 302 ? -59.284 -6.391 77.799 1.00 87.06 302 TYR A CA 1
ATOM 2422 C C . TYR A 1 302 ? -59.431 -4.960 77.251 1.00 87.06 302 TYR A C 1
ATOM 2424 O O . TYR A 1 302 ? -59.189 -4.711 76.069 1.00 87.06 302 TYR A O 1
ATOM 2432 N N . LEU A 1 303 ? -59.772 -3.995 78.113 1.00 87.00 303 LEU A N 1
ATOM 2433 C CA . LEU A 1 303 ? -59.801 -2.571 77.759 1.00 87.00 303 LEU A CA 1
ATOM 2434 C C . LEU A 1 303 ? -58.402 -2.038 77.408 1.00 87.00 303 LEU A C 1
ATOM 2436 O O . LEU A 1 303 ? -58.253 -1.381 76.377 1.00 87.00 303 LEU A O 1
ATOM 2440 N N . GLN A 1 304 ? -57.378 -2.378 78.200 1.00 87.62 304 GLN A N 1
ATOM 2441 C CA . GLN A 1 304 ? -55.979 -2.011 77.928 1.00 87.62 304 GLN A CA 1
ATOM 2442 C C . GLN A 1 304 ? -55.456 -2.628 76.622 1.00 87.62 304 GLN A C 1
ATOM 2444 O O . GLN A 1 304 ? -54.740 -1.967 75.867 1.00 87.62 304 GLN A O 1
ATOM 2449 N N . PHE A 1 305 ? -55.848 -3.869 76.314 1.00 90.25 305 PHE A N 1
ATOM 2450 C CA . PHE A 1 305 ? -55.530 -4.518 75.040 1.00 90.25 305 PHE A CA 1
ATOM 2451 C C . PHE A 1 305 ? -56.149 -3.778 73.843 1.00 90.25 305 PHE A C 1
ATOM 2453 O O . PHE A 1 305 ? -55.452 -3.509 72.865 1.00 90.25 305 PHE A O 1
ATOM 2460 N N . LEU A 1 306 ? -57.432 -3.401 73.915 1.00 87.75 306 LEU A N 1
ATOM 2461 C CA . LEU A 1 306 ? -58.093 -2.647 72.839 1.00 87.75 306 LEU A CA 1
ATOM 2462 C C . LEU A 1 306 ? -57.535 -1.227 72.672 1.00 87.75 306 LEU A C 1
ATOM 2464 O O . LEU A 1 306 ? -57.544 -0.692 71.563 1.00 87.75 306 LEU A O 1
ATOM 2468 N N . GLU A 1 307 ? -57.048 -0.617 73.749 1.00 86.56 307 GLU A N 1
ATOM 2469 C CA . GLU A 1 307 ? -56.322 0.655 73.716 1.00 86.56 307 GLU A CA 1
ATOM 2470 C C . GLU A 1 307 ? -54.989 0.513 72.968 1.00 86.56 307 GLU A C 1
ATOM 2472 O 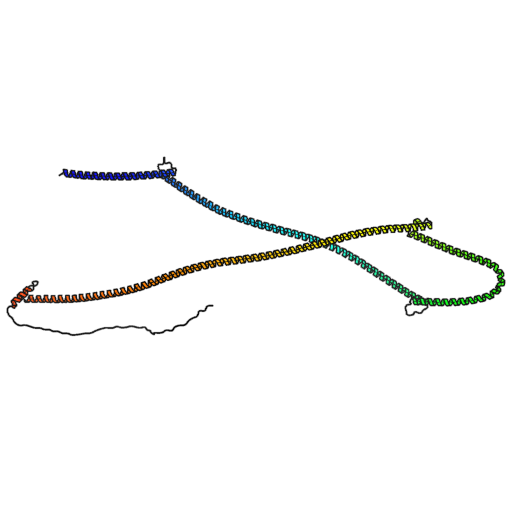O . GLU A 1 307 ? -54.801 1.162 71.940 1.00 86.56 307 GLU A O 1
ATOM 2477 N N . HIS A 1 308 ? -54.146 -0.450 73.359 1.00 89.69 308 HIS A N 1
ATOM 2478 C CA . HIS A 1 308 ? -52.909 -0.783 72.637 1.00 89.69 308 HIS A CA 1
ATOM 2479 C C . HIS A 1 308 ? -53.155 -1.153 71.164 1.00 89.69 308 HIS A C 1
ATOM 2481 O O . HIS A 1 308 ? -52.355 -0.817 70.289 1.00 89.69 308 HIS A O 1
ATOM 2487 N N . LEU A 1 309 ? -54.253 -1.848 70.854 1.00 89.19 309 LEU A N 1
ATOM 2488 C CA . LEU A 1 309 ? -54.599 -2.191 69.475 1.00 89.19 309 LEU A CA 1
ATOM 2489 C C . LEU A 1 309 ? -55.019 -0.944 68.676 1.00 89.19 309 LEU A C 1
ATOM 2491 O O . LEU A 1 309 ? -54.571 -0.767 67.541 1.00 89.19 309 LEU A O 1
ATOM 2495 N N . SER A 1 310 ? -55.788 -0.037 69.287 1.00 88.88 310 SER A N 1
ATOM 2496 C CA . SER A 1 310 ? -56.143 1.265 68.698 1.00 88.88 310 SER A CA 1
ATOM 2497 C C . SER A 1 310 ? -54.902 2.128 68.428 1.00 88.88 310 SER A C 1
ATOM 2499 O O . SER A 1 310 ? -54.822 2.747 67.363 1.00 88.88 310 SER A O 1
ATOM 2501 N N . GLU A 1 311 ? -53.905 2.101 69.323 1.00 88.69 311 GLU A N 1
ATOM 2502 C CA . GLU A 1 311 ? -52.585 2.729 69.133 1.00 88.69 311 GLU A CA 1
ATOM 2503 C C . GLU A 1 311 ? -51.826 2.144 67.940 1.00 88.69 311 GLU A C 1
ATOM 2505 O O . GLU A 1 311 ? -51.429 2.859 67.016 1.00 88.69 311 GLU A O 1
ATOM 2510 N N . LYS A 1 312 ? -51.657 0.816 67.889 1.00 89.06 312 LYS A N 1
ATOM 2511 C CA . LYS A 1 312 ? -50.936 0.171 66.776 1.00 89.06 312 LYS A CA 1
ATOM 2512 C C . LYS A 1 312 ? -51.615 0.398 65.424 1.00 89.06 312 LYS A C 1
ATOM 2514 O O . LYS A 1 312 ? -50.921 0.485 64.411 1.00 89.06 312 LYS A O 1
ATOM 2519 N N . MET A 1 313 ? -52.937 0.562 65.402 1.00 88.00 313 MET A N 1
ATOM 2520 C CA . MET A 1 313 ? -53.708 0.876 64.193 1.00 88.00 313 MET A CA 1
ATOM 2521 C C . MET A 1 313 ? -53.838 2.384 63.898 1.00 88.00 313 MET A C 1
ATOM 2523 O O . MET A 1 313 ? -54.337 2.756 62.826 1.00 88.00 313 MET A O 1
ATOM 2527 N N . ARG A 1 314 ? -53.320 3.241 64.795 1.00 89.06 314 ARG A N 1
ATOM 2528 C CA . ARG A 1 314 ? -53.322 4.716 64.748 1.00 89.06 314 ARG A CA 1
ATOM 2529 C C . ARG A 1 314 ? -54.718 5.342 64.676 1.00 89.06 314 ARG A C 1
ATOM 2531 O O . ARG A 1 314 ? -54.932 6.309 63.945 1.00 89.06 314 ARG A O 1
ATOM 2538 N N . ILE A 1 315 ? -55.665 4.784 65.426 1.00 88.88 315 ILE A N 1
ATOM 2539 C CA . ILE A 1 315 ? -57.054 5.270 65.527 1.00 88.88 315 ILE A CA 1
ATOM 2540 C C . ILE A 1 315 ? -57.423 5.753 66.935 1.00 88.88 315 ILE A C 1
ATOM 2542 O O . ILE A 1 315 ? -58.584 6.053 67.184 1.00 88.88 315 ILE A O 1
ATOM 2546 N N . GLU A 1 316 ? -56.438 5.886 67.828 1.00 83.81 316 GLU A N 1
ATOM 2547 C CA . GLU A 1 316 ? -56.557 6.395 69.208 1.00 83.81 316 GLU A CA 1
ATOM 2548 C C . GLU A 1 316 ? -57.560 7.549 69.322 1.00 83.81 316 GLU A C 1
ATOM 2550 O O . GLU A 1 316 ? -58.595 7.408 69.965 1.00 83.81 316 GLU A O 1
ATOM 2555 N N . HIS A 1 317 ? -57.298 8.629 68.579 1.00 79.25 317 HIS A N 1
ATOM 2556 C CA . HIS A 1 317 ? -58.072 9.872 68.490 1.00 79.25 317 HIS A CA 1
ATOM 2557 C C . HIS A 1 317 ? -59.508 9.729 67.954 1.00 79.25 317 HIS A C 1
ATOM 2559 O O . HIS A 1 317 ? -60.290 10.668 68.050 1.00 79.25 317 HIS A O 1
ATOM 2565 N N . ILE A 1 318 ? -59.849 8.592 67.341 1.00 77.81 318 ILE A N 1
ATOM 2566 C CA . ILE A 1 318 ? -61.221 8.242 66.946 1.00 77.81 318 ILE A CA 1
ATOM 2567 C C . ILE A 1 318 ? -61.893 7.455 68.076 1.00 77.81 318 ILE A C 1
ATOM 2569 O O . ILE A 1 318 ? -63.100 7.532 68.247 1.00 77.81 318 ILE A O 1
ATOM 2573 N N . THR A 1 319 ? -61.113 6.694 68.846 1.00 79.25 319 THR A N 1
ATOM 2574 C CA . THR A 1 319 ? -61.581 5.727 69.850 1.00 79.25 319 THR A CA 1
ATOM 2575 C C . THR A 1 319 ? -61.615 6.249 71.292 1.00 79.25 319 THR A C 1
ATOM 2577 O O . THR A 1 319 ? -62.092 5.530 72.172 1.00 79.25 319 THR A O 1
ATOM 2580 N N . THR A 1 320 ? -61.123 7.464 71.557 1.00 75.88 320 THR A N 1
ATOM 2581 C CA . THR A 1 320 ? -61.114 8.107 72.887 1.00 75.88 320 THR A CA 1
ATOM 2582 C C . THR A 1 320 ? -62.512 8.393 73.428 1.00 75.88 320 THR A C 1
ATOM 2584 O O . THR A 1 320 ? -62.751 8.195 74.615 1.00 75.88 320 THR A O 1
ATOM 2587 N N . ASP A 1 321 ? -63.437 8.805 72.560 1.00 75.06 321 ASP A N 1
ATOM 2588 C CA . ASP A 1 321 ? -64.754 9.334 72.949 1.00 75.06 321 ASP A CA 1
ATOM 2589 C C . ASP A 1 321 ? -65.917 8.358 72.682 1.00 75.06 321 ASP A C 1
ATOM 2591 O O . ASP A 1 321 ? -67.086 8.720 72.812 1.00 75.06 321 ASP A O 1
ATOM 2595 N N . VAL A 1 322 ? -65.616 7.112 72.295 1.00 76.12 322 VAL A N 1
ATOM 2596 C CA . VAL A 1 322 ? -66.614 6.111 71.876 1.00 76.12 322 VAL A CA 1
ATOM 2597 C C . VAL A 1 322 ? -66.595 4.874 72.766 1.00 76.12 322 VAL A C 1
ATOM 2599 O O . VAL A 1 322 ? -65.542 4.400 73.192 1.00 76.12 322 VAL A O 1
ATOM 2602 N N . GLY A 1 323 ? -67.787 4.328 73.017 1.00 80.19 323 GLY A N 1
ATOM 2603 C CA . GLY A 1 323 ? -67.969 3.121 73.819 1.00 80.19 323 GLY A CA 1
ATOM 2604 C C . GLY A 1 323 ? -67.291 1.880 73.226 1.00 80.19 323 GLY A C 1
ATOM 2605 O O . GLY A 1 323 ? -66.998 1.815 72.031 1.00 80.19 323 GLY A O 1
ATOM 2606 N N . PHE A 1 324 ? -67.089 0.878 74.086 1.00 77.31 324 PHE A N 1
ATOM 2607 C CA . PHE A 1 324 ? -66.395 -0.385 73.804 1.00 77.31 324 PHE A CA 1
ATOM 2608 C C . PHE A 1 324 ? -66.760 -1.014 72.447 1.00 77.31 324 PHE A C 1
ATOM 2610 O O . PHE A 1 324 ? -65.870 -1.301 71.647 1.00 77.31 324 PHE A O 1
ATOM 2617 N N . ASP A 1 325 ? -68.056 -1.148 72.157 1.00 80.06 325 ASP A N 1
ATOM 2618 C CA . ASP A 1 325 ? -68.547 -1.793 70.932 1.00 80.06 325 ASP A CA 1
ATOM 2619 C C . ASP A 1 325 ? -68.146 -1.020 69.662 1.00 80.06 325 ASP A C 1
ATOM 2621 O O . ASP A 1 325 ? -67.758 -1.610 68.654 1.00 80.06 325 ASP A O 1
ATOM 2625 N N . MET A 1 326 ? -68.154 0.317 69.717 1.00 86.00 326 MET A N 1
ATOM 2626 C CA . MET A 1 326 ? -67.752 1.161 68.587 1.00 86.00 326 MET A CA 1
ATOM 2627 C C . MET A 1 326 ? -66.230 1.230 68.410 1.00 86.00 326 MET A C 1
ATOM 2629 O O . MET A 1 326 ? -65.760 1.382 67.281 1.00 86.00 326 MET A O 1
ATOM 2633 N N . ARG A 1 327 ? -65.444 1.069 69.488 1.00 86.44 327 ARG A N 1
ATOM 2634 C CA . ARG A 1 327 ? -63.978 0.925 69.399 1.00 86.44 327 ARG A CA 1
ATOM 2635 C C . ARG A 1 327 ? -63.607 -0.333 68.600 1.00 86.44 327 ARG A C 1
ATOM 2637 O O . ARG A 1 327 ? -62.713 -0.265 67.760 1.00 86.44 327 ARG A O 1
ATOM 2644 N N . LEU A 1 328 ? -64.324 -1.444 68.796 1.00 87.81 328 LEU A N 1
ATOM 2645 C CA . LEU A 1 328 ? -64.116 -2.681 68.032 1.00 87.81 328 LEU A CA 1
ATOM 2646 C C . LEU A 1 328 ? -64.459 -2.513 66.539 1.00 87.81 328 LEU A C 1
ATOM 2648 O O . LEU A 1 328 ? -63.673 -2.911 65.680 1.00 87.81 328 LEU A O 1
ATOM 2652 N N . GLU A 1 329 ? -65.580 -1.863 66.219 1.00 90.19 329 GLU A N 1
ATOM 2653 C CA . GLU A 1 329 ? -65.992 -1.609 64.829 1.00 90.19 329 GLU A CA 1
ATOM 2654 C C . GLU A 1 329 ? -65.017 -0.671 64.086 1.00 90.19 329 GLU A C 1
ATOM 2656 O O . GLU A 1 329 ? -64.703 -0.875 62.908 1.00 90.19 329 GLU A O 1
ATOM 2661 N N . ALA A 1 330 ? -64.462 0.327 64.785 1.00 89.69 330 ALA A N 1
ATOM 2662 C CA . ALA A 1 330 ? -63.426 1.210 64.247 1.00 89.69 330 ALA A CA 1
ATOM 2663 C C . ALA A 1 330 ? -62.112 0.457 63.951 1.00 89.69 330 ALA A C 1
ATOM 2665 O O . ALA A 1 330 ? -61.502 0.675 62.899 1.00 89.69 330 ALA A O 1
ATOM 2666 N N . ILE A 1 331 ? -61.705 -0.462 64.838 1.00 90.94 331 ILE A N 1
ATOM 2667 C CA . ILE A 1 331 ? -60.565 -1.377 64.648 1.00 90.94 331 ILE A CA 1
ATOM 2668 C C . ILE A 1 331 ? -60.773 -2.241 63.391 1.00 90.94 331 ILE A C 1
ATOM 2670 O O . ILE A 1 331 ? -59.899 -2.279 62.521 1.00 90.94 331 ILE A O 1
ATOM 2674 N N . LEU A 1 332 ? -61.943 -2.874 63.244 1.00 91.69 332 LEU A N 1
ATOM 2675 C CA . LEU A 1 332 ? -62.277 -3.713 62.083 1.00 91.69 332 LEU A CA 1
ATOM 2676 C C . LEU A 1 332 ? -62.280 -2.913 60.773 1.00 91.69 332 LEU A C 1
ATOM 2678 O O . LEU A 1 332 ? -61.588 -3.277 59.819 1.00 91.69 332 LEU A O 1
ATOM 2682 N N . THR A 1 333 ? -62.965 -1.767 60.749 1.00 92.06 333 THR A N 1
ATOM 2683 C CA . THR A 1 333 ? -63.017 -0.874 59.578 1.00 92.06 333 THR A CA 1
ATOM 2684 C C . THR A 1 333 ? -61.613 -0.427 59.151 1.00 92.06 333 THR A C 1
ATOM 2686 O O . THR A 1 333 ? -61.296 -0.372 57.957 1.00 92.06 333 THR A O 1
ATOM 2689 N N . ARG A 1 334 ? -60.731 -0.140 60.119 1.00 93.44 334 ARG A N 1
ATOM 2690 C CA . ARG A 1 334 ? -59.339 0.239 59.853 1.00 93.44 334 ARG A CA 1
ATOM 2691 C C . ARG A 1 334 ? -58.517 -0.923 59.291 1.00 93.44 334 ARG A C 1
ATOM 2693 O O . ARG A 1 334 ? -57.720 -0.686 58.382 1.00 93.44 334 ARG A O 1
ATOM 2700 N N . ALA A 1 335 ? -58.716 -2.148 59.784 1.00 93.00 335 ALA A N 1
ATOM 2701 C CA . ALA A 1 335 ? -58.062 -3.345 59.251 1.00 93.00 335 ALA A CA 1
ATOM 2702 C C . ALA A 1 335 ? -58.426 -3.549 57.774 1.00 93.00 335 ALA A C 1
ATOM 2704 O O . ALA A 1 335 ? -57.538 -3.641 56.929 1.00 93.00 335 ALA A O 1
ATOM 2705 N N . GLU A 1 336 ? -59.720 -3.507 57.443 1.00 94.62 336 GLU A N 1
ATOM 2706 C CA . GLU A 1 336 ? -60.177 -3.631 56.057 1.00 94.62 336 GLU A CA 1
ATOM 2707 C C . GLU A 1 336 ? -59.626 -2.529 55.146 1.00 94.62 336 GLU A C 1
ATOM 2709 O O . GLU A 1 336 ? -59.279 -2.792 53.993 1.00 94.62 336 GLU A O 1
ATOM 2714 N N . GLN A 1 337 ? -59.555 -1.286 55.635 1.00 94.69 337 GLN A N 1
ATOM 2715 C CA . GLN A 1 337 ? -59.004 -0.173 54.865 1.00 94.69 337 GLN A CA 1
ATOM 2716 C C . GLN A 1 337 ? -57.522 -0.404 54.538 1.00 94.69 337 GLN A C 1
ATOM 2718 O O . GLN A 1 337 ? -57.118 -0.194 53.394 1.00 94.69 337 GLN A O 1
ATOM 2723 N N . LEU A 1 338 ? -56.729 -0.851 55.517 1.00 94.06 338 LEU A N 1
ATOM 2724 C CA . LEU A 1 338 ? -55.316 -1.186 55.323 1.00 94.06 338 LEU A CA 1
ATOM 2725 C C . LEU A 1 338 ? -55.157 -2.331 54.315 1.00 94.06 338 LEU A C 1
ATOM 2727 O O . LEU A 1 338 ? -54.417 -2.180 53.346 1.00 94.06 338 LEU A O 1
ATOM 2731 N N . THR A 1 339 ? -55.931 -3.413 54.452 1.00 95.38 339 THR A N 1
ATOM 2732 C CA . THR A 1 339 ? -55.928 -4.533 53.493 1.00 95.38 339 THR A CA 1
ATOM 2733 C C . THR A 1 339 ? -56.282 -4.082 52.071 1.00 95.38 339 THR A C 1
ATOM 2735 O O . THR A 1 339 ? -55.648 -4.511 51.105 1.00 95.38 339 THR A O 1
ATOM 2738 N N . ARG A 1 340 ? -57.259 -3.177 51.911 1.00 95.75 340 ARG A N 1
ATOM 2739 C CA . ARG A 1 340 ? -57.605 -2.594 50.602 1.00 95.75 340 ARG A CA 1
ATOM 2740 C C . ARG A 1 340 ? -56.462 -1.745 50.031 1.00 95.75 340 ARG A C 1
ATOM 2742 O O . ARG A 1 340 ? -56.168 -1.874 48.845 1.00 95.75 340 ARG A O 1
ATOM 2749 N N . GLN A 1 341 ? -55.806 -0.927 50.858 1.00 94.19 341 GLN A N 1
ATOM 2750 C CA . GLN A 1 341 ? -54.667 -0.085 50.461 1.00 94.19 341 GLN A CA 1
ATOM 2751 C C . GLN A 1 341 ? -53.456 -0.923 50.018 1.00 94.19 341 GLN A C 1
ATOM 2753 O O . GLN A 1 341 ? -52.891 -0.672 48.949 1.00 94.19 341 GLN A O 1
ATOM 2758 N N . GLU A 1 342 ? -53.105 -1.960 50.780 1.00 93.50 342 GLU A N 1
ATOM 2759 C CA . GLU A 1 342 ? -52.060 -2.925 50.416 1.00 93.50 342 GLU A CA 1
ATOM 2760 C C . GLU A 1 342 ? -52.408 -3.674 49.124 1.00 93.50 342 GLU A C 1
ATOM 2762 O O . GLU A 1 342 ? -51.562 -3.805 48.238 1.00 93.50 342 GLU A O 1
ATOM 2767 N N . GLY A 1 343 ? -53.670 -4.086 48.959 1.00 95.62 343 GLY A N 1
ATOM 2768 C CA . GLY A 1 343 ? -54.168 -4.699 47.727 1.00 95.62 343 GLY A CA 1
ATOM 2769 C C . GLY A 1 343 ? -53.998 -3.798 46.498 1.00 95.62 343 GLY A C 1
ATOM 2770 O O . GLY A 1 343 ? -53.501 -4.257 45.467 1.00 95.62 343 GLY A O 1
ATOM 2771 N N . THR A 1 344 ? -54.341 -2.507 46.599 1.00 95.62 344 THR A N 1
ATOM 2772 C CA . THR A 1 344 ? -54.121 -1.543 45.505 1.00 95.62 344 THR A CA 1
ATOM 2773 C C . THR A 1 344 ? -52.636 -1.335 45.206 1.00 95.62 344 THR A C 1
ATOM 2775 O O . THR A 1 344 ? -52.235 -1.451 44.047 1.00 95.62 344 THR A O 1
ATOM 2778 N N . ALA A 1 345 ? -51.799 -1.144 46.231 1.00 95.56 345 ALA A N 1
ATOM 2779 C CA . ALA A 1 345 ? -50.358 -0.962 46.062 1.00 95.56 345 ALA A CA 1
ATOM 2780 C C . ALA A 1 345 ? -49.682 -2.199 45.438 1.00 95.56 345 ALA A C 1
ATOM 2782 O O . ALA A 1 345 ? -48.791 -2.071 44.597 1.00 95.56 345 ALA A O 1
ATOM 2783 N N . LEU A 1 346 ? -50.138 -3.408 45.785 1.00 96.38 346 LEU A N 1
ATOM 2784 C CA . LEU A 1 346 ? -49.662 -4.660 45.196 1.00 96.38 346 LEU A CA 1
ATOM 2785 C C . LEU A 1 346 ? -50.028 -4.780 43.708 1.00 96.38 346 LEU A C 1
ATOM 2787 O O . LEU A 1 346 ? -49.208 -5.235 42.906 1.00 96.38 346 LEU A O 1
ATOM 2791 N N . VAL A 1 347 ? -51.238 -4.367 43.314 1.00 96.50 347 VAL A N 1
ATOM 2792 C CA . VAL A 1 347 ? -51.660 -4.345 41.902 1.00 96.50 347 VAL A CA 1
ATOM 2793 C C . VAL A 1 347 ? -50.848 -3.318 41.108 1.00 96.50 347 VAL A C 1
ATOM 2795 O O . VAL A 1 347 ? -50.335 -3.645 40.034 1.00 96.50 347 VAL A O 1
ATOM 2798 N N . GLU A 1 348 ? -50.653 -2.114 41.643 1.00 96.00 348 GLU A N 1
ATOM 2799 C CA . GLU A 1 348 ? -49.802 -1.082 41.037 1.00 96.00 348 GLU A CA 1
ATOM 2800 C C . GLU A 1 348 ? -48.357 -1.573 40.870 1.00 96.00 348 GLU A C 1
ATOM 2802 O O . GLU A 1 348 ? -47.826 -1.561 39.757 1.00 96.00 348 GLU A O 1
ATOM 2807 N N . ALA A 1 349 ? -47.747 -2.131 41.920 1.00 95.62 349 ALA A N 1
ATOM 2808 C CA . ALA A 1 349 ? -46.410 -2.718 41.853 1.00 95.62 349 ALA A CA 1
ATOM 2809 C C . ALA A 1 349 ? -46.321 -3.840 40.801 1.00 95.62 349 ALA A C 1
ATOM 2811 O O . ALA A 1 349 ? -45.383 -3.872 40.001 1.00 95.62 349 ALA A O 1
ATOM 2812 N N . LYS A 1 350 ? -47.319 -4.732 40.732 1.00 97.69 350 LYS A N 1
ATOM 2813 C CA . LYS A 1 350 ? -47.374 -5.823 39.745 1.00 97.69 350 LYS A CA 1
ATOM 2814 C C . LYS A 1 350 ? -47.483 -5.304 38.306 1.00 97.69 350 LYS A C 1
ATOM 2816 O O . LYS A 1 350 ? -46.805 -5.829 37.420 1.00 97.69 350 LYS A O 1
ATOM 2821 N N . THR A 1 351 ? -48.291 -4.270 38.058 1.00 96.81 351 THR A N 1
ATOM 2822 C CA . THR A 1 351 ? -48.393 -3.649 36.722 1.00 96.81 351 THR A CA 1
ATOM 2823 C C . THR A 1 351 ? -47.113 -2.906 36.335 1.00 96.81 351 THR A C 1
ATOM 2825 O O . THR A 1 351 ? -46.654 -3.046 35.196 1.00 96.81 351 THR A O 1
ATOM 2828 N N . LEU A 1 352 ? -46.469 -2.207 37.277 1.00 97.00 352 LEU A N 1
ATOM 2829 C CA . LEU A 1 352 ? -45.174 -1.565 37.061 1.00 97.00 352 LEU A CA 1
ATOM 2830 C C . LEU A 1 352 ? -44.097 -2.600 36.712 1.00 97.00 352 LEU A C 1
ATOM 2832 O O . LEU A 1 352 ? -43.440 -2.451 35.679 1.00 97.00 352 LEU A O 1
ATOM 2836 N N . VAL A 1 353 ? -43.971 -3.676 37.497 1.00 97.75 353 VAL A N 1
ATOM 2837 C CA . VAL A 1 353 ? -43.042 -4.792 37.241 1.00 97.75 353 VAL A CA 1
ATOM 2838 C C . VAL A 1 353 ? -43.271 -5.392 35.854 1.00 97.75 353 VAL A C 1
ATOM 2840 O O . VAL A 1 353 ? -42.313 -5.526 35.095 1.00 97.75 353 VAL A O 1
ATOM 2843 N N . TYR A 1 354 ? -44.519 -5.674 35.468 1.00 98.31 354 TYR A N 1
ATOM 2844 C CA . TYR A 1 354 ? -44.829 -6.183 34.128 1.00 98.31 354 TYR A CA 1
ATOM 2845 C C . TYR A 1 354 ? -44.431 -5.193 33.016 1.00 98.31 354 TYR A C 1
ATOM 2847 O O . TYR A 1 354 ? -43.842 -5.584 32.005 1.00 98.31 354 TYR A O 1
ATOM 2855 N N . SER A 1 355 ? -44.676 -3.891 33.211 1.00 97.44 355 SER A N 1
ATOM 2856 C CA . SER A 1 355 ? -44.275 -2.855 32.248 1.00 97.44 355 SER A CA 1
ATOM 2857 C C . SER A 1 355 ? -42.749 -2.750 32.097 1.00 97.44 355 SER A C 1
ATOM 2859 O O . SER A 1 355 ? -42.244 -2.573 30.985 1.00 97.44 355 SER A O 1
ATOM 2861 N N . LEU A 1 356 ? -42.003 -2.913 33.197 1.00 97.44 356 LEU A N 1
ATOM 2862 C CA . LEU A 1 356 ? -40.541 -2.912 33.216 1.00 97.44 356 LEU A CA 1
ATOM 2863 C C . LEU A 1 356 ? -39.975 -4.187 32.584 1.00 97.44 356 LEU A C 1
ATOM 2865 O O . LEU A 1 356 ? -39.062 -4.094 31.770 1.00 97.44 356 LEU A O 1
ATOM 2869 N N . GLN A 1 357 ? -40.558 -5.356 32.862 1.00 97.25 357 GLN A N 1
ATOM 2870 C CA . GLN A 1 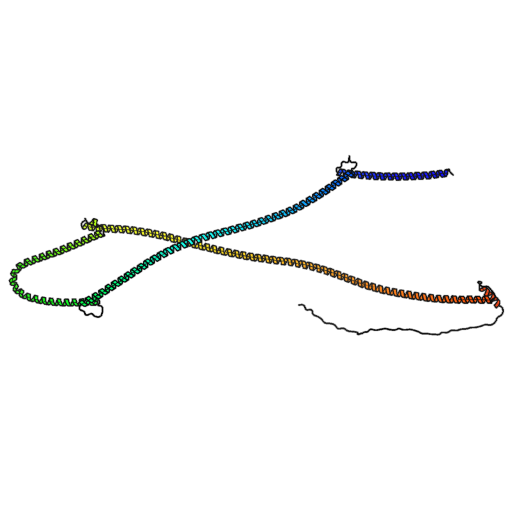357 ? -40.207 -6.622 32.207 1.00 97.25 357 GLN A CA 1
ATOM 2871 C C . GLN A 1 357 ? -40.423 -6.555 30.688 1.00 97.25 357 GLN A C 1
ATOM 2873 O O . GLN A 1 357 ? -39.564 -7.000 29.923 1.00 97.25 357 GLN A O 1
ATOM 2878 N N . LYS A 1 358 ? -41.525 -5.942 30.231 1.00 98.00 358 LYS A N 1
ATOM 2879 C CA . LYS A 1 358 ? -41.771 -5.707 28.801 1.00 98.00 358 LYS A CA 1
ATOM 2880 C C . LYS A 1 358 ? -40.695 -4.800 28.189 1.00 98.00 358 LYS A C 1
ATOM 2882 O O . LYS A 1 358 ? -40.079 -5.185 27.197 1.00 98.00 358 LYS A O 1
ATOM 2887 N N . LYS A 1 359 ? -40.413 -3.646 28.810 1.00 97.62 359 LYS A N 1
ATOM 2888 C CA . LYS A 1 359 ? -39.349 -2.720 28.372 1.00 97.62 359 LYS A CA 1
ATOM 2889 C C . LYS A 1 359 ? -37.973 -3.395 28.342 1.00 97.62 359 LYS A C 1
ATOM 2891 O O . LYS A 1 359 ? -37.227 -3.202 27.387 1.00 97.62 359 LYS A O 1
ATOM 2896 N N . LEU A 1 360 ? -37.647 -4.215 29.342 1.00 97.38 360 LEU A N 1
ATOM 2897 C CA . LEU A 1 360 ? -36.400 -4.981 29.403 1.00 97.38 360 LEU A CA 1
ATOM 2898 C C . LEU A 1 360 ? -36.290 -5.962 28.227 1.00 97.38 360 LEU A C 1
ATOM 2900 O O . LEU A 1 360 ? -35.249 -6.016 27.576 1.00 97.38 360 LEU A O 1
ATOM 2904 N N . LYS A 1 361 ? -37.370 -6.686 27.903 1.00 97.94 361 LYS A N 1
ATOM 2905 C CA . LYS A 1 361 ? -37.417 -7.603 26.753 1.00 97.94 361 LYS A CA 1
ATOM 2906 C C . LYS A 1 361 ? -37.235 -6.868 25.420 1.00 97.94 361 LYS A C 1
ATOM 2908 O O . LYS A 1 361 ? -36.453 -7.319 24.587 1.00 97.94 361 LYS A O 1
ATOM 2913 N N . GLU A 1 362 ? -37.899 -5.726 25.239 1.00 97.56 362 GLU A N 1
ATOM 2914 C CA . GLU A 1 362 ? -37.760 -4.877 24.044 1.00 97.56 362 GLU A CA 1
ATOM 2915 C C . GLU A 1 362 ? -36.329 -4.324 23.892 1.00 97.56 362 GLU A C 1
ATOM 2917 O O . GLU A 1 362 ? -35.766 -4.348 22.795 1.00 97.56 362 GLU A O 1
ATOM 2922 N N . GLN A 1 363 ? -35.706 -3.863 24.983 1.00 97.00 363 GLN A N 1
ATOM 2923 C CA . GLN A 1 363 ? -34.316 -3.391 24.959 1.00 97.00 363 GLN A CA 1
ATOM 2924 C C . GLN A 1 363 ? -33.325 -4.531 24.701 1.00 97.00 363 GLN A C 1
ATOM 2926 O O . GLN A 1 363 ? -32.385 -4.343 23.931 1.00 97.00 363 GLN A O 1
ATOM 2931 N N . LYS A 1 364 ? -33.560 -5.727 25.259 1.00 98.00 364 LYS A N 1
ATOM 2932 C CA . LYS A 1 364 ? -32.734 -6.911 24.989 1.00 98.00 364 LYS A CA 1
ATOM 2933 C C . LYS A 1 364 ? -32.761 -7.289 23.505 1.00 98.00 364 LYS A C 1
ATOM 2935 O O . LYS A 1 364 ? -31.705 -7.437 22.905 1.00 98.00 364 LYS A O 1
ATOM 2940 N N . GLN A 1 365 ? -33.943 -7.337 22.889 1.00 97.88 365 GLN A N 1
ATOM 2941 C CA . GLN A 1 365 ? -34.085 -7.612 21.452 1.00 97.88 365 GLN A CA 1
ATOM 2942 C C . GLN A 1 365 ? -33.419 -6.537 20.574 1.00 97.88 365 GLN A C 1
ATOM 2944 O O . GLN A 1 365 ? -32.823 -6.850 19.543 1.00 97.88 365 GLN A O 1
ATOM 2949 N N . ARG A 1 366 ? -33.477 -5.259 20.981 1.00 97.62 366 ARG A N 1
ATOM 2950 C CA . ARG A 1 366 ? -32.744 -4.174 20.304 1.00 97.62 366 ARG A CA 1
ATOM 2951 C C . ARG A 1 366 ? -31.228 -4.315 20.430 1.00 97.62 366 ARG A C 1
ATOM 2953 O O . ARG A 1 366 ? -30.531 -3.967 19.481 1.00 97.62 366 ARG A O 1
ATOM 2960 N N . LEU A 1 367 ? -30.728 -4.789 21.571 1.00 97.56 367 LEU A N 1
ATOM 2961 C CA . LEU A 1 367 ? -29.305 -5.051 21.781 1.00 97.56 367 LEU A CA 1
ATOM 2962 C C . LEU A 1 367 ? -28.841 -6.227 20.911 1.00 97.56 367 LEU A C 1
ATOM 2964 O O . LEU A 1 367 ? -27.969 -6.033 20.075 1.00 97.56 367 LEU A O 1
ATOM 2968 N N . GLU A 1 368 ? -29.528 -7.372 20.986 1.00 98.00 368 GLU A N 1
ATOM 2969 C CA . GLU A 1 368 ? -29.264 -8.568 20.166 1.00 98.00 368 GLU A CA 1
ATOM 2970 C C . GLU A 1 368 ? -29.254 -8.242 18.652 1.00 98.00 368 GLU A C 1
ATOM 2972 O O . GLU A 1 368 ? -28.384 -8.696 17.908 1.00 98.00 368 GLU A O 1
ATOM 2977 N N . SER A 1 369 ? -30.172 -7.383 18.189 1.00 98.00 369 SER A N 1
ATOM 2978 C CA . SER A 1 369 ? -30.212 -6.893 16.800 1.00 98.00 369 SER A CA 1
ATOM 2979 C C . SER A 1 369 ? -29.012 -6.004 16.427 1.00 98.00 369 SER A C 1
ATOM 2981 O O . SER A 1 369 ? -28.464 -6.118 15.325 1.00 98.00 369 SER A O 1
ATOM 2983 N N . LYS A 1 370 ? -28.553 -5.140 17.344 1.00 97.75 370 LYS A N 1
ATOM 2984 C CA . LYS A 1 370 ? -27.351 -4.314 17.143 1.00 97.75 370 LYS A CA 1
ATOM 2985 C C . LYS A 1 370 ? -26.070 -5.142 17.167 1.00 97.75 370 LYS A C 1
ATOM 2987 O O . LYS A 1 370 ? -25.187 -4.873 16.355 1.00 97.75 370 LYS A O 1
ATOM 2992 N N . ASP A 1 371 ? -25.980 -6.148 18.031 1.00 98.12 371 ASP A N 1
ATOM 2993 C CA . ASP A 1 371 ? -24.831 -7.054 18.103 1.00 98.12 371 ASP A CA 1
ATOM 2994 C C . ASP A 1 371 ? -24.691 -7.870 16.809 1.00 98.12 371 ASP A C 1
ATOM 2996 O O . ASP A 1 371 ? -23.606 -7.934 16.228 1.00 98.12 371 ASP A O 1
ATOM 3000 N N . LEU A 1 372 ? -25.803 -8.370 16.256 1.00 98.19 372 LEU A N 1
ATOM 3001 C CA . LEU A 1 372 ? -25.804 -9.032 14.947 1.00 98.19 372 LEU A CA 1
ATOM 3002 C C . LEU A 1 372 ? -25.326 -8.101 13.814 1.00 98.19 372 LEU A C 1
ATOM 3004 O O . LEU A 1 372 ? -24.596 -8.533 12.916 1.00 98.19 372 LEU A O 1
ATOM 3008 N N . HIS A 1 373 ? -25.708 -6.819 13.851 1.00 98.31 373 HIS A N 1
ATOM 3009 C CA . HIS A 1 373 ? -25.242 -5.821 12.884 1.00 98.31 373 HIS A CA 1
ATOM 3010 C C . HIS A 1 373 ? -23.747 -5.501 13.056 1.00 98.31 373 HIS A C 1
ATOM 3012 O O . HIS A 1 373 ? -23.013 -5.458 12.068 1.00 98.31 373 HIS A O 1
ATOM 3018 N N . MET A 1 374 ? -23.275 -5.356 14.298 1.00 97.75 374 MET A N 1
ATOM 3019 C CA . MET A 1 374 ? -21.854 -5.217 14.636 1.00 97.75 374 MET A CA 1
ATOM 3020 C C . MET A 1 374 ? -21.029 -6.389 14.089 1.00 97.75 374 MET A C 1
ATOM 3022 O O . MET A 1 374 ? -19.988 -6.169 13.472 1.00 97.75 374 MET A O 1
ATOM 3026 N N . ASP A 1 375 ? -21.498 -7.627 14.247 1.00 98.06 375 ASP A N 1
ATOM 3027 C CA . ASP A 1 375 ? -20.804 -8.816 13.742 1.00 98.06 375 ASP A CA 1
ATOM 3028 C C . ASP A 1 375 ? -20.800 -8.921 12.217 1.00 98.06 375 ASP A C 1
ATOM 3030 O O . ASP A 1 375 ? -19.826 -9.409 11.634 1.00 98.06 375 ASP A O 1
ATOM 3034 N N . LEU A 1 376 ? -21.855 -8.445 11.551 1.00 98.12 376 LEU A N 1
ATOM 3035 C CA . LEU A 1 376 ? -21.884 -8.333 10.095 1.00 98.12 376 LEU A CA 1
ATOM 3036 C C . LEU A 1 376 ? -20.866 -7.294 9.598 1.00 98.12 376 LEU A C 1
ATOM 3038 O O . LEU A 1 376 ? -20.116 -7.576 8.661 1.00 98.12 376 LEU A O 1
ATOM 3042 N N . LEU A 1 377 ? -20.793 -6.127 10.249 1.00 97.81 377 LEU A N 1
ATOM 3043 C CA . LEU A 1 377 ? -19.814 -5.083 9.932 1.00 97.81 377 LEU A CA 1
ATOM 3044 C C . LEU A 1 377 ? -18.376 -5.563 10.169 1.00 97.81 377 LEU A C 1
ATOM 3046 O O . LEU A 1 377 ? -17.542 -5.415 9.279 1.00 97.81 377 LEU A O 1
ATOM 3050 N N . ARG A 1 378 ? -18.092 -6.213 11.308 1.00 98.38 378 ARG A N 1
ATOM 3051 C CA . ARG A 1 378 ? -16.783 -6.831 11.605 1.00 98.38 378 ARG A CA 1
ATOM 3052 C C . ARG A 1 378 ? -16.366 -7.819 10.512 1.00 98.38 378 ARG A C 1
ATOM 3054 O O . ARG A 1 378 ? -15.251 -7.725 10.001 1.00 98.38 378 ARG A O 1
ATOM 3061 N N . ARG A 1 379 ? -17.271 -8.716 10.093 1.00 98.06 379 ARG A N 1
ATOM 3062 C CA . ARG A 1 379 ? -17.028 -9.642 8.970 1.00 98.06 379 ARG A CA 1
ATOM 3063 C C . ARG A 1 379 ? -16.758 -8.909 7.657 1.00 98.06 379 ARG A C 1
ATOM 3065 O O . ARG A 1 379 ? -15.856 -9.311 6.926 1.00 98.06 379 ARG A O 1
ATOM 3072 N N . LYS A 1 380 ? -17.490 -7.830 7.359 1.00 97.81 380 LYS A N 1
ATOM 3073 C CA . LYS A 1 380 ? -17.275 -7.069 6.120 1.00 97.81 380 LYS A CA 1
ATOM 3074 C C . LYS A 1 380 ? -15.944 -6.312 6.118 1.00 97.81 380 LYS A C 1
ATOM 3076 O O . LYS A 1 380 ? -15.280 -6.295 5.085 1.00 97.81 380 LYS A O 1
ATOM 3081 N N . VAL A 1 381 ? -15.523 -5.752 7.253 1.00 97.00 381 VAL A N 1
ATOM 3082 C CA . VAL A 1 381 ? -14.192 -5.139 7.411 1.00 97.00 381 VAL A CA 1
ATOM 3083 C C . VAL A 1 381 ? -13.095 -6.185 7.205 1.00 97.00 381 VAL A C 1
ATOM 3085 O O . VAL A 1 381 ? -12.222 -5.975 6.369 1.00 97.00 381 VAL A O 1
ATOM 3088 N N . ALA A 1 382 ? -13.193 -7.349 7.858 1.00 96.94 382 ALA A N 1
ATOM 3089 C CA . ALA A 1 382 ? -12.222 -8.433 7.691 1.00 96.94 382 ALA A CA 1
ATOM 3090 C C . ALA A 1 382 ? -12.105 -8.911 6.227 1.00 96.94 382 ALA A C 1
ATOM 3092 O O . ALA A 1 382 ? -10.995 -9.119 5.739 1.00 96.94 382 ALA A O 1
ATOM 3093 N N . GLN A 1 383 ? -13.231 -9.018 5.506 1.00 96.69 383 GLN A N 1
ATOM 3094 C CA . GLN A 1 383 ? -13.236 -9.323 4.070 1.00 96.69 383 GLN A CA 1
ATOM 3095 C C . GLN A 1 383 ? -12.516 -8.237 3.251 1.00 96.69 383 GLN A C 1
ATOM 3097 O O . GLN A 1 383 ? -11.701 -8.561 2.391 1.00 96.69 383 GLN A O 1
ATOM 3102 N N . LEU A 1 384 ? -12.809 -6.956 3.498 1.00 95.44 384 LEU A N 1
ATOM 3103 C CA . LEU A 1 384 ? -12.205 -5.841 2.759 1.00 95.44 384 LEU A CA 1
ATOM 3104 C C . LEU A 1 384 ? -10.695 -5.725 3.012 1.00 95.44 384 LEU A C 1
ATOM 3106 O O . LEU A 1 384 ? -9.945 -5.430 2.082 1.00 95.44 384 LEU A O 1
ATOM 3110 N N . ASP A 1 385 ? -10.240 -5.996 4.236 1.00 95.62 385 ASP A N 1
ATOM 3111 C CA . ASP A 1 385 ? -8.813 -6.063 4.549 1.00 95.62 385 ASP A CA 1
ATOM 3112 C C . ASP A 1 385 ? -8.119 -7.226 3.826 1.00 95.62 385 ASP A C 1
ATOM 3114 O O . ASP A 1 385 ? -6.996 -7.059 3.353 1.00 95.62 385 ASP A O 1
ATOM 3118 N N . GLU A 1 386 ? -8.775 -8.378 3.671 1.00 94.62 386 GLU A N 1
ATOM 3119 C CA . GLU A 1 386 ? -8.206 -9.518 2.940 1.00 94.62 386 GLU A CA 1
ATOM 3120 C C . GLU A 1 386 ? -8.189 -9.300 1.416 1.00 94.62 386 GLU A C 1
ATOM 3122 O O . GLU A 1 386 ? -7.180 -9.542 0.748 1.00 94.62 386 GLU A O 1
ATOM 3127 N N . GLU A 1 387 ? -9.253 -8.722 0.852 1.00 93.38 387 GLU A N 1
ATOM 3128 C CA . GLU A 1 387 ? -9.260 -8.253 -0.541 1.00 93.38 387 GLU A CA 1
ATOM 3129 C C . GLU A 1 387 ? -8.145 -7.223 -0.792 1.00 93.38 387 GLU A C 1
ATOM 3131 O O . GLU A 1 387 ? -7.511 -7.219 -1.846 1.00 93.38 387 GLU A O 1
ATOM 3136 N N . LYS A 1 388 ? -7.859 -6.358 0.183 1.00 95.12 388 LYS A N 1
ATOM 3137 C CA . LYS A 1 388 ? -6.766 -5.385 0.105 1.00 95.12 388 LYS A CA 1
ATOM 3138 C C . LYS A 1 388 ? -5.389 -6.052 0.180 1.00 95.12 388 LYS A C 1
ATOM 3140 O O . LYS A 1 388 ? -4.538 -5.717 -0.641 1.00 95.12 388 LYS A O 1
ATOM 3145 N N . ARG A 1 389 ? -5.173 -7.009 1.094 1.00 93.50 389 ARG A N 1
ATOM 3146 C CA . ARG A 1 389 ? -3.923 -7.796 1.173 1.00 93.50 389 ARG A CA 1
ATOM 3147 C C . ARG A 1 389 ? -3.649 -8.541 -0.132 1.00 93.50 389 ARG A C 1
ATOM 3149 O O . ARG A 1 389 ? -2.553 -8.418 -0.673 1.00 93.50 389 ARG A O 1
ATOM 3156 N N . SER A 1 390 ? -4.647 -9.237 -0.677 1.00 92.81 390 SER A N 1
ATOM 3157 C CA . SER A 1 390 ? -4.507 -9.967 -1.946 1.00 92.81 390 SER A CA 1
ATOM 3158 C C . SER A 1 390 ? -4.225 -9.040 -3.136 1.00 92.81 390 SER A C 1
ATOM 3160 O O . SER A 1 390 ? -3.345 -9.341 -3.940 1.00 92.81 390 SER A O 1
ATOM 3162 N N . ARG A 1 391 ? -4.870 -7.866 -3.224 1.00 93.38 391 ARG A N 1
ATOM 3163 C CA . ARG A 1 391 ? -4.539 -6.848 -4.244 1.00 93.38 391 ARG A CA 1
ATOM 3164 C C . ARG A 1 391 ? -3.106 -6.328 -4.116 1.00 93.38 391 ARG A C 1
ATOM 3166 O O . ARG A 1 391 ? -2.445 -6.162 -5.136 1.00 93.38 391 ARG A O 1
ATOM 3173 N N . SER A 1 392 ? -2.618 -6.089 -2.897 1.00 93.00 392 SER A N 1
ATOM 3174 C CA . SER A 1 392 ? -1.221 -5.693 -2.668 1.00 93.00 392 SER A CA 1
ATOM 3175 C C . SER A 1 392 ? -0.234 -6.794 -3.067 1.00 93.00 392 SER A C 1
ATOM 3177 O O . SER A 1 392 ? 0.761 -6.490 -3.716 1.00 93.00 392 SER A O 1
ATOM 3179 N N . ALA A 1 393 ? -0.521 -8.062 -2.755 1.00 92.12 393 ALA A N 1
ATOM 3180 C CA . ALA A 1 393 ? 0.316 -9.190 -3.173 1.00 92.12 393 ALA A CA 1
ATOM 3181 C C . ALA A 1 393 ? 0.395 -9.315 -4.708 1.00 92.12 393 ALA A C 1
ATOM 3183 O O . ALA A 1 393 ? 1.488 -9.408 -5.262 1.00 92.12 393 ALA A O 1
ATOM 3184 N N . LEU A 1 394 ? -0.745 -9.209 -5.403 1.00 93.19 394 LEU A N 1
ATOM 3185 C CA . LEU A 1 394 ? -0.809 -9.225 -6.872 1.00 93.19 394 LEU A CA 1
ATOM 3186 C C . LEU A 1 394 ? -0.098 -8.029 -7.530 1.00 93.19 394 LEU A C 1
ATOM 3188 O O . LEU A 1 394 ? 0.367 -8.139 -8.664 1.00 93.19 394 LEU A O 1
ATOM 3192 N N . ALA A 1 395 ? -0.024 -6.878 -6.854 1.00 93.19 395 ALA A N 1
ATOM 3193 C CA . ALA A 1 395 ? 0.750 -5.734 -7.334 1.00 93.19 395 ALA A CA 1
ATOM 3194 C C . ALA A 1 395 ? 2.259 -6.025 -7.282 1.00 93.19 395 ALA A C 1
ATOM 3196 O O . ALA A 1 395 ? 2.937 -5.853 -8.291 1.00 93.19 395 ALA A O 1
ATOM 3197 N N . VAL A 1 396 ? 2.753 -6.563 -6.160 1.00 93.88 396 VAL A N 1
ATOM 3198 C CA . VAL A 1 396 ? 4.161 -6.977 -6.011 1.00 93.88 396 VAL A CA 1
ATOM 3199 C C . VAL A 1 396 ? 4.534 -8.048 -7.042 1.00 93.88 396 VAL A C 1
ATOM 3201 O O . VAL A 1 396 ? 5.541 -7.906 -7.731 1.00 93.88 396 VAL A O 1
ATOM 3204 N N . GLU A 1 397 ? 3.690 -9.067 -7.235 1.00 91.81 397 GLU A N 1
ATOM 3205 C CA . GLU A 1 397 ? 3.921 -10.111 -8.245 1.00 91.81 397 GLU A CA 1
ATOM 3206 C C . GLU A 1 397 ? 3.988 -9.536 -9.675 1.00 91.81 397 GLU A C 1
ATOM 3208 O O . GLU A 1 397 ? 4.832 -9.944 -10.478 1.00 91.81 397 GLU A O 1
ATOM 3213 N N . ARG A 1 398 ? 3.150 -8.537 -10.002 1.00 94.06 398 ARG A N 1
ATOM 3214 C CA . ARG A 1 398 ? 3.238 -7.821 -11.286 1.00 94.06 398 ARG A CA 1
ATOM 3215 C C . ARG A 1 398 ? 4.530 -7.030 -11.438 1.00 94.06 398 ARG A C 1
ATOM 3217 O O . ARG A 1 398 ? 5.082 -7.013 -12.542 1.00 94.06 398 ARG A O 1
ATOM 3224 N N . ASP A 1 399 ? 4.995 -6.365 -10.388 1.00 95.06 399 ASP A N 1
ATOM 3225 C CA . ASP A 1 399 ? 6.232 -5.586 -10.432 1.00 95.06 399 ASP A CA 1
ATOM 3226 C C . ASP A 1 399 ? 7.450 -6.505 -10.605 1.00 95.06 399 ASP A C 1
ATOM 3228 O O . ASP A 1 399 ? 8.300 -6.239 -11.460 1.00 95.06 399 ASP A O 1
ATOM 3232 N N . ASP A 1 400 ? 7.479 -7.647 -9.913 1.00 95.12 400 ASP A N 1
ATOM 3233 C CA . ASP A 1 400 ? 8.501 -8.686 -10.078 1.00 95.12 400 ASP A CA 1
ATOM 3234 C C . ASP A 1 400 ? 8.480 -9.304 -11.485 1.00 95.12 400 ASP A C 1
ATOM 3236 O O . ASP A 1 400 ? 9.527 -9.409 -12.137 1.00 95.12 400 ASP A O 1
ATOM 3240 N N . ALA A 1 401 ? 7.300 -9.641 -12.016 1.00 94.19 401 ALA A N 1
ATOM 3241 C CA . ALA A 1 401 ? 7.148 -10.125 -13.390 1.00 94.19 401 ALA A CA 1
ATOM 3242 C C . ALA A 1 401 ? 7.592 -9.072 -14.426 1.00 94.19 401 ALA A C 1
ATOM 3244 O O . ALA A 1 401 ? 8.261 -9.393 -15.414 1.00 94.19 401 ALA A O 1
ATOM 3245 N N . THR A 1 402 ? 7.292 -7.794 -14.180 1.00 95.44 402 THR A N 1
ATOM 3246 C CA . THR A 1 402 ? 7.720 -6.668 -15.025 1.00 95.44 402 THR A CA 1
ATOM 3247 C C . THR A 1 402 ? 9.237 -6.474 -14.967 1.00 95.44 402 THR A C 1
ATOM 3249 O O . THR A 1 402 ? 9.879 -6.259 -16.000 1.00 95.44 402 THR A O 1
ATOM 3252 N N . LEU A 1 403 ? 9.846 -6.603 -13.786 1.00 95.88 403 LEU A N 1
ATOM 3253 C CA . LEU A 1 403 ? 11.295 -6.563 -13.596 1.00 95.88 403 LEU A CA 1
ATOM 3254 C C . LEU A 1 403 ? 11.986 -7.735 -14.313 1.00 95.88 403 LEU A C 1
ATOM 3256 O O . LEU A 1 403 ? 13.001 -7.532 -14.985 1.00 95.88 403 LEU A O 1
ATOM 3260 N N . ALA A 1 404 ? 11.438 -8.947 -14.204 1.00 96.12 404 ALA A N 1
ATOM 3261 C CA . ALA A 1 404 ? 11.931 -10.137 -14.894 1.00 96.12 404 ALA A CA 1
ATOM 3262 C C . ALA A 1 404 ? 11.849 -9.980 -16.421 1.00 96.12 404 ALA A C 1
ATOM 3264 O O . ALA A 1 404 ? 12.841 -10.211 -17.116 1.00 96.12 404 ALA A O 1
ATOM 3265 N N . SER A 1 405 ? 10.720 -9.484 -16.935 1.00 94.44 405 SER A N 1
ATOM 3266 C CA . SER A 1 405 ? 10.534 -9.161 -18.353 1.00 94.44 405 SER A CA 1
ATOM 3267 C C . SER A 1 405 ? 11.564 -8.133 -18.844 1.00 94.44 405 SER A C 1
ATOM 3269 O O . SER A 1 405 ? 12.281 -8.388 -19.812 1.00 94.44 405 SER A O 1
ATOM 3271 N N . ARG A 1 406 ? 11.773 -7.027 -18.111 1.00 96.62 406 ARG A N 1
ATOM 3272 C CA . ARG A 1 406 ? 12.816 -6.024 -18.423 1.00 96.62 406 ARG A CA 1
ATOM 3273 C C . ARG A 1 406 ? 14.238 -6.608 -18.413 1.00 96.62 406 ARG A C 1
ATOM 3275 O O . ARG A 1 406 ? 15.070 -6.197 -19.223 1.00 96.62 406 ARG A O 1
ATOM 3282 N N . LYS A 1 407 ? 14.546 -7.556 -17.517 1.00 97.38 407 LYS A N 1
ATOM 3283 C CA . LYS A 1 407 ? 15.845 -8.261 -17.487 1.00 97.38 407 LYS A CA 1
ATOM 3284 C C . LYS A 1 407 ? 16.026 -9.167 -18.711 1.00 97.38 407 LYS A C 1
ATOM 3286 O O . LYS A 1 407 ? 17.103 -9.159 -19.306 1.00 97.38 407 LYS A O 1
ATOM 3291 N N . LEU A 1 408 ? 14.989 -9.911 -19.101 1.00 96.56 408 LEU A N 1
ATOM 3292 C CA . LEU A 1 408 ? 15.002 -10.757 -20.299 1.00 96.56 408 LEU A CA 1
ATOM 3293 C C . LEU A 1 408 ? 15.126 -9.921 -21.576 1.00 96.56 408 LEU A C 1
ATOM 3295 O O . LEU A 1 408 ? 15.980 -10.223 -22.404 1.00 96.56 408 LEU A O 1
ATOM 3299 N N . GLN A 1 409 ? 14.376 -8.824 -21.687 1.00 97.44 409 GLN A N 1
ATOM 3300 C CA . GLN A 1 409 ? 14.450 -7.882 -22.806 1.00 97.44 409 GLN A CA 1
ATOM 3301 C C . GLN A 1 409 ? 15.881 -7.353 -23.014 1.00 97.44 409 GLN A C 1
ATOM 3303 O O . GLN A 1 409 ? 16.430 -7.477 -24.106 1.00 97.44 409 GLN A O 1
ATOM 3308 N N . LYS A 1 410 ? 16.557 -6.902 -21.946 1.00 98.00 410 LYS A N 1
ATOM 3309 C CA . LYS A 1 410 ? 17.976 -6.491 -22.010 1.00 98.00 410 LYS A CA 1
ATOM 3310 C C . LYS A 1 410 ? 18.928 -7.621 -22.424 1.00 98.00 410 LYS A C 1
ATOM 3312 O O . LYS A 1 410 ? 19.981 -7.354 -23.000 1.00 98.00 410 LYS A O 1
ATOM 3317 N N . LYS A 1 411 ? 18.605 -8.884 -22.118 1.00 97.56 411 LYS A N 1
ATOM 3318 C CA . LYS A 1 411 ? 19.391 -10.045 -22.572 1.00 97.56 411 LYS A CA 1
ATOM 3319 C C . LYS A 1 411 ? 19.161 -10.322 -24.062 1.00 97.56 411 LYS A C 1
ATOM 3321 O O . LYS A 1 411 ? 20.129 -10.597 -24.763 1.00 97.56 411 LYS A O 1
ATOM 3326 N N . VAL A 1 412 ? 17.924 -10.197 -24.545 1.00 97.06 412 VAL A N 1
ATOM 3327 C CA . VAL A 1 412 ? 17.580 -10.296 -25.975 1.00 97.06 412 VAL A CA 1
ATOM 3328 C C . VAL A 1 412 ? 18.287 -9.203 -26.778 1.00 97.06 412 VAL A C 1
ATOM 3330 O O . VAL A 1 412 ? 18.920 -9.514 -27.780 1.00 97.06 412 VAL A O 1
ATOM 3333 N N . GLU A 1 413 ? 18.274 -7.954 -26.310 1.00 97.44 413 GLU A N 1
ATOM 3334 C CA . GLU A 1 413 ? 18.966 -6.826 -26.957 1.00 97.44 413 GLU A CA 1
ATOM 3335 C C . GLU A 1 413 ? 20.478 -7.064 -27.101 1.00 97.44 413 GLU A C 1
ATOM 3337 O O . GLU A 1 413 ? 21.037 -6.846 -28.177 1.00 97.44 413 GLU A O 1
ATOM 3342 N N . ARG A 1 414 ? 21.139 -7.581 -26.054 1.00 97.75 414 ARG A N 1
ATOM 3343 C CA . ARG A 1 414 ? 22.567 -7.954 -26.101 1.00 97.75 414 ARG A CA 1
ATOM 3344 C C . ARG A 1 414 ? 22.840 -9.073 -27.104 1.00 97.75 414 ARG A C 1
ATOM 3346 O O . ARG A 1 414 ? 23.687 -8.906 -27.974 1.00 97.75 414 ARG A O 1
ATOM 3353 N N . LEU A 1 415 ? 22.083 -10.170 -27.032 1.00 97.19 415 LEU A N 1
ATOM 3354 C CA . LEU A 1 415 ? 22.230 -11.299 -27.957 1.00 97.19 415 LEU A CA 1
ATOM 3355 C C . LEU A 1 415 ? 21.947 -10.890 -29.413 1.00 97.19 415 LEU A C 1
ATOM 3357 O O . LEU A 1 415 ? 22.598 -11.379 -30.331 1.00 97.19 415 LEU A O 1
ATOM 3361 N N . GLN A 1 416 ? 21.017 -9.958 -29.639 1.00 97.44 416 GLN A N 1
ATOM 3362 C CA . GLN A 1 416 ? 20.732 -9.410 -30.964 1.00 97.44 416 GLN A CA 1
ATOM 3363 C C . GLN A 1 416 ? 21.882 -8.533 -31.486 1.00 97.44 416 GLN A C 1
ATOM 3365 O O . GLN A 1 416 ? 22.188 -8.587 -32.679 1.00 97.44 416 GLN A O 1
ATOM 3370 N N . ALA A 1 417 ? 22.538 -7.758 -30.617 1.00 97.38 417 ALA A N 1
ATOM 3371 C CA . ALA A 1 417 ? 23.727 -6.983 -30.966 1.00 97.38 417 ALA A CA 1
ATOM 3372 C C . ALA A 1 417 ? 24.927 -7.892 -31.295 1.00 97.38 417 ALA A C 1
ATOM 3374 O O . ALA A 1 417 ? 25.562 -7.706 -32.333 1.00 97.38 417 ALA A O 1
ATOM 3375 N N . GLU A 1 418 ? 25.180 -8.921 -30.480 1.00 97.56 418 GLU A N 1
ATOM 3376 C CA . GLU A 1 418 ? 26.202 -9.949 -30.730 1.00 97.56 418 GLU A CA 1
ATOM 3377 C C . GLU A 1 418 ? 25.946 -10.689 -32.055 1.00 97.56 418 GLU A C 1
ATOM 3379 O O . GLU A 1 418 ? 26.844 -10.805 -32.890 1.00 97.56 418 GLU A O 1
ATOM 3384 N N . LEU A 1 419 ? 24.701 -11.110 -32.312 1.00 97.38 419 LEU A N 1
ATOM 3385 C CA . LEU A 1 419 ? 24.304 -11.746 -33.572 1.00 97.38 419 LEU A CA 1
ATOM 3386 C C . LEU A 1 419 ? 24.531 -10.827 -34.782 1.00 97.38 419 LEU A C 1
ATOM 3388 O O . LEU A 1 419 ? 24.967 -11.291 -35.837 1.00 97.38 419 LEU A O 1
ATOM 3392 N N . ASN A 1 420 ? 24.250 -9.530 -34.648 1.00 97.38 420 ASN A N 1
ATOM 3393 C CA . ASN A 1 420 ? 24.484 -8.555 -35.711 1.00 97.38 420 ASN A CA 1
ATOM 3394 C C . ASN A 1 420 ? 25.986 -8.338 -35.962 1.00 97.38 420 ASN A C 1
ATOM 3396 O O . ASN A 1 420 ? 26.400 -8.327 -37.120 1.00 97.38 420 ASN A O 1
ATOM 3400 N N . ALA A 1 421 ? 26.812 -8.258 -34.914 1.00 97.88 421 ALA A N 1
ATOM 3401 C CA . ALA A 1 421 ? 28.268 -8.179 -35.048 1.00 97.88 421 ALA A CA 1
ATOM 3402 C C . ALA A 1 421 ? 28.852 -9.429 -35.739 1.00 97.88 421 ALA A C 1
ATOM 3404 O O . ALA A 1 421 ? 29.640 -9.311 -36.678 1.00 97.88 421 ALA A O 1
ATOM 3405 N N . MET A 1 422 ? 28.394 -10.626 -35.356 1.00 96.62 422 MET A N 1
ATOM 3406 C CA . MET A 1 422 ? 28.789 -11.886 -36.002 1.00 96.62 422 MET A CA 1
ATOM 3407 C C . MET A 1 422 ? 28.345 -11.958 -37.471 1.00 96.62 422 MET A C 1
ATOM 3409 O O . MET A 1 422 ? 29.081 -12.475 -38.314 1.00 96.62 422 MET A O 1
ATOM 3413 N N . ARG A 1 423 ? 27.170 -11.409 -37.814 1.00 98.06 423 ARG A N 1
ATOM 3414 C CA . ARG A 1 423 ? 26.713 -11.283 -39.210 1.00 98.06 423 ARG A CA 1
ATOM 3415 C C . ARG A 1 423 ? 27.615 -10.359 -40.029 1.00 98.06 423 ARG A C 1
ATOM 3417 O O . ARG A 1 423 ? 27.991 -10.759 -41.126 1.00 98.06 423 ARG A O 1
ATOM 3424 N N . ILE A 1 424 ? 27.991 -9.195 -39.491 1.00 97.2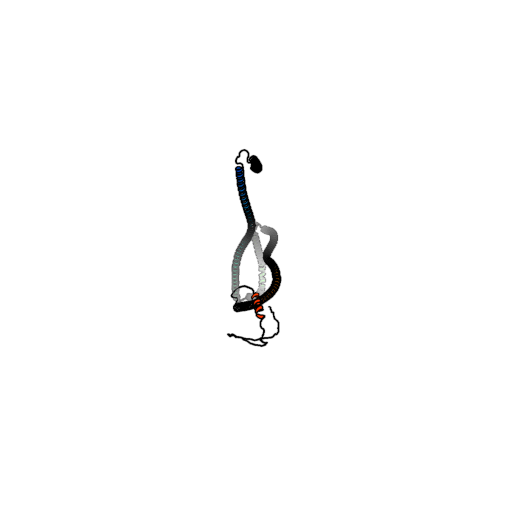5 424 ILE A N 1
ATOM 3425 C CA . ILE A 1 424 ? 28.909 -8.243 -40.145 1.00 97.25 424 ILE A CA 1
ATOM 3426 C C . ILE A 1 424 ? 30.278 -8.900 -40.374 1.00 97.25 424 ILE A C 1
ATOM 3428 O O . ILE A 1 424 ? 30.750 -8.963 -41.506 1.00 97.25 424 ILE A O 1
ATOM 3432 N N . SER A 1 425 ? 30.855 -9.525 -39.343 1.00 97.38 425 SER A N 1
ATOM 3433 C CA . SER A 1 425 ? 32.114 -10.273 -39.477 1.00 97.38 425 SER A CA 1
ATOM 3434 C C . SER A 1 425 ? 32.017 -11.400 -40.520 1.00 97.38 425 SER A C 1
ATOM 3436 O O . SER A 1 425 ? 32.929 -11.591 -41.323 1.00 97.38 425 SER A O 1
ATOM 3438 N N . THR A 1 426 ? 30.881 -12.103 -40.591 1.00 97.38 426 THR A N 1
ATOM 3439 C CA . THR A 1 426 ? 30.638 -13.131 -41.618 1.00 97.38 426 THR A CA 1
ATOM 3440 C C . THR A 1 426 ? 30.568 -12.540 -43.031 1.00 97.38 426 THR A C 1
ATOM 3442 O O . THR A 1 426 ? 31.039 -13.175 -43.976 1.00 97.38 426 THR A O 1
ATOM 3445 N N . THR A 1 427 ? 29.983 -11.351 -43.217 1.00 97.19 427 THR A N 1
ATOM 3446 C CA . THR A 1 427 ? 29.979 -10.674 -44.525 1.00 97.19 427 THR A CA 1
ATOM 3447 C C . THR A 1 427 ? 31.363 -10.164 -44.913 1.00 97.19 427 THR A C 1
ATOM 3449 O O . THR A 1 427 ? 31.757 -10.348 -46.064 1.00 97.19 427 THR A O 1
ATOM 3452 N N . ASP A 1 428 ? 32.137 -9.643 -43.961 1.00 97.31 428 ASP A N 1
ATOM 3453 C CA . ASP A 1 428 ? 33.505 -9.171 -44.197 1.00 97.31 428 ASP A CA 1
ATOM 3454 C C . ASP A 1 428 ? 34.434 -10.330 -44.582 1.00 97.31 428 ASP A C 1
ATOM 3456 O O . ASP A 1 428 ? 35.158 -10.247 -45.573 1.00 97.31 428 ASP A O 1
ATOM 3460 N N . LEU A 1 429 ? 34.353 -11.464 -43.874 1.00 97.06 429 LEU A N 1
ATOM 3461 C CA . LEU A 1 429 ? 35.103 -12.679 -44.212 1.00 97.06 429 LEU A CA 1
ATOM 3462 C C . LEU A 1 429 ? 34.716 -13.238 -45.591 1.00 97.06 429 LEU A C 1
ATOM 3464 O O . LEU A 1 429 ? 35.583 -13.702 -46.330 1.00 97.06 429 LEU A O 1
ATOM 3468 N N . LYS A 1 430 ? 33.437 -13.157 -45.989 1.00 97.81 430 LYS A N 1
ATOM 3469 C CA . LYS A 1 430 ? 33.007 -13.518 -47.354 1.00 97.81 430 LYS A CA 1
ATOM 3470 C C . LYS A 1 430 ? 33.586 -12.573 -48.410 1.00 97.81 430 LYS A C 1
ATOM 3472 O O . LYS A 1 430 ? 34.013 -13.047 -49.462 1.00 97.81 430 LYS A O 1
ATOM 3477 N N . ALA A 1 431 ? 33.640 -11.269 -48.136 1.00 96.75 431 ALA A N 1
ATOM 3478 C CA . ALA A 1 431 ? 34.257 -10.292 -49.031 1.00 96.75 431 ALA A CA 1
ATOM 3479 C C . ALA A 1 431 ? 35.774 -10.526 -49.166 1.00 96.75 431 ALA A C 1
ATOM 3481 O O . ALA A 1 431 ? 36.289 -10.585 -50.283 1.00 96.75 431 ALA A O 1
ATOM 3482 N N . GLN A 1 432 ? 36.477 -10.767 -48.052 1.00 96.81 432 GLN A N 1
ATOM 3483 C CA . GLN A 1 432 ? 37.899 -11.134 -48.045 1.00 96.81 432 GLN A CA 1
ATOM 3484 C C . GLN A 1 432 ? 38.166 -12.436 -48.816 1.00 96.81 432 GLN A C 1
ATOM 3486 O O . GLN A 1 432 ? 39.118 -12.506 -49.596 1.00 96.81 432 GLN A O 1
ATOM 3491 N N . LEU A 1 433 ? 37.313 -13.454 -48.657 1.00 96.94 433 LEU A N 1
ATOM 3492 C CA . LEU A 1 433 ? 37.419 -14.714 -49.398 1.00 96.94 433 LEU A CA 1
ATOM 3493 C C . LEU A 1 433 ? 37.217 -14.506 -50.908 1.00 96.94 433 LEU A C 1
ATOM 3495 O O . LEU A 1 433 ? 37.972 -15.062 -51.705 1.00 96.94 433 LEU A O 1
ATOM 3499 N N . SER A 1 434 ? 36.250 -13.673 -51.310 1.00 96.12 434 SER A N 1
ATOM 3500 C CA . SER A 1 434 ? 36.052 -13.293 -52.716 1.00 96.12 434 SER A CA 1
ATOM 3501 C C . SER A 1 434 ? 37.291 -12.596 -53.283 1.00 96.12 434 SER A C 1
ATOM 3503 O O . SER A 1 434 ? 37.813 -13.010 -54.315 1.00 96.12 434 SER A O 1
ATOM 3505 N N . HIS A 1 435 ? 37.830 -11.609 -52.563 1.00 97.12 435 HIS A N 1
ATOM 3506 C CA . HIS A 1 435 ? 39.040 -10.895 -52.969 1.00 97.12 435 HIS A CA 1
ATOM 3507 C C . HIS A 1 435 ? 40.267 -11.821 -53.069 1.00 97.12 435 HIS A C 1
ATOM 3509 O O . HIS A 1 435 ? 41.036 -11.745 -54.027 1.00 97.12 435 HIS A O 1
ATOM 3515 N N . THR A 1 436 ? 40.416 -12.760 -52.130 1.00 97.06 436 THR A N 1
ATOM 3516 C CA . THR A 1 436 ? 41.470 -13.787 -52.163 1.00 97.06 436 THR A CA 1
ATOM 3517 C C . THR A 1 436 ? 41.326 -14.698 -53.385 1.00 97.06 436 THR A C 1
ATOM 3519 O O . THR A 1 436 ? 42.324 -15.026 -54.027 1.00 97.06 436 THR A O 1
ATOM 3522 N N . ASN A 1 437 ? 40.097 -15.068 -53.763 1.00 97.25 437 ASN A N 1
ATOM 3523 C CA . ASN A 1 437 ? 39.842 -15.849 -54.974 1.00 97.25 437 ASN A CA 1
ATOM 3524 C C . ASN A 1 437 ? 40.187 -15.063 -56.251 1.00 97.25 437 ASN A C 1
ATOM 3526 O O . ASN A 1 437 ? 40.834 -15.618 -57.136 1.00 97.25 437 ASN A O 1
ATOM 3530 N N . GLU A 1 438 ? 39.850 -13.773 -56.340 1.00 97.56 438 GLU A N 1
ATOM 3531 C CA . GLU A 1 438 ? 40.276 -12.923 -57.464 1.00 97.56 438 GLU A CA 1
ATOM 3532 C C . GLU A 1 438 ? 41.802 -12.786 -57.554 1.00 97.56 438 GLU A C 1
ATOM 3534 O O . GLU A 1 438 ? 42.372 -12.844 -58.643 1.00 97.56 438 GLU A O 1
ATOM 3539 N N . LEU A 1 439 ? 42.486 -12.596 -56.418 1.00 96.81 439 LEU A N 1
ATOM 3540 C CA . LEU A 1 439 ? 43.949 -12.562 -56.370 1.00 96.81 439 LEU A CA 1
ATOM 3541 C C . LEU A 1 439 ? 44.544 -13.896 -56.832 1.00 96.81 439 LEU A C 1
ATOM 3543 O O . LEU A 1 439 ? 45.481 -13.897 -57.626 1.00 96.81 439 LEU A O 1
ATOM 3547 N N . LYS A 1 440 ? 43.968 -15.028 -56.413 1.00 97.94 440 LYS A N 1
ATOM 3548 C CA . LYS A 1 440 ? 44.382 -16.361 -56.867 1.00 97.94 440 LYS A CA 1
ATOM 3549 C C . LYS A 1 440 ? 44.203 -16.537 -58.379 1.00 97.94 440 LYS A C 1
ATOM 3551 O O . LYS A 1 440 ? 45.105 -17.072 -59.018 1.00 97.94 440 LYS A O 1
ATOM 3556 N N . ILE A 1 441 ? 43.095 -16.059 -58.954 1.00 96.94 441 ILE A N 1
ATOM 3557 C CA . ILE A 1 441 ? 42.871 -16.059 -60.411 1.00 96.94 441 ILE A CA 1
ATOM 3558 C C . ILE A 1 441 ? 43.952 -15.224 -61.111 1.00 96.94 441 ILE A C 1
ATOM 3560 O O . ILE A 1 441 ? 44.649 -15.754 -61.975 1.00 96.94 441 ILE A O 1
ATOM 3564 N N . ARG A 1 442 ? 44.187 -13.980 -60.668 1.00 96.94 442 ARG A N 1
ATOM 3565 C CA . ARG A 1 442 ? 45.244 -13.107 -61.219 1.00 96.94 442 ARG A CA 1
ATOM 3566 C C . ARG A 1 442 ? 46.638 -13.743 -61.141 1.00 96.94 442 ARG A C 1
ATOM 3568 O O . ARG A 1 442 ? 47.395 -13.674 -62.105 1.00 96.94 442 ARG A O 1
ATOM 3575 N N . VAL A 1 443 ? 46.976 -14.413 -60.037 1.00 96.81 443 VAL A N 1
ATOM 3576 C CA . VAL A 1 443 ? 48.251 -15.144 -59.891 1.00 96.81 443 VAL A CA 1
ATOM 3577 C C . VAL A 1 443 ? 48.330 -16.340 -60.849 1.00 96.81 443 VAL A C 1
ATOM 3579 O O . VAL A 1 443 ? 49.386 -16.589 -61.427 1.00 96.81 443 VAL A O 1
ATOM 3582 N N . MET A 1 444 ? 47.233 -17.067 -61.079 1.00 96.88 444 MET A N 1
ATOM 3583 C CA . MET A 1 444 ? 47.195 -18.151 -62.073 1.00 96.88 444 MET A CA 1
ATOM 3584 C C . MET A 1 444 ? 47.369 -17.630 -63.511 1.00 96.88 444 MET A C 1
ATOM 3586 O O . MET A 1 444 ? 48.091 -18.246 -64.296 1.00 96.88 444 MET A O 1
ATOM 3590 N N . GLU A 1 445 ? 46.775 -16.485 -63.850 1.00 96.19 445 GLU A N 1
ATOM 3591 C CA . GLU A 1 445 ? 46.945 -15.810 -65.148 1.00 96.19 445 GLU A CA 1
ATOM 3592 C C . GLU A 1 445 ? 48.383 -15.304 -65.353 1.00 96.19 445 GLU A C 1
ATOM 3594 O O . GLU A 1 445 ? 48.976 -15.505 -66.419 1.00 96.19 445 GLU A O 1
ATOM 3599 N N . GLN A 1 446 ? 48.985 -14.712 -64.316 1.00 95.75 446 GLN A N 1
ATOM 3600 C CA . GLN A 1 446 ? 50.393 -14.304 -64.319 1.00 95.75 446 GLN A CA 1
ATOM 3601 C C . GLN A 1 446 ? 51.326 -15.507 -64.484 1.00 95.75 446 GLN A C 1
ATOM 3603 O O . GLN A 1 446 ? 52.194 -15.479 -65.354 1.00 95.75 446 GLN A O 1
ATOM 3608 N N . ASN A 1 447 ? 51.116 -16.592 -63.732 1.00 96.25 447 ASN A N 1
ATOM 3609 C CA . ASN A 1 447 ? 51.912 -17.816 -63.854 1.00 96.25 447 ASN A CA 1
ATOM 3610 C C . ASN A 1 447 ? 51.818 -18.429 -65.257 1.00 96.25 447 ASN A C 1
ATOM 3612 O O . ASN A 1 447 ? 52.840 -18.814 -65.818 1.00 96.25 447 ASN A O 1
ATOM 3616 N N . ARG A 1 448 ? 50.625 -18.454 -65.866 1.00 97.19 448 ARG A N 1
ATOM 3617 C CA . ARG A 1 448 ? 50.448 -18.891 -67.260 1.00 97.19 448 ARG A CA 1
ATOM 3618 C C . ARG A 1 448 ? 51.223 -18.005 -68.238 1.00 97.19 448 ARG A C 1
ATOM 3620 O O . ARG A 1 448 ? 51.896 -18.514 -69.129 1.00 97.19 448 ARG A O 1
ATOM 3627 N N . THR A 1 449 ? 51.180 -16.688 -68.037 1.00 95.94 449 THR A N 1
ATOM 3628 C CA . THR A 1 449 ? 51.940 -15.723 -68.847 1.00 95.94 449 THR A CA 1
ATOM 3629 C C . THR A 1 449 ? 53.451 -15.945 -68.711 1.00 95.94 449 THR A C 1
ATOM 3631 O O . THR A 1 449 ? 54.155 -15.970 -69.719 1.00 95.94 449 THR A O 1
ATOM 3634 N N . ILE A 1 450 ? 53.948 -16.178 -67.491 1.00 94.81 450 ILE A N 1
ATOM 3635 C CA . ILE A 1 450 ? 55.354 -16.511 -67.212 1.00 94.81 450 ILE A CA 1
ATOM 3636 C C . ILE A 1 450 ? 55.743 -17.841 -67.872 1.00 94.81 450 ILE A C 1
ATOM 3638 O O . ILE A 1 450 ? 56.825 -17.944 -68.448 1.00 94.81 450 ILE A O 1
ATOM 3642 N N . GLU A 1 451 ? 54.879 -18.856 -67.833 1.00 96.56 451 GLU A N 1
ATOM 3643 C CA . GLU A 1 451 ? 55.121 -20.153 -68.474 1.00 96.56 451 GLU A CA 1
ATOM 3644 C C . GLU A 1 451 ? 55.225 -20.014 -70.004 1.00 96.56 451 GLU A C 1
ATOM 3646 O O . GLU A 1 451 ? 56.151 -20.545 -70.621 1.00 96.56 451 GLU A O 1
ATOM 3651 N N . ASP A 1 452 ? 54.326 -19.248 -70.627 1.00 95.94 452 ASP A N 1
ATOM 3652 C CA . ASP A 1 452 ? 54.334 -19.009 -72.072 1.00 95.94 452 ASP A CA 1
ATOM 3653 C C . ASP A 1 452 ? 55.521 -18.127 -72.508 1.00 95.94 452 ASP A C 1
ATOM 3655 O O . ASP A 1 452 ? 56.178 -18.424 -73.514 1.00 95.94 452 ASP A O 1
ATOM 3659 N N . GLN A 1 453 ? 55.893 -17.120 -71.710 1.00 95.50 453 GLN A N 1
ATOM 3660 C CA . GLN A 1 453 ? 57.138 -16.361 -71.884 1.00 95.50 453 GLN A CA 1
ATOM 3661 C C . GLN A 1 453 ? 58.379 -17.255 -71.735 1.00 95.50 453 GLN A C 1
ATOM 3663 O O . GLN A 1 453 ? 59.284 -17.176 -72.564 1.00 95.50 453 GLN A O 1
ATOM 3668 N N . SER A 1 454 ? 58.407 -18.166 -70.760 1.00 95.50 454 SER A N 1
ATOM 3669 C CA . SER A 1 454 ? 59.512 -19.113 -70.542 1.00 95.50 454 SER A CA 1
ATOM 3670 C C . SER A 1 454 ? 59.650 -20.108 -71.697 1.00 95.50 454 SER A C 1
ATOM 3672 O O . SER A 1 454 ? 60.758 -20.366 -72.172 1.00 95.50 454 SER A O 1
ATOM 3674 N N . LYS A 1 455 ? 58.531 -20.615 -72.237 1.00 96.50 455 LYS A N 1
ATOM 3675 C CA . LYS A 1 455 ? 58.511 -21.417 -73.475 1.00 96.50 455 LYS A CA 1
ATOM 3676 C C . LYS A 1 455 ? 59.034 -20.617 -74.671 1.00 96.50 455 LYS A C 1
ATOM 3678 O O . LYS A 1 455 ? 59.735 -21.179 -75.514 1.00 96.50 455 LYS A O 1
ATOM 3683 N N . SER A 1 456 ? 58.705 -19.326 -74.761 1.00 95.38 456 SER A N 1
ATOM 3684 C CA . SER A 1 456 ? 59.198 -18.431 -75.816 1.00 95.38 456 SER A CA 1
ATOM 3685 C C . SER A 1 456 ? 60.708 -18.189 -75.699 1.00 95.38 456 SER A C 1
ATOM 3687 O O . SER A 1 456 ? 61.438 -18.420 -76.662 1.00 95.38 456 SER A O 1
ATOM 3689 N N . LEU A 1 457 ? 61.204 -17.856 -74.502 1.00 94.81 457 LEU A N 1
ATOM 3690 C CA . LEU A 1 457 ? 62.634 -17.721 -74.201 1.00 94.81 457 LEU A CA 1
ATOM 3691 C C . LEU A 1 457 ? 63.399 -19.017 -74.499 1.00 94.81 457 LEU A C 1
ATOM 3693 O O . LEU A 1 457 ? 64.427 -18.980 -75.166 1.00 94.81 457 LEU A O 1
ATOM 3697 N N . GLY A 1 458 ? 62.862 -20.180 -74.121 1.00 95.38 458 GLY A N 1
ATOM 3698 C CA . GLY A 1 458 ? 63.460 -21.479 -74.442 1.00 95.38 458 GLY A CA 1
ATOM 3699 C C . GLY A 1 458 ? 63.521 -21.784 -75.948 1.00 95.38 458 GLY A C 1
ATOM 3700 O O . GLY A 1 458 ? 64.445 -22.461 -76.403 1.00 95.38 458 GLY A O 1
ATOM 3701 N N . LYS A 1 459 ? 62.575 -21.276 -76.754 1.00 95.19 459 LYS A N 1
ATOM 3702 C CA . LYS A 1 459 ? 62.660 -21.319 -78.228 1.00 95.19 459 LYS A CA 1
ATOM 3703 C C . LYS A 1 459 ? 63.710 -20.336 -78.752 1.00 95.19 459 LYS A C 1
ATOM 3705 O O . LYS A 1 459 ? 64.461 -20.694 -79.659 1.00 95.19 459 LYS A O 1
ATOM 3710 N N . LEU A 1 460 ? 63.773 -19.130 -78.186 1.00 93.56 460 LEU A N 1
ATOM 3711 C CA . LEU A 1 460 ? 64.725 -18.092 -78.574 1.00 93.56 460 LEU A CA 1
ATOM 3712 C C . LEU A 1 460 ? 66.169 -18.522 -78.290 1.00 93.56 460 LEU A C 1
ATOM 3714 O O . LEU A 1 460 ? 66.997 -18.436 -79.188 1.00 93.56 460 LEU A O 1
ATOM 3718 N N . GLU A 1 461 ? 66.450 -19.096 -77.119 1.00 94.44 461 GLU A N 1
ATOM 3719 C CA . GLU A 1 461 ? 67.774 -19.617 -76.756 1.00 94.44 461 GLU A CA 1
ATOM 3720 C C . GLU A 1 461 ? 68.183 -20.792 -77.664 1.00 94.44 461 GLU A C 1
ATOM 3722 O O . GLU A 1 461 ? 69.293 -20.826 -78.189 1.00 94.44 461 GLU A O 1
ATOM 3727 N N . LYS A 1 462 ? 67.256 -21.712 -77.980 1.00 95.19 462 LYS A N 1
ATOM 3728 C CA . LYS A 1 462 ? 67.497 -22.769 -78.984 1.00 95.19 462 LYS A CA 1
ATOM 3729 C C . LYS A 1 462 ? 67.806 -22.204 -80.374 1.00 95.19 462 LYS A C 1
ATOM 3731 O O . LYS A 1 462 ? 68.573 -22.817 -81.116 1.00 95.19 462 LYS A O 1
ATOM 3736 N N . ASN A 1 463 ? 67.214 -21.073 -80.751 1.00 92.94 463 ASN A N 1
ATOM 3737 C CA . ASN A 1 463 ? 67.507 -20.400 -82.016 1.00 92.94 463 ASN A CA 1
ATOM 3738 C C . ASN A 1 463 ? 68.841 -19.644 -81.966 1.00 92.94 463 ASN A C 1
ATOM 3740 O O . ASN A 1 463 ? 69.616 -19.763 -82.911 1.00 92.94 463 ASN A O 1
ATOM 3744 N N . LYS A 1 464 ? 69.156 -18.965 -80.858 1.00 94.12 464 LYS A N 1
ATOM 3745 C CA . LYS A 1 464 ? 70.459 -18.343 -80.594 1.00 94.12 464 LYS A CA 1
ATOM 3746 C C . LYS A 1 464 ? 71.584 -19.371 -80.712 1.00 94.12 464 LYS A C 1
ATOM 3748 O O . LYS A 1 464 ? 72.439 -19.195 -81.566 1.00 94.12 464 LYS A O 1
ATOM 3753 N N . VAL A 1 465 ? 71.508 -20.506 -80.012 1.00 94.25 465 VAL A N 1
ATOM 3754 C CA . VAL A 1 465 ? 72.514 -21.586 -80.106 1.00 94.25 465 VAL A CA 1
ATOM 3755 C C . VAL A 1 465 ? 72.658 -22.130 -81.538 1.00 94.25 465 VAL A C 1
ATOM 3757 O O . VAL A 1 465 ? 73.758 -22.483 -81.963 1.00 94.25 465 VAL A O 1
ATOM 3760 N N . LYS A 1 466 ? 71.578 -22.190 -82.334 1.00 93.94 466 LYS A N 1
ATOM 3761 C CA . LYS A 1 466 ? 71.668 -22.550 -83.766 1.00 93.94 466 LYS A CA 1
ATOM 3762 C C . LYS A 1 466 ? 72.383 -21.476 -84.593 1.00 93.94 466 LYS A C 1
ATOM 3764 O O . LYS A 1 466 ? 73.155 -21.827 -85.482 1.00 93.94 466 LYS A O 1
ATOM 3769 N N . VAL A 1 467 ? 72.116 -20.197 -84.330 1.00 92.31 467 VAL A N 1
ATOM 3770 C CA . VAL A 1 467 ? 72.767 -19.062 -85.004 1.00 92.31 467 VAL A CA 1
ATOM 3771 C C . VAL A 1 467 ? 74.239 -18.972 -84.607 1.00 92.31 467 VAL A C 1
ATOM 3773 O O . VAL A 1 467 ? 75.075 -18.862 -85.491 1.00 92.31 467 VAL A O 1
ATOM 3776 N N . GLU A 1 468 ? 74.576 -19.123 -83.327 1.00 92.38 468 GLU A N 1
ATOM 3777 C CA . GLU A 1 468 ? 75.953 -19.177 -82.818 1.00 92.38 468 GLU A CA 1
ATOM 3778 C C . GLU A 1 468 ? 76.741 -20.332 -83.442 1.00 92.38 468 GLU A C 1
ATOM 3780 O O . GLU A 1 468 ? 77.861 -20.125 -83.903 1.00 92.38 468 GLU A O 1
ATOM 3785 N N . LYS A 1 469 ? 76.145 -21.530 -83.553 1.00 93.69 469 LYS A N 1
ATOM 3786 C CA . LYS A 1 469 ? 76.764 -22.658 -84.269 1.00 93.69 469 LYS A CA 1
ATOM 3787 C C . LYS A 1 469 ? 77.023 -22.333 -85.739 1.00 93.69 469 LYS A C 1
ATOM 3789 O O . LYS A 1 469 ? 78.137 -22.539 -86.202 1.00 93.69 469 LYS A O 1
ATOM 3794 N N . ARG A 1 470 ? 76.036 -21.781 -86.459 1.00 93.19 470 ARG A N 1
ATOM 3795 C CA . ARG A 1 470 ? 76.213 -21.347 -87.860 1.00 93.19 470 ARG A CA 1
ATOM 3796 C C . ARG A 1 470 ? 77.294 -20.274 -87.996 1.00 93.19 470 ARG A C 1
ATOM 3798 O O . ARG A 1 470 ? 78.115 -20.363 -88.898 1.00 93.19 470 ARG A O 1
ATOM 3805 N N . LEU A 1 471 ? 77.315 -19.295 -87.094 1.00 92.12 471 LEU A N 1
ATOM 3806 C CA . LEU A 1 471 ? 78.309 -18.225 -87.063 1.00 92.12 471 LEU A CA 1
ATOM 3807 C C . LEU A 1 471 ? 79.716 -18.781 -86.806 1.00 92.12 471 LEU A C 1
ATOM 3809 O O . LEU A 1 471 ? 80.661 -18.351 -87.459 1.00 92.12 471 LEU A O 1
ATOM 3813 N N . ALA A 1 472 ? 79.856 -19.762 -85.910 1.00 90.69 472 ALA A N 1
ATOM 3814 C CA . ALA A 1 472 ? 81.115 -20.461 -85.679 1.00 90.69 472 ALA A CA 1
ATOM 3815 C C . ALA A 1 472 ? 81.574 -21.235 -86.928 1.00 90.69 472 ALA A C 1
ATOM 3817 O O . ALA A 1 472 ? 82.733 -21.107 -87.311 1.00 90.69 472 ALA A O 1
ATOM 3818 N N . THR A 1 473 ? 80.672 -21.960 -87.605 1.00 93.19 473 THR A N 1
ATOM 3819 C CA . THR A 1 473 ? 80.977 -22.649 -88.872 1.00 93.19 473 THR A CA 1
ATOM 3820 C C . THR A 1 473 ? 81.449 -21.664 -89.943 1.00 93.19 473 THR A C 1
ATOM 3822 O O . THR A 1 473 ? 82.564 -21.808 -90.441 1.00 93.19 473 THR A O 1
ATOM 3825 N N . VAL A 1 474 ? 80.681 -20.602 -90.213 1.00 91.81 474 VAL A N 1
ATOM 3826 C CA . VAL A 1 474 ? 81.042 -19.559 -91.193 1.00 91.81 474 VAL A CA 1
ATOM 3827 C C . VAL A 1 474 ? 82.358 -18.868 -90.818 1.00 91.81 474 VAL A C 1
ATOM 3829 O O . VAL A 1 474 ? 83.181 -18.600 -91.688 1.00 91.81 474 VAL A O 1
ATOM 3832 N N . LYS A 1 475 ? 82.619 -18.631 -89.525 1.00 92.06 475 LYS A N 1
ATOM 3833 C CA . LYS A 1 475 ? 83.904 -18.092 -89.056 1.00 92.06 475 LYS A CA 1
ATOM 3834 C C . LYS A 1 475 ? 85.066 -19.037 -89.376 1.00 92.06 475 LYS A C 1
ATOM 3836 O O . LYS A 1 475 ? 86.094 -18.567 -89.853 1.00 92.06 475 LYS A O 1
ATOM 3841 N N . THR A 1 476 ? 84.914 -20.345 -89.152 1.00 91.25 476 THR A N 1
ATOM 3842 C CA . THR A 1 476 ? 85.957 -21.326 -89.504 1.00 91.25 476 THR A CA 1
ATOM 3843 C C . THR A 1 476 ? 86.137 -21.481 -91.015 1.00 91.25 476 THR A C 1
ATOM 3845 O O . THR A 1 476 ? 87.268 -21.590 -91.479 1.00 91.25 476 THR A O 1
ATOM 3848 N N . GLU A 1 477 ? 85.060 -21.424 -91.801 1.00 91.19 477 GLU A N 1
ATOM 3849 C CA . GLU A 1 477 ? 85.122 -21.420 -93.268 1.00 91.19 477 GLU A CA 1
ATOM 3850 C C . GLU A 1 477 ? 85.881 -20.191 -93.784 1.00 91.19 477 GLU A C 1
ATOM 3852 O O . GLU A 1 477 ? 86.799 -20.338 -94.590 1.00 91.19 477 GLU A O 1
ATOM 3857 N N . LEU A 1 478 ? 85.579 -19.004 -93.247 1.00 90.81 478 LEU A N 1
ATOM 3858 C CA . LEU A 1 478 ? 86.258 -17.758 -93.596 1.00 90.81 478 LEU A CA 1
ATOM 3859 C C . LEU A 1 478 ? 87.743 -17.781 -93.201 1.00 90.81 478 LEU A C 1
ATOM 3861 O O . LEU A 1 478 ? 88.584 -17.407 -94.009 1.00 90.81 478 LEU A O 1
ATOM 3865 N N . GLN A 1 479 ? 88.088 -18.277 -92.006 1.00 90.19 479 GLN A N 1
ATOM 3866 C CA . GLN A 1 479 ? 89.488 -18.442 -91.581 1.00 90.19 479 GLN A CA 1
ATOM 3867 C C . GLN A 1 479 ? 90.259 -19.431 -92.470 1.00 90.19 479 GLN A C 1
ATOM 3869 O O . GLN A 1 479 ? 91.430 -19.205 -92.774 1.00 90.19 479 GLN A O 1
ATOM 3874 N N . ASN A 1 480 ? 89.608 -20.509 -92.916 1.00 90.38 480 ASN A N 1
ATOM 3875 C CA . ASN A 1 480 ? 90.192 -21.464 -93.857 1.00 90.38 480 ASN A CA 1
ATOM 3876 C C . ASN A 1 480 ? 90.375 -20.847 -95.251 1.00 90.38 480 ASN A C 1
ATOM 3878 O O . ASN A 1 480 ? 91.391 -21.094 -95.898 1.00 90.38 480 ASN A O 1
ATOM 3882 N N . GLN A 1 481 ? 89.418 -20.040 -95.718 1.00 89.50 481 GLN A N 1
ATOM 3883 C CA . GLN A 1 481 ? 89.515 -19.316 -96.986 1.00 89.50 481 GLN A CA 1
ATOM 3884 C C . GLN A 1 481 ? 90.620 -18.250 -96.941 1.00 89.50 481 GLN A C 1
ATOM 3886 O O . GLN A 1 481 ? 91.386 -18.127 -97.893 1.00 89.50 481 GLN A O 1
ATOM 3891 N N . GLU A 1 482 ? 90.760 -17.540 -95.819 1.00 87.75 482 GLU A N 1
ATOM 3892 C CA . GLU A 1 482 ? 91.848 -16.590 -95.573 1.00 87.75 482 GLU A CA 1
ATOM 3893 C C . GLU A 1 482 ? 93.220 -17.288 -95.574 1.00 87.75 482 GLU A C 1
ATOM 3895 O O . GLU A 1 482 ? 94.166 -16.777 -96.170 1.00 87.75 482 GLU A O 1
ATOM 3900 N N . HIS A 1 483 ? 93.330 -18.478 -94.967 1.00 88.31 483 HIS A N 1
ATOM 3901 C CA . HIS A 1 483 ? 94.556 -19.281 -95.024 1.00 88.31 483 HIS A CA 1
ATOM 3902 C C . HIS A 1 483 ? 94.916 -19.671 -96.461 1.00 88.31 483 HIS A C 1
ATOM 3904 O O . HIS A 1 483 ? 96.033 -19.398 -96.886 1.00 88.31 483 HIS A O 1
ATOM 3910 N N . ARG A 1 484 ? 93.961 -20.211 -97.235 1.00 89.56 484 ARG A N 1
ATOM 3911 C CA . ARG A 1 484 ? 94.189 -20.564 -98.649 1.00 89.56 484 ARG A CA 1
ATOM 3912 C C . ARG A 1 484 ? 94.628 -19.357 -99.474 1.00 89.56 484 ARG A C 1
ATOM 3914 O O . ARG A 1 484 ? 95.610 -19.452 -100.196 1.00 89.56 484 ARG A O 1
ATOM 3921 N N . ALA A 1 485 ? 93.966 -18.211 -99.309 1.00 87.25 485 ALA A N 1
ATOM 3922 C CA . ALA A 1 485 ? 94.343 -16.979 -99.998 1.00 87.25 485 ALA A CA 1
ATOM 3923 C C . ALA A 1 485 ? 95.760 -16.501 -99.614 1.00 87.25 485 ALA A C 1
ATOM 3925 O O . ALA A 1 485 ? 96.490 -15.988 -100.463 1.00 87.25 485 ALA A O 1
ATOM 3926 N N . ARG A 1 486 ? 96.183 -16.693 -98.353 1.00 88.06 486 ARG A N 1
ATOM 3927 C CA . ARG A 1 486 ? 97.565 -16.423 -97.918 1.00 88.06 486 ARG A CA 1
ATOM 3928 C C . ARG A 1 486 ? 98.571 -17.416 -98.514 1.00 88.06 486 ARG A C 1
ATOM 3930 O O . ARG A 1 486 ? 99.632 -16.977 -98.955 1.00 88.06 486 ARG A O 1
ATOM 3937 N N . ASP A 1 487 ? 98.244 -18.703 -98.586 1.00 87.75 487 ASP A N 1
ATOM 3938 C CA . ASP A 1 487 ? 99.105 -19.734 -99.185 1.00 87.75 487 ASP A CA 1
ATOM 3939 C C . ASP A 1 487 ? 99.275 -19.522 -100.702 1.00 87.75 487 ASP A C 1
ATOM 3941 O O . ASP A 1 487 ? 100.396 -19.564 -101.219 1.00 87.75 487 ASP A O 1
ATOM 3945 N N . GLU A 1 488 ? 98.183 -19.212 -101.408 1.00 87.25 488 GLU A N 1
ATOM 3946 C CA . GLU A 1 488 ? 98.165 -18.842 -102.830 1.00 87.25 488 GLU A CA 1
ATOM 3947 C C . GLU A 1 488 ? 99.010 -17.584 -103.089 1.00 87.25 488 GLU A C 1
ATOM 3949 O O . GLU A 1 488 ? 99.840 -17.571 -104.002 1.00 87.25 488 GLU A O 1
ATOM 3954 N N . LEU A 1 489 ? 98.885 -16.552 -102.242 1.00 87.94 489 LEU A N 1
ATOM 3955 C CA . LEU A 1 489 ? 99.709 -15.342 -102.316 1.00 87.94 489 LEU A CA 1
ATOM 3956 C C . LEU A 1 489 ? 101.202 -15.652 -102.114 1.00 87.94 489 LEU A C 1
ATOM 3958 O O . LEU A 1 489 ? 102.036 -15.169 -102.882 1.00 87.94 489 LEU A O 1
ATOM 3962 N N . GLN A 1 490 ? 101.558 -16.488 -101.133 1.00 88.31 490 GLN A N 1
ATOM 3963 C CA . GLN A 1 490 ? 102.945 -16.925 -100.920 1.00 88.31 490 GLN A CA 1
ATOM 3964 C C . GLN A 1 490 ? 103.477 -17.786 -102.075 1.00 88.31 490 GLN A C 1
ATOM 3966 O O . GLN A 1 490 ? 104.674 -17.768 -102.376 1.00 88.31 490 GLN A O 1
ATOM 3971 N N . GLN A 1 491 ? 102.624 -18.571 -102.735 1.00 85.88 491 GLN A N 1
ATOM 3972 C CA . GLN A 1 491 ? 103.003 -19.349 -103.913 1.00 85.88 491 GLN A CA 1
ATOM 3973 C C . GLN A 1 491 ? 103.238 -18.442 -105.130 1.00 85.88 491 GLN A C 1
ATOM 3975 O O . GLN A 1 491 ? 104.248 -18.601 -105.818 1.00 85.88 491 GLN A O 1
ATOM 3980 N N . ALA A 1 492 ? 102.380 -17.439 -105.343 1.00 83.62 492 ALA A N 1
ATOM 3981 C CA . ALA A 1 492 ? 102.566 -16.413 -106.367 1.00 83.62 492 ALA A CA 1
ATOM 3982 C C . ALA A 1 492 ? 103.844 -15.586 -106.130 1.00 83.62 492 ALA A C 1
ATOM 3984 O O . ALA A 1 492 ? 104.613 -15.369 -107.065 1.00 83.62 492 ALA A O 1
ATOM 3985 N N . GLN A 1 493 ? 104.129 -15.195 -104.882 1.00 84.88 493 GLN A N 1
ATOM 3986 C CA . GLN A 1 493 ? 105.374 -14.509 -104.513 1.00 84.88 493 GLN A CA 1
ATOM 3987 C C . GLN A 1 493 ? 106.617 -15.359 -104.819 1.00 84.88 493 GLN A C 1
ATOM 3989 O O . GLN A 1 493 ? 107.550 -14.857 -105.444 1.00 84.88 493 GLN A O 1
ATOM 3994 N N . ARG A 1 494 ? 106.619 -16.653 -104.461 1.00 85.88 494 ARG A N 1
ATOM 3995 C CA . ARG A 1 494 ? 107.721 -17.581 -104.790 1.00 85.88 494 ARG A CA 1
ATOM 3996 C C . ARG A 1 494 ? 107.938 -17.719 -106.299 1.00 85.88 494 ARG A C 1
ATOM 3998 O O . ARG A 1 494 ? 109.080 -17.675 -106.754 1.00 85.88 494 ARG A O 1
ATOM 4005 N N . LEU A 1 495 ? 106.861 -17.837 -107.080 1.00 86.75 495 LEU A N 1
ATOM 4006 C CA . LEU A 1 495 ? 106.940 -17.872 -108.545 1.00 86.75 495 LEU A CA 1
ATOM 4007 C C . LEU A 1 495 ? 107.542 -16.578 -109.106 1.00 86.75 495 LEU A C 1
ATOM 4009 O O . LEU A 1 495 ? 108.484 -16.638 -109.895 1.00 86.75 495 LEU A O 1
ATOM 4013 N N . LEU A 1 496 ? 107.064 -15.419 -108.655 1.00 83.00 496 LEU A N 1
ATOM 4014 C CA . LEU A 1 496 ? 107.537 -14.112 -109.114 1.00 83.00 496 LEU A CA 1
ATOM 4015 C C . LEU A 1 496 ? 109.019 -13.883 -108.766 1.00 83.00 496 LEU A C 1
ATOM 4017 O O . LEU A 1 496 ? 109.778 -13.374 -109.588 1.00 83.00 496 LEU A O 1
ATOM 4021 N N . GLN A 1 497 ? 109.463 -14.348 -107.596 1.00 82.25 497 GLN A N 1
ATOM 4022 C CA . GLN A 1 497 ? 110.866 -14.306 -107.184 1.00 82.25 497 GLN A CA 1
ATOM 4023 C C . GLN A 1 497 ? 111.754 -15.231 -108.041 1.00 82.25 497 GLN A C 1
ATOM 4025 O O . GLN A 1 497 ? 112.855 -14.835 -108.417 1.00 82.25 497 GLN A O 1
ATOM 4030 N N . SER A 1 498 ? 111.255 -16.413 -108.434 1.00 83.69 498 SER A N 1
ATOM 4031 C CA . SER A 1 498 ? 111.959 -17.317 -109.364 1.00 83.69 498 SER A CA 1
ATOM 4032 C C . SER A 1 498 ? 112.045 -16.775 -110.801 1.00 83.69 498 SER A C 1
ATOM 4034 O O . SER A 1 498 ? 113.051 -16.962 -111.485 1.00 83.69 498 SER A O 1
ATOM 4036 N N . GLN A 1 499 ? 111.021 -16.047 -111.258 1.00 82.44 499 GLN A N 1
ATOM 4037 C CA . GLN A 1 499 ? 111.050 -15.361 -112.552 1.00 82.44 499 GLN A CA 1
ATOM 4038 C C . GLN A 1 499 ? 112.017 -14.173 -112.527 1.00 82.44 499 GLN A C 1
ATOM 4040 O O . GLN A 1 499 ? 112.756 -13.968 -113.487 1.00 82.44 499 GLN A O 1
ATOM 4045 N N . ALA A 1 500 ? 112.078 -13.430 -111.417 1.00 78.94 500 ALA A N 1
ATOM 4046 C CA . ALA A 1 500 ? 113.036 -12.344 -111.236 1.00 78.94 500 ALA A CA 1
ATOM 4047 C C . ALA A 1 500 ? 114.498 -12.837 -111.267 1.00 78.94 500 ALA A C 1
ATOM 4049 O O . ALA A 1 500 ? 115.337 -12.194 -111.901 1.00 78.94 500 ALA A O 1
ATOM 4050 N N . SER A 1 501 ? 114.813 -13.990 -110.661 1.00 78.56 501 SER A N 1
ATOM 4051 C CA . SER A 1 501 ? 116.162 -14.572 -110.756 1.00 78.56 501 SER A CA 1
ATOM 4052 C C . SER A 1 501 ? 116.491 -15.074 -112.167 1.00 78.56 501 SER A C 1
ATOM 4054 O O . SER A 1 501 ? 117.594 -14.822 -112.648 1.00 78.56 501 SER A O 1
ATOM 4056 N N . ALA A 1 502 ? 115.538 -15.691 -112.874 1.00 79.69 502 ALA A N 1
ATOM 4057 C CA . ALA A 1 502 ? 115.728 -16.099 -114.271 1.00 79.69 502 ALA A CA 1
ATOM 4058 C C . ALA A 1 502 ? 115.953 -14.897 -115.216 1.00 79.69 502 ALA A C 1
ATOM 4060 O O . ALA A 1 502 ? 116.825 -14.940 -116.084 1.00 79.69 502 ALA A O 1
ATOM 4061 N N . MET A 1 503 ? 115.221 -13.795 -115.016 1.00 76.12 503 MET A N 1
ATOM 4062 C CA . MET A 1 503 ? 115.438 -12.530 -115.734 1.00 76.12 503 MET A CA 1
ATOM 4063 C C . MET A 1 503 ? 116.847 -11.969 -115.487 1.00 76.12 503 MET A C 1
ATOM 4065 O O . MET A 1 503 ? 117.518 -11.553 -116.431 1.00 76.12 503 MET A O 1
ATOM 4069 N N . ALA A 1 504 ? 117.330 -12.006 -114.239 1.00 80.06 504 ALA A N 1
ATOM 4070 C CA . ALA A 1 504 ? 118.677 -11.551 -113.897 1.00 80.06 504 ALA A CA 1
ATOM 4071 C C . ALA A 1 504 ? 119.780 -12.404 -114.561 1.00 80.06 504 ALA A C 1
ATOM 4073 O O . ALA A 1 504 ? 120.767 -11.853 -115.056 1.00 80.06 504 ALA A O 1
ATOM 4074 N N . GLU A 1 505 ? 119.608 -13.731 -114.637 1.00 79.12 505 GLU A N 1
ATOM 4075 C CA . GLU A 1 505 ? 120.526 -14.605 -115.383 1.00 79.12 505 GLU A CA 1
ATOM 4076 C C . GLU A 1 505 ? 120.534 -14.304 -116.888 1.00 79.12 505 GLU A C 1
ATOM 4078 O O . GLU A 1 505 ? 121.607 -14.277 -117.498 1.00 79.12 505 GLU A O 1
ATOM 4083 N N . LEU A 1 506 ? 119.366 -14.049 -117.490 1.00 78.81 506 LEU A N 1
ATOM 4084 C CA . LEU A 1 506 ? 119.261 -13.703 -118.910 1.00 78.81 506 LEU A CA 1
ATOM 4085 C C . LEU A 1 506 ? 119.997 -12.396 -119.231 1.00 78.81 506 LEU A C 1
ATOM 4087 O O . LEU A 1 506 ? 120.831 -12.396 -120.137 1.00 78.81 506 LEU A O 1
ATOM 4091 N N . SER A 1 507 ? 119.796 -11.327 -118.452 1.00 75.94 507 SER A N 1
ATOM 4092 C CA . SER A 1 507 ? 120.533 -10.065 -118.640 1.00 75.94 507 SER A CA 1
ATOM 4093 C C . SER A 1 507 ? 122.046 -10.213 -118.422 1.00 75.94 507 SER A C 1
ATOM 4095 O O . SER A 1 507 ? 122.840 -9.591 -119.129 1.00 75.94 507 SER A O 1
ATOM 4097 N N . HIS A 1 508 ? 122.490 -11.074 -117.497 1.00 78.44 508 HIS A N 1
ATOM 4098 C CA . HIS A 1 508 ? 123.923 -11.374 -117.338 1.00 78.44 508 HIS A CA 1
ATOM 4099 C C . HIS A 1 508 ? 124.504 -12.119 -118.551 1.00 78.44 508 HIS A C 1
ATOM 4101 O O . HIS A 1 508 ? 125.653 -11.895 -118.945 1.00 78.44 508 HIS A O 1
ATOM 4107 N N . ARG A 1 509 ? 123.712 -12.998 -119.173 1.00 78.50 509 ARG A N 1
ATOM 4108 C CA . ARG A 1 509 ? 124.100 -13.762 -120.367 1.00 78.50 509 ARG A CA 1
ATOM 4109 C C . ARG A 1 509 ? 124.133 -12.891 -121.625 1.00 78.50 509 ARG A C 1
ATOM 4111 O O . ARG A 1 509 ? 125.063 -13.021 -122.419 1.00 78.50 509 ARG A O 1
ATOM 4118 N N . GLU A 1 510 ? 123.172 -11.983 -121.766 1.00 75.69 510 GLU A N 1
ATOM 4119 C CA . GLU A 1 510 ? 123.118 -10.961 -122.818 1.00 75.69 510 GLU A CA 1
ATOM 4120 C C . GLU A 1 510 ? 124.361 -10.063 -122.789 1.00 75.69 510 GLU A C 1
ATOM 4122 O O . GLU A 1 510 ? 125.031 -9.902 -123.810 1.00 75.69 510 GLU A O 1
ATOM 4127 N N . LYS A 1 511 ? 124.752 -9.574 -121.603 1.00 76.44 511 LYS A N 1
ATOM 4128 C CA . LYS A 1 511 ? 125.964 -8.760 -121.441 1.00 76.44 511 LYS A CA 1
ATOM 4129 C C . LYS A 1 511 ? 127.226 -9.477 -121.942 1.00 76.44 511 LYS A C 1
ATOM 4131 O O . LYS A 1 511 ? 127.989 -8.900 -122.710 1.00 76.44 511 LYS A O 1
ATOM 4136 N N . LYS A 1 512 ? 127.404 -10.760 -121.597 1.00 76.38 512 LYS A N 1
ATOM 4137 C CA . LYS A 1 512 ? 128.541 -11.573 -122.075 1.00 76.38 512 LYS A CA 1
ATOM 4138 C C . LYS A 1 512 ? 128.568 -11.752 -123.599 1.00 76.38 512 LYS A C 1
ATOM 4140 O O . LYS A 1 512 ? 129.647 -11.814 -124.182 1.00 76.38 512 LYS A O 1
ATOM 4145 N N . LEU A 1 513 ? 127.404 -11.848 -124.245 1.00 74.62 513 LEU A N 1
ATOM 4146 C CA . LEU A 1 513 ? 127.294 -11.916 -125.708 1.00 74.62 513 LEU A CA 1
ATOM 4147 C C . LEU A 1 513 ? 127.684 -10.589 -126.373 1.00 74.62 513 LEU A C 1
ATOM 4149 O O . LEU A 1 513 ? 128.359 -10.599 -127.404 1.00 74.62 513 LEU A O 1
ATOM 4153 N N . LEU A 1 514 ? 127.311 -9.460 -125.766 1.00 74.00 514 LEU A N 1
ATOM 4154 C CA . LEU A 1 514 ? 127.676 -8.123 -126.238 1.00 74.00 514 LEU A CA 1
ATOM 4155 C C . LEU A 1 514 ? 129.194 -7.877 -126.132 1.00 74.00 514 LEU A C 1
ATOM 4157 O O . LEU A 1 514 ? 129.820 -7.415 -127.092 1.00 74.00 514 LEU A O 1
ATOM 4161 N N . ASP A 1 515 ? 129.797 -8.274 -125.007 1.00 74.69 515 ASP A N 1
ATOM 4162 C CA . ASP A 1 515 ? 131.249 -8.225 -124.797 1.00 74.69 515 ASP A CA 1
ATOM 4163 C C . ASP A 1 515 ? 131.987 -9.081 -125.854 1.00 74.69 515 ASP A C 1
ATOM 4165 O O . ASP A 1 515 ? 132.939 -8.618 -126.484 1.00 74.69 515 ASP A O 1
ATOM 4169 N N . PHE A 1 516 ? 131.503 -10.299 -126.136 1.00 75.25 516 PHE A N 1
ATOM 4170 C CA . PHE A 1 516 ? 132.085 -11.197 -127.146 1.00 75.25 516 PHE A CA 1
ATOM 4171 C C . PHE A 1 516 ? 132.024 -10.632 -128.577 1.00 75.25 516 PHE A C 1
ATOM 4173 O O . PHE A 1 516 ? 133.018 -10.679 -129.306 1.00 75.25 516 PHE A O 1
ATOM 4180 N N . CYS A 1 517 ? 130.889 -10.045 -128.977 1.00 65.81 517 CYS A N 1
ATOM 4181 C CA . CYS A 1 517 ? 130.751 -9.413 -130.296 1.00 65.81 517 CYS A CA 1
ATOM 4182 C C . CYS A 1 517 ? 131.734 -8.245 -130.486 1.00 65.81 517 CYS A C 1
ATOM 4184 O O . CYS A 1 517 ? 132.258 -8.046 -131.584 1.00 65.81 517 CYS A O 1
ATOM 4186 N N . THR A 1 518 ? 132.024 -7.508 -129.410 1.00 65.88 518 THR A N 1
ATOM 4187 C CA . THR A 1 518 ? 132.971 -6.384 -129.421 1.00 65.88 518 THR A CA 1
ATOM 4188 C C . THR A 1 518 ? 134.407 -6.850 -129.701 1.00 65.88 518 THR A C 1
ATOM 4190 O O . THR A 1 518 ? 135.122 -6.208 -130.472 1.00 65.88 518 THR A O 1
ATOM 4193 N N . VAL A 1 519 ? 134.816 -8.003 -129.155 1.00 72.81 519 VAL A N 1
ATOM 4194 C CA . VAL A 1 519 ? 136.151 -8.591 -129.389 1.00 72.81 519 VAL A CA 1
ATOM 4195 C C . VAL A 1 519 ? 136.327 -9.049 -130.844 1.00 72.81 519 VAL A C 1
ATOM 4197 O O . VAL A 1 519 ? 137.357 -8.767 -131.458 1.00 72.81 519 VAL A O 1
ATOM 4200 N N . ILE A 1 520 ? 135.317 -9.700 -131.438 1.00 67.62 520 ILE A N 1
ATOM 4201 C CA . ILE A 1 520 ? 135.383 -10.146 -132.845 1.00 67.62 520 ILE A CA 1
ATOM 4202 C C . ILE A 1 520 ? 135.492 -8.956 -133.811 1.00 67.62 520 ILE A C 1
ATOM 4204 O O . ILE A 1 520 ? 136.255 -9.022 -134.776 1.00 67.62 520 ILE A O 1
ATOM 4208 N N . ALA A 1 521 ? 134.783 -7.854 -133.544 1.00 64.94 521 ALA A N 1
ATOM 4209 C CA . ALA A 1 521 ? 134.861 -6.649 -134.372 1.00 64.94 521 ALA A CA 1
ATOM 4210 C C . ALA A 1 521 ? 136.286 -6.057 -134.413 1.00 64.94 521 ALA A C 1
ATOM 4212 O O . ALA A 1 521 ? 136.767 -5.690 -135.486 1.00 64.94 521 ALA A O 1
ATOM 4213 N N . GLN A 1 522 ? 136.990 -6.038 -133.273 1.00 65.31 522 GLN A N 1
ATOM 4214 C CA . GLN A 1 522 ? 138.385 -5.580 -133.196 1.00 65.31 522 GLN A CA 1
ATOM 4215 C C . GLN A 1 522 ? 139.350 -6.484 -133.980 1.00 65.31 522 GLN A C 1
ATOM 4217 O O . GLN A 1 522 ? 140.250 -5.982 -134.651 1.00 65.31 522 GLN A O 1
ATOM 4222 N N . MET A 1 523 ? 139.153 -7.807 -133.949 1.00 60.31 523 MET A N 1
ATOM 4223 C CA . MET A 1 523 ? 140.029 -8.760 -134.649 1.00 60.31 523 MET A CA 1
ATOM 4224 C C . MET A 1 523 ? 139.934 -8.702 -136.182 1.00 60.31 523 MET A C 1
ATOM 4226 O O . MET A 1 523 ? 140.873 -9.113 -136.859 1.00 60.31 523 MET A O 1
ATOM 4230 N N . LEU A 1 524 ? 138.834 -8.193 -136.745 1.00 61.84 524 LEU A N 1
ATOM 4231 C CA . LEU A 1 524 ? 138.600 -8.155 -138.198 1.00 61.84 524 LEU A CA 1
ATOM 4232 C C . LEU A 1 524 ? 139.043 -6.844 -138.875 1.00 61.84 524 LEU A C 1
ATOM 4234 O O . LEU A 1 524 ? 138.702 -6.600 -140.032 1.00 61.84 524 LEU A O 1
ATOM 4238 N N . GLY A 1 525 ? 139.797 -5.988 -138.175 1.00 57.66 525 GLY A N 1
ATOM 4239 C CA . GLY A 1 525 ? 140.367 -4.756 -138.739 1.00 57.66 525 GLY A CA 1
ATOM 4240 C C . GLY A 1 525 ? 139.342 -3.664 -139.076 1.00 57.66 525 GLY A C 1
ATOM 4241 O O . GLY A 1 525 ? 139.682 -2.684 -139.738 1.00 57.66 525 GLY A O 1
ATOM 4242 N N . VAL A 1 526 ? 138.091 -3.808 -138.626 1.00 57.44 526 VAL A N 1
ATOM 4243 C CA . VAL A 1 526 ? 137.022 -2.821 -138.826 1.00 57.44 526 VAL A CA 1
ATOM 4244 C C . VAL A 1 526 ? 136.884 -1.968 -137.564 1.00 57.44 526 VAL A C 1
ATOM 4246 O O . VAL A 1 526 ? 136.098 -2.269 -136.669 1.00 57.44 526 VAL A O 1
ATOM 4249 N N . ASN A 1 527 ? 137.639 -0.870 -137.499 1.00 52.78 527 ASN A N 1
ATOM 4250 C CA . ASN A 1 527 ? 137.484 0.141 -136.450 1.00 52.78 527 ASN A CA 1
ATOM 4251 C C . ASN A 1 527 ? 136.167 0.924 -136.629 1.00 52.78 527 ASN A C 1
ATOM 4253 O O . ASN A 1 527 ? 136.185 2.015 -137.187 1.00 52.78 527 ASN A O 1
ATOM 4257 N N . MET A 1 528 ? 135.042 0.381 -136.144 1.00 5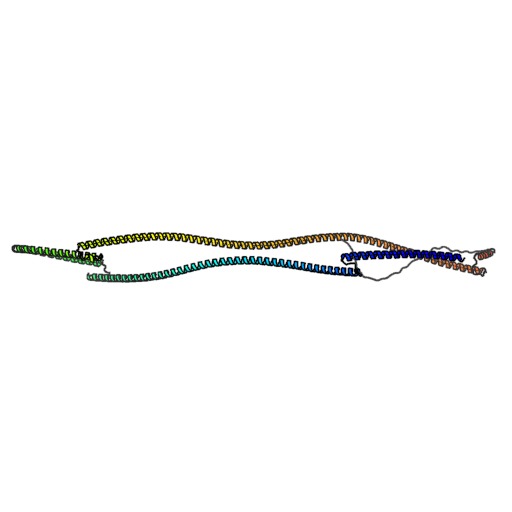0.94 528 MET A N 1
ATOM 4258 C CA . MET A 1 528 ? 133.782 1.115 -135.933 1.00 50.94 528 MET A CA 1
ATOM 4259 C C . MET A 1 528 ? 132.931 0.504 -134.799 1.00 50.94 528 MET A C 1
ATOM 4261 O O . MET A 1 528 ? 132.291 -0.528 -135.002 1.00 50.94 528 MET A O 1
ATOM 4265 N N . PRO A 1 529 ? 132.814 1.175 -133.642 1.00 55.66 529 PRO A N 1
ATOM 4266 C CA . PRO A 1 529 ? 131.635 1.113 -132.781 1.00 55.66 529 PRO A CA 1
ATOM 4267 C C . PRO A 1 529 ? 130.729 2.344 -133.038 1.00 55.66 529 PRO A C 1
ATOM 4269 O O . PRO A 1 529 ? 131.228 3.453 -133.197 1.00 55.66 529 PRO A O 1
ATOM 4272 N N . ALA A 1 530 ? 129.399 2.251 -133.086 1.00 51.56 530 ALA A N 1
ATOM 4273 C CA . ALA A 1 530 ? 128.525 1.091 -132.909 1.00 51.56 530 ALA A CA 1
ATOM 4274 C C . ALA A 1 530 ? 127.290 1.183 -133.837 1.00 51.56 530 ALA A C 1
ATOM 4276 O O . ALA A 1 530 ? 126.916 2.273 -134.259 1.00 51.56 530 ALA A O 1
ATOM 4277 N N . SER A 1 531 ? 126.638 0.037 -134.088 1.00 55.91 531 SER A N 1
ATOM 4278 C CA . SER A 1 531 ? 125.431 -0.152 -134.924 1.00 55.91 531 SER A CA 1
ATOM 4279 C C . SER A 1 531 ? 125.616 -0.209 -136.457 1.00 55.91 531 SER A C 1
ATOM 4281 O O . SER A 1 531 ? 125.150 0.671 -137.177 1.00 55.91 531 SER A O 1
ATOM 4283 N N . VAL A 1 532 ? 126.140 -1.334 -136.970 1.00 45.38 532 VAL A N 1
ATOM 4284 C CA . VAL A 1 532 ? 125.775 -1.884 -138.301 1.00 45.38 532 VAL A CA 1
ATOM 4285 C C . VAL A 1 532 ? 125.593 -3.419 -138.173 1.00 45.38 532 VAL A C 1
ATOM 4287 O O . VAL A 1 532 ? 126.328 -4.021 -137.389 1.00 45.38 532 VAL A O 1
ATOM 4290 N N . PRO A 1 533 ? 124.619 -4.072 -138.852 1.00 62.62 533 PRO A N 1
ATOM 4291 C CA . PRO A 1 533 ? 124.203 -5.445 -138.523 1.00 62.62 533 PRO A CA 1
ATOM 4292 C C . PRO A 1 533 ? 125.211 -6.576 -138.795 1.00 62.62 533 PRO A C 1
ATOM 4294 O O . PRO A 1 533 ? 126.005 -6.548 -139.735 1.00 62.62 533 PRO A O 1
ATOM 4297 N N . SER A 1 534 ? 125.068 -7.653 -138.015 1.00 56.47 534 SER A N 1
ATOM 4298 C CA . SER A 1 534 ? 125.936 -8.843 -137.963 1.00 56.47 534 SER A CA 1
ATOM 4299 C C . SER A 1 534 ? 126.113 -9.610 -139.284 1.00 56.47 534 SER A C 1
ATOM 4301 O O . SER A 1 534 ? 127.028 -10.422 -139.401 1.00 56.47 534 SER A O 1
ATOM 4303 N N . CYS A 1 535 ? 125.265 -9.371 -140.289 1.00 61.59 535 CYS A N 1
ATOM 4304 C CA . CYS A 1 535 ? 125.347 -10.030 -141.594 1.00 61.59 535 CYS A CA 1
ATOM 4305 C C . CYS A 1 535 ? 126.581 -9.616 -142.414 1.00 61.59 535 CYS A C 1
ATOM 4307 O O . CYS A 1 535 ? 127.096 -10.425 -143.183 1.00 61.59 535 CYS A O 1
ATOM 4309 N N . GLU A 1 536 ? 127.087 -8.393 -142.240 1.00 58.94 536 GLU A N 1
ATOM 4310 C CA . GLU A 1 536 ? 128.241 -7.894 -143.005 1.00 58.94 536 GLU A CA 1
ATOM 4311 C C . GLU A 1 536 ? 129.560 -8.530 -142.529 1.00 58.94 536 GLU A C 1
ATOM 4313 O O . GLU A 1 536 ? 130.459 -8.812 -143.323 1.00 58.94 536 GLU A O 1
ATOM 4318 N N . VAL A 1 537 ? 129.643 -8.815 -141.225 1.00 59.19 537 VAL A N 1
ATOM 4319 C CA . VAL A 1 537 ? 130.758 -9.531 -140.585 1.00 59.19 537 VAL A CA 1
ATOM 4320 C C . VAL A 1 537 ? 130.793 -10.988 -141.054 1.00 59.19 537 VAL A C 1
ATOM 4322 O O . VAL A 1 537 ? 131.851 -11.486 -141.433 1.00 59.19 537 VAL A O 1
ATOM 4325 N N . ILE A 1 538 ? 129.627 -11.644 -141.107 1.00 63.22 538 ILE A N 1
ATOM 4326 C CA . ILE A 1 538 ? 129.484 -13.024 -141.596 1.00 63.22 538 ILE A CA 1
ATOM 4327 C C . ILE A 1 538 ? 129.907 -13.126 -143.071 1.00 63.22 538 ILE A C 1
ATOM 4329 O O . ILE A 1 538 ? 130.743 -13.964 -143.395 1.00 63.22 538 ILE A O 1
ATOM 4333 N N . LYS A 1 539 ? 129.457 -12.215 -143.945 1.00 61.69 539 LYS A N 1
ATOM 4334 C CA . LYS A 1 539 ? 129.855 -12.208 -145.369 1.00 61.69 539 LYS A CA 1
ATOM 4335 C C . LYS A 1 539 ? 131.359 -12.024 -145.598 1.00 61.69 539 LYS A C 1
ATOM 4337 O O . LYS A 1 539 ? 131.907 -12.567 -146.553 1.00 61.69 539 LYS A O 1
ATOM 4342 N N . ARG A 1 540 ? 132.055 -11.264 -144.741 1.00 57.28 540 ARG A N 1
ATOM 4343 C CA . ARG A 1 540 ? 133.523 -11.113 -144.828 1.00 57.28 540 ARG A CA 1
ATOM 4344 C C . ARG A 1 540 ? 134.275 -12.337 -144.297 1.00 57.28 540 ARG A C 1
ATOM 4346 O O . ARG A 1 540 ? 135.338 -12.654 -144.825 1.00 57.28 540 ARG A O 1
ATOM 4353 N N . LEU A 1 541 ? 133.710 -13.052 -143.322 1.00 59.16 541 LEU A N 1
ATOM 4354 C CA . LEU A 1 541 ? 134.198 -14.369 -142.898 1.00 59.16 541 LEU A CA 1
ATOM 4355 C C . LEU A 1 541 ? 134.005 -15.428 -143.999 1.00 59.16 541 LEU A C 1
ATOM 4357 O O . LEU A 1 541 ? 134.927 -16.196 -144.258 1.00 59.16 541 LEU A O 1
ATOM 4361 N N . GLU A 1 542 ? 132.873 -15.429 -144.709 1.00 59.09 542 GLU A N 1
ATOM 4362 C CA . GLU A 1 542 ? 132.599 -16.374 -145.808 1.00 59.09 542 GLU A CA 1
ATOM 4363 C C . GLU A 1 542 ? 133.625 -16.286 -146.956 1.00 59.09 542 GLU A C 1
ATOM 4365 O O . GLU A 1 542 ? 134.018 -17.317 -147.504 1.00 59.09 542 GLU A O 1
ATOM 4370 N N . VAL A 1 543 ? 134.126 -15.090 -147.289 1.00 58.16 543 VAL A N 1
ATOM 4371 C CA . VAL A 1 543 ? 135.160 -14.911 -148.333 1.00 58.16 543 VAL A CA 1
ATOM 4372 C C . VAL A 1 543 ? 136.535 -15.442 -147.893 1.00 58.16 543 VAL A C 1
ATOM 4374 O O . VAL A 1 543 ? 137.279 -15.962 -148.721 1.00 58.16 543 VAL A O 1
ATOM 4377 N N . LEU A 1 544 ? 136.860 -15.382 -146.598 1.00 56.34 544 LEU A N 1
ATOM 4378 C CA . LEU A 1 544 ? 138.117 -15.903 -146.035 1.00 56.34 544 LEU A CA 1
ATOM 4379 C C . LEU A 1 544 ? 138.140 -17.436 -145.882 1.00 56.34 544 LEU A C 1
ATOM 4381 O O . LEU A 1 544 ? 139.213 -18.026 -145.801 1.00 56.34 544 LEU A O 1
ATOM 4385 N N . ILE A 1 545 ? 136.975 -18.089 -145.869 1.00 56.97 545 ILE A N 1
ATOM 4386 C CA . ILE A 1 545 ? 136.837 -19.543 -145.653 1.00 56.97 545 ILE A CA 1
ATOM 4387 C C . ILE A 1 545 ? 136.990 -20.359 -146.959 1.00 56.97 545 ILE A C 1
ATOM 4389 O O . ILE A 1 545 ? 137.160 -21.577 -146.917 1.00 56.97 545 ILE A O 1
ATOM 4393 N N . HIS A 1 546 ? 137.020 -19.708 -148.129 1.00 46.78 546 HIS A N 1
ATOM 4394 C CA . HIS A 1 546 ? 137.123 -20.376 -149.438 1.00 46.78 546 HIS A CA 1
ATOM 4395 C C . HIS A 1 546 ? 138.561 -20.678 -149.919 1.00 46.78 546 HIS A C 1
ATOM 4397 O O . HIS A 1 546 ? 138.740 -21.161 -151.038 1.00 46.78 546 HIS A O 1
ATOM 4403 N N . SER A 1 547 ? 139.591 -20.458 -149.093 1.00 40.44 547 SER A N 1
ATOM 4404 C CA . SER A 1 547 ? 140.984 -20.800 -149.427 1.00 40.44 547 SER A CA 1
ATOM 4405 C C . SER A 1 547 ? 141.722 -21.488 -148.269 1.00 40.44 547 SER A C 1
ATOM 4407 O O . SER A 1 547 ? 142.274 -20.818 -147.399 1.00 40.44 547 SER A O 1
ATOM 4409 N N . GLY A 1 548 ? 141.792 -22.825 -148.308 1.00 34.66 548 GLY A N 1
ATOM 4410 C CA . GLY A 1 548 ? 142.654 -23.645 -147.440 1.00 34.66 548 GLY A CA 1
ATOM 4411 C C . GLY A 1 548 ? 141.919 -24.429 -146.344 1.00 34.66 548 GLY A C 1
ATOM 4412 O O . GLY A 1 548 ? 141.641 -23.911 -145.269 1.00 34.66 548 GLY A O 1
ATOM 4413 N N . HIS A 1 549 ? 141.653 -25.715 -146.589 1.00 37.59 549 HIS A N 1
ATOM 4414 C CA . HIS A 1 549 ? 141.190 -26.660 -145.562 1.00 37.59 549 HIS A CA 1
ATOM 4415 C C . HIS A 1 549 ? 142.347 -27.160 -144.675 1.00 37.59 549 HIS A C 1
ATOM 4417 O O . HIS A 1 549 ? 143.442 -27.353 -145.194 1.00 37.59 549 HIS A O 1
ATOM 4423 N N . HIS A 1 550 ? 142.085 -27.456 -143.388 1.00 29.75 550 HIS A N 1
ATOM 4424 C CA . HIS A 1 550 ? 142.272 -28.783 -142.744 1.00 29.75 550 HIS A CA 1
ATOM 4425 C C . HIS A 1 550 ? 142.207 -28.746 -141.189 1.00 29.75 550 HIS A C 1
ATOM 4427 O O . HIS A 1 550 ? 142.806 -27.885 -140.557 1.00 29.75 550 HIS A O 1
ATOM 4433 N N . PHE A 1 551 ? 141.614 -29.805 -140.605 1.00 30.16 551 PHE A N 1
ATOM 4434 C CA . PHE A 1 551 ? 141.814 -30.333 -139.228 1.00 30.16 551 PHE A CA 1
ATOM 4435 C C . PHE A 1 551 ? 141.087 -29.641 -138.017 1.00 30.16 551 PHE A C 1
ATOM 4437 O O . PHE A 1 551 ? 140.531 -28.560 -138.192 1.00 30.16 551 PHE A O 1
ATOM 4444 N N . PRO A 1 552 ? 140.900 -30.332 -136.851 1.00 47.94 552 PRO A N 1
ATOM 4445 C CA . PRO A 1 552 ? 139.631 -30.353 -136.090 1.00 47.94 552 PRO A CA 1
ATOM 4446 C C . PRO A 1 552 ? 139.789 -30.135 -134.555 1.00 47.94 552 PRO A C 1
ATOM 4448 O O . PRO A 1 552 ? 140.868 -29.774 -134.114 1.00 47.94 552 PRO A O 1
ATOM 4451 N N . LEU A 1 553 ? 138.729 -30.377 -133.755 1.00 30.88 553 LEU A N 1
ATOM 4452 C CA . LEU A 1 553 ? 138.636 -30.863 -132.340 1.00 30.88 553 LEU A CA 1
ATOM 4453 C C . LEU A 1 553 ? 137.149 -30.658 -131.893 1.00 30.88 553 LEU A C 1
ATOM 4455 O O . LEU A 1 553 ? 136.526 -29.721 -132.375 1.00 30.88 553 LEU A O 1
ATOM 4459 N N . ALA A 1 554 ? 136.405 -31.470 -131.120 1.00 31.95 554 ALA A N 1
ATOM 4460 C CA . ALA A 1 554 ? 136.605 -32.415 -130.001 1.00 31.95 554 ALA A CA 1
ATOM 4461 C C . ALA A 1 554 ? 136.362 -31.817 -128.587 1.00 31.95 554 ALA A C 1
ATOM 4463 O O . ALA A 1 554 ? 137.187 -31.051 -128.101 1.00 31.95 554 ALA A O 1
ATOM 4464 N N . ASN A 1 555 ? 135.230 -32.197 -127.958 1.00 32.06 555 ASN A N 1
ATOM 4465 C CA . ASN A 1 555 ? 134.943 -32.422 -126.512 1.00 32.06 555 ASN A CA 1
ATOM 4466 C C . ASN A 1 555 ? 133.404 -32.430 -126.305 1.00 32.06 555 ASN A C 1
ATOM 4468 O O . ASN A 1 555 ? 132.729 -31.584 -126.880 1.00 32.06 555 ASN A O 1
ATOM 4472 N N . GLN A 1 556 ? 132.726 -33.406 -125.683 1.00 30.56 556 GLN A N 1
ATOM 4473 C CA . GLN A 1 556 ? 132.892 -34.175 -124.427 1.00 30.56 556 GLN A CA 1
ATOM 4474 C C . GLN A 1 556 ? 132.229 -33.555 -123.176 1.00 30.56 556 GLN A C 1
ATOM 4476 O O . GLN A 1 556 ? 132.244 -32.345 -122.983 1.00 30.56 556 GLN A O 1
ATOM 4481 N N . CYS A 1 557 ? 131.741 -34.477 -122.327 1.00 29.64 557 CYS A N 1
ATOM 4482 C CA . CYS A 1 557 ? 131.121 -34.378 -120.991 1.00 29.64 557 CYS A CA 1
ATOM 4483 C C . CYS A 1 557 ? 129.577 -34.380 -120.974 1.00 29.64 557 CYS A C 1
ATOM 4485 O O . CYS A 1 557 ? 128.971 -33.434 -121.456 1.00 29.64 557 CYS A O 1
ATOM 4487 N N . VAL A 1 558 ? 128.824 -35.395 -120.513 1.00 30.52 558 VAL A N 1
ATOM 4488 C CA . VAL A 1 558 ? 128.934 -36.523 -119.538 1.00 30.52 558 VAL A CA 1
ATOM 4489 C C . VAL A 1 558 ? 127.872 -36.352 -118.439 1.00 30.52 558 VAL A C 1
ATOM 4491 O O . VAL A 1 558 ? 127.685 -35.279 -117.878 1.00 30.52 558 VAL A O 1
ATOM 4494 N N . VAL A 1 559 ? 127.162 -37.449 -118.178 1.00 46.66 559 VAL A N 1
ATOM 4495 C CA . VAL A 1 559 ? 126.083 -37.631 -117.195 1.00 46.66 559 VAL A CA 1
ATOM 4496 C C . VAL A 1 559 ? 126.645 -37.778 -115.778 1.00 46.66 559 VAL A C 1
ATOM 4498 O O . VAL A 1 559 ? 127.635 -38.489 -115.624 1.00 46.66 559 VAL A O 1
ATOM 4501 N N . GLN A 1 560 ? 125.947 -37.285 -114.741 1.00 29.69 560 GLN A N 1
ATOM 4502 C CA . GLN A 1 560 ? 125.898 -38.020 -113.464 1.00 29.69 560 GLN A CA 1
ATOM 4503 C C . GLN A 1 560 ? 124.705 -37.701 -112.542 1.00 29.69 560 GLN A C 1
ATOM 4505 O O . GLN A 1 560 ? 124.244 -36.571 -112.419 1.00 29.69 560 GLN A O 1
ATOM 4510 N N . HIS A 1 561 ? 124.234 -38.764 -111.889 1.00 45.16 561 HIS A N 1
ATOM 4511 C CA . HIS A 1 561 ? 123.426 -38.796 -110.663 1.00 45.16 561 HIS A CA 1
ATOM 4512 C C . HIS A 1 561 ? 124.298 -38.418 -109.447 1.00 45.16 561 HIS A C 1
ATOM 4514 O O . HIS A 1 561 ? 125.481 -38.732 -109.500 1.00 45.16 561 HIS A O 1
ATOM 4520 N N . TYR A 1 562 ? 123.730 -37.891 -108.347 1.00 33.69 562 TYR A N 1
ATOM 4521 C CA . TYR A 1 562 ? 124.071 -38.282 -106.954 1.00 33.69 562 TYR A CA 1
ATOM 4522 C C . TYR A 1 562 ? 123.128 -37.654 -105.894 1.00 33.69 562 TYR A C 1
ATOM 4524 O O . TYR A 1 562 ? 122.368 -36.734 -106.184 1.00 33.69 562 TYR A O 1
ATOM 4532 N N . GLN A 1 563 ? 123.155 -38.212 -104.676 1.00 39.69 563 GLN A N 1
ATOM 4533 C CA . GLN A 1 563 ? 122.347 -37.871 -103.484 1.00 39.69 563 GLN A CA 1
ATOM 4534 C C . GLN A 1 563 ? 123.091 -36.923 -102.515 1.00 39.69 563 GLN A C 1
ATOM 4536 O O . GLN A 1 563 ? 124.309 -36.848 -102.627 1.00 39.69 563 GLN A O 1
ATOM 4541 N N . HIS A 1 564 ? 122.373 -36.332 -101.527 1.00 33.56 564 HIS A N 1
ATOM 4542 C CA . HIS A 1 564 ? 122.781 -35.851 -100.162 1.00 33.56 564 HIS A CA 1
ATOM 4543 C C . HIS A 1 564 ? 121.991 -34.572 -99.745 1.00 33.56 564 HIS A C 1
ATOM 4545 O O . HIS A 1 564 ? 121.529 -33.867 -100.633 1.00 33.56 564 HIS A O 1
ATOM 4551 N N . HIS A 1 565 ? 121.788 -34.159 -98.474 1.00 33.53 565 HIS A N 1
ATOM 4552 C CA . HIS A 1 565 ? 121.768 -34.806 -97.136 1.00 33.53 565 HIS A CA 1
ATOM 4553 C C . HIS A 1 565 ? 121.083 -33.861 -96.087 1.00 33.53 565 HIS A C 1
ATOM 4555 O O . HIS A 1 565 ? 121.164 -32.650 -96.229 1.00 33.53 565 HIS A O 1
ATOM 4561 N N . MET A 1 566 ? 120.481 -34.434 -95.027 1.00 31.92 566 MET A N 1
ATOM 4562 C CA . MET A 1 566 ? 120.445 -34.027 -93.585 1.00 31.92 566 MET A CA 1
ATOM 4563 C C . MET A 1 566 ? 120.173 -32.586 -93.047 1.00 31.92 566 MET A C 1
ATOM 4565 O O . MET A 1 566 ? 120.955 -31.677 -93.282 1.00 31.92 566 MET A O 1
ATOM 4569 N N . ALA A 1 567 ? 119.225 -32.541 -92.079 1.00 34.72 567 ALA A N 1
ATOM 4570 C CA . ALA A 1 567 ? 119.286 -31.953 -90.704 1.00 34.72 567 ALA A CA 1
ATOM 4571 C C . ALA A 1 567 ? 119.390 -30.404 -90.503 1.00 34.72 567 ALA A C 1
ATOM 4573 O O . ALA A 1 567 ? 119.955 -29.715 -91.333 1.00 34.72 567 ALA A O 1
ATOM 4574 N N . LEU A 1 568 ? 118.862 -29.745 -89.445 1.00 30.47 568 LEU A N 1
ATOM 4575 C CA . LEU A 1 568 ? 118.947 -30.001 -87.985 1.00 30.47 568 LEU A CA 1
ATOM 4576 C C . LEU A 1 568 ? 117.960 -29.114 -87.147 1.00 30.47 568 LEU A C 1
ATOM 4578 O O . LEU A 1 568 ? 117.352 -28.189 -87.679 1.00 30.47 568 LEU A O 1
ATOM 4582 N N . ILE A 1 569 ? 117.845 -29.394 -85.835 1.00 48.12 569 ILE A N 1
ATOM 4583 C CA . ILE A 1 569 ? 117.095 -28.661 -84.764 1.00 48.12 569 ILE A CA 1
ATOM 4584 C C . ILE A 1 569 ? 118.030 -27.626 -84.061 1.00 48.12 569 ILE A C 1
ATOM 4586 O O . ILE A 1 569 ? 119.225 -27.659 -84.373 1.00 48.12 569 ILE A O 1
ATOM 4590 N N . PRO A 1 570 ? 117.570 -26.683 -83.190 1.00 50.56 570 PRO A N 1
ATOM 4591 C CA . PRO A 1 570 ? 117.533 -26.878 -81.703 1.00 50.56 570 PRO A CA 1
ATOM 4592 C C . PRO A 1 570 ? 116.303 -26.215 -80.993 1.00 50.56 570 PRO A C 1
ATOM 4594 O O . PRO A 1 570 ? 115.761 -25.238 -81.497 1.00 50.56 570 PRO A O 1
ATOM 4597 N N . ASP A 1 571 ? 115.661 -26.785 -79.960 1.00 31.83 571 ASP A N 1
ATOM 4598 C CA . ASP A 1 571 ? 115.969 -26.924 -78.504 1.00 31.83 571 ASP A CA 1
ATOM 4599 C C . ASP A 1 571 ? 115.506 -25.779 -77.555 1.00 31.83 571 ASP A C 1
ATOM 4601 O O . ASP A 1 571 ? 115.370 -24.624 -77.947 1.00 31.83 571 ASP A O 1
ATOM 4605 N N . ALA A 1 572 ? 115.181 -26.159 -76.303 1.00 38.88 572 ALA A N 1
ATOM 4606 C CA . ALA A 1 572 ? 114.500 -25.367 -75.247 1.00 38.88 572 ALA A CA 1
ATOM 4607 C C . ALA A 1 572 ? 115.506 -24.688 -74.248 1.00 38.88 572 ALA A C 1
ATOM 4609 O O . ALA A 1 572 ? 116.648 -24.540 -74.684 1.00 38.88 572 ALA A O 1
ATOM 4610 N N . PRO A 1 573 ? 115.208 -24.239 -72.979 1.00 52.56 573 PRO A N 1
ATOM 4611 C CA . PRO A 1 573 ? 114.455 -24.951 -71.905 1.00 52.56 573 PRO A CA 1
ATOM 4612 C C . PRO A 1 573 ? 113.666 -24.118 -70.829 1.00 52.56 573 PRO A C 1
ATOM 4614 O O . PRO A 1 573 ? 113.745 -22.900 -70.789 1.00 52.56 573 PRO A O 1
ATOM 4617 N N . ALA A 1 574 ? 112.946 -24.848 -69.944 1.00 34.44 574 ALA A N 1
ATOM 4618 C CA . ALA A 1 574 ? 112.635 -24.668 -68.488 1.00 34.44 574 ALA A CA 1
ATOM 4619 C C . ALA A 1 574 ? 112.338 -23.256 -67.879 1.00 34.44 574 ALA A C 1
ATOM 4621 O O . ALA A 1 574 ? 112.980 -22.274 -68.213 1.00 34.44 574 ALA A O 1
ATOM 4622 N N . CYS A 1 575 ? 111.407 -23.027 -66.931 1.00 30.97 575 CYS A N 1
ATOM 4623 C CA . CYS A 1 575 ? 111.030 -23.701 -65.660 1.00 30.97 575 CYS A CA 1
ATOM 4624 C C . CYS A 1 575 ? 109.650 -23.146 -65.160 1.00 30.97 575 CYS A C 1
ATOM 4626 O O . CYS A 1 575 ? 109.224 -22.117 -65.673 1.00 30.97 575 CYS A O 1
ATOM 4628 N N . SER A 1 576 ? 108.938 -23.609 -64.108 1.00 36.12 576 SER A N 1
ATOM 4629 C CA . SER A 1 576 ? 108.808 -24.917 -63.414 1.00 36.12 576 SER A CA 1
ATOM 4630 C C . SER A 1 576 ? 107.797 -24.849 -62.234 1.00 36.12 576 SER A C 1
ATOM 4632 O O . SER A 1 576 ? 107.901 -23.921 -61.444 1.00 36.12 576 SER A O 1
ATOM 4634 N N . ILE A 1 577 ? 106.969 -25.900 -62.038 1.00 36.06 577 ILE A N 1
ATOM 4635 C CA . ILE A 1 577 ? 106.375 -26.382 -60.745 1.00 36.06 577 ILE A CA 1
ATOM 4636 C C . ILE A 1 577 ? 105.284 -25.466 -60.096 1.00 36.06 577 ILE A C 1
ATOM 4638 O O . ILE A 1 577 ? 105.464 -24.265 -59.969 1.00 36.06 577 ILE A O 1
ATOM 4642 N N . ILE A 1 578 ? 104.070 -25.947 -59.753 1.00 34.31 578 ILE A N 1
ATOM 4643 C CA . ILE A 1 578 ? 103.701 -26.709 -58.525 1.00 34.31 578 ILE A CA 1
ATOM 4644 C C . ILE A 1 578 ? 102.574 -27.758 -58.761 1.00 34.31 578 ILE A C 1
ATOM 4646 O O . ILE A 1 578 ? 101.652 -27.552 -59.546 1.00 34.31 578 ILE A O 1
ATOM 4650 N N . THR A 1 579 ? 102.690 -28.887 -58.046 1.00 35.59 579 THR A N 1
ATOM 4651 C CA . THR A 1 579 ? 101.806 -30.077 -57.889 1.00 35.59 579 THR A CA 1
ATOM 4652 C C . THR A 1 579 ? 100.553 -29.816 -57.010 1.00 35.59 579 THR A C 1
ATOM 4654 O O . THR A 1 579 ? 100.425 -28.733 -56.458 1.00 35.59 579 THR A O 1
ATOM 4657 N N . ALA A 1 580 ? 99.560 -30.697 -56.784 1.00 33.31 580 ALA A N 1
ATOM 4658 C CA . ALA A 1 580 ? 99.323 -32.142 -57.008 1.00 33.31 580 ALA A CA 1
ATOM 4659 C C . ALA A 1 580 ? 97.829 -32.352 -57.421 1.00 33.31 580 ALA A C 1
ATOM 4661 O O . ALA A 1 580 ? 97.054 -31.409 -57.328 1.00 33.31 580 ALA A O 1
ATOM 4662 N N . GLY A 1 581 ? 97.314 -33.474 -57.947 1.00 33.25 581 GLY A N 1
ATOM 4663 C CA . GLY A 1 581 ? 97.370 -34.878 -57.495 1.00 33.25 581 GLY A CA 1
ATOM 4664 C C . GLY A 1 581 ? 95.921 -35.365 -57.252 1.00 33.25 581 GLY A C 1
ATOM 4665 O O . GLY A 1 581 ? 95.330 -35.013 -56.243 1.00 33.25 581 GLY A O 1
ATOM 4666 N N . SER A 1 582 ? 95.226 -35.909 -58.259 1.00 36.31 582 SER A N 1
ATOM 4667 C CA . SER A 1 582 ? 95.080 -37.353 -58.557 1.00 36.31 582 SER A CA 1
ATOM 4668 C C . SER A 1 582 ? 94.201 -38.156 -57.581 1.00 36.31 582 SER A C 1
ATOM 4670 O O . SER A 1 582 ? 94.661 -38.470 -56.489 1.00 36.31 582 SER A O 1
ATOM 4672 N N . THR A 1 583 ? 93.011 -38.579 -58.041 1.00 36.06 583 THR A N 1
ATOM 4673 C CA . THR A 1 583 ? 92.569 -39.997 -58.134 1.00 36.06 583 THR A CA 1
ATOM 4674 C C . THR A 1 583 ? 91.242 -40.114 -58.908 1.00 36.06 583 THR A C 1
ATOM 4676 O O . THR A 1 583 ? 90.462 -39.166 -58.961 1.00 36.06 583 THR A O 1
ATOM 4679 N N . GLY A 1 584 ? 91.017 -41.263 -59.563 1.00 36.41 584 GLY A N 1
ATOM 4680 C CA . GLY A 1 584 ? 89.784 -41.596 -60.298 1.00 36.41 584 GLY A CA 1
ATOM 4681 C C . GLY A 1 584 ? 88.836 -42.532 -59.515 1.00 36.41 584 GLY A C 1
ATOM 4682 O O . GLY A 1 584 ? 88.678 -42.336 -58.315 1.00 36.41 584 GLY A O 1
ATOM 4683 N N . PRO A 1 585 ? 88.186 -43.518 -60.167 1.00 60.12 585 PRO A N 1
ATOM 4684 C CA . PRO A 1 585 ? 86.775 -43.373 -60.559 1.00 60.12 585 PRO A CA 1
ATOM 4685 C C . PRO A 1 585 ? 85.846 -44.521 -60.082 1.00 60.12 585 PRO A C 1
ATOM 4687 O O . PRO A 1 585 ? 86.317 -45.491 -59.504 1.00 60.12 585 PRO A O 1
ATOM 4690 N N . GLU A 1 586 ? 84.549 -44.424 -60.433 1.00 35.59 586 GLU A N 1
ATOM 4691 C CA . GLU A 1 586 ? 83.469 -45.431 -60.234 1.00 35.59 586 GLU A CA 1
ATOM 4692 C C . GLU A 1 586 ? 83.094 -45.717 -58.751 1.00 35.59 586 GLU A C 1
ATOM 4694 O O . GLU A 1 586 ? 83.897 -45.535 -57.848 1.00 35.59 586 GLU A O 1
ATOM 4699 N N . GLY A 1 587 ? 81.869 -46.099 -58.364 1.00 36.66 587 GLY A N 1
ATOM 4700 C CA . GLY A 1 587 ? 80.629 -46.410 -59.092 1.00 36.66 587 GLY A CA 1
ATOM 4701 C C . GLY A 1 587 ? 79.378 -46.270 -58.177 1.00 36.66 587 GLY A C 1
ATOM 4702 O O . GLY A 1 587 ? 79.462 -45.618 -57.137 1.00 36.66 587 GLY A O 1
ATOM 4703 N N . PRO A 1 588 ? 78.200 -46.811 -58.555 1.00 61.84 588 PRO A N 1
ATOM 4704 C CA . PRO A 1 588 ? 76.890 -46.411 -58.005 1.00 61.84 588 PRO A CA 1
ATOM 4705 C C . PRO A 1 588 ? 76.357 -47.289 -56.852 1.00 61.84 588 PRO A C 1
ATOM 4707 O O . PRO A 1 588 ? 76.796 -48.423 -56.703 1.00 61.84 588 PRO A O 1
ATOM 4710 N N . ILE A 1 589 ? 75.318 -46.816 -56.137 1.00 37.41 589 ILE A N 1
ATOM 4711 C CA . ILE A 1 589 ? 74.226 -47.618 -55.521 1.00 37.41 589 ILE A CA 1
ATOM 4712 C C . ILE A 1 589 ? 73.030 -46.704 -55.148 1.00 37.41 589 ILE A C 1
ATOM 4714 O O . ILE A 1 589 ? 73.189 -45.496 -54.982 1.00 37.41 589 ILE A O 1
ATOM 4718 N N . HIS A 1 590 ? 71.821 -47.279 -55.097 1.00 39.84 590 HIS A N 1
ATOM 4719 C CA . HIS A 1 590 ? 70.517 -46.595 -54.975 1.00 39.84 590 HIS A CA 1
ATOM 4720 C C . HIS A 1 590 ? 69.914 -46.740 -53.527 1.00 39.84 590 HIS A C 1
ATOM 4722 O O . HIS A 1 590 ? 70.693 -46.998 -52.614 1.00 39.84 590 HIS A O 1
ATOM 4728 N N . PRO A 1 591 ? 68.617 -46.459 -53.231 1.00 65.56 591 PRO A N 1
ATOM 4729 C CA . PRO A 1 591 ? 68.161 -45.675 -52.061 1.00 65.56 591 PRO A CA 1
ATOM 4730 C C . PRO A 1 591 ? 67.767 -46.531 -50.816 1.00 65.56 591 PRO A C 1
ATOM 4732 O O . PRO A 1 591 ? 67.982 -47.743 -50.855 1.00 65.56 591 PRO A O 1
ATOM 4735 N N . PRO A 1 592 ? 67.164 -45.969 -49.728 1.00 55.16 592 PRO A N 1
ATOM 4736 C CA . PRO A 1 592 ? 65.689 -45.809 -49.696 1.00 55.16 592 PRO A CA 1
ATOM 4737 C C . PRO A 1 592 ? 65.061 -44.657 -48.842 1.00 55.16 592 PRO A C 1
ATOM 4739 O O . PRO A 1 592 ? 65.615 -44.179 -47.863 1.00 55.16 592 PRO A O 1
ATOM 4742 N N . LEU A 1 593 ? 63.837 -44.287 -49.256 1.00 37.12 593 LEU A N 1
ATOM 4743 C CA . LEU A 1 593 ? 62.605 -43.856 -48.545 1.00 37.12 593 LEU A CA 1
ATOM 4744 C C . LEU A 1 593 ? 62.565 -43.178 -47.138 1.00 37.12 593 LEU A C 1
ATOM 4746 O O . LEU A 1 593 ? 62.940 -43.776 -46.138 1.00 37.12 593 LEU A O 1
ATOM 4750 N N . THR A 1 594 ? 61.725 -42.118 -47.079 1.00 39.62 594 THR A N 1
ATOM 4751 C CA . THR A 1 594 ? 60.754 -41.729 -45.999 1.00 39.62 594 THR A CA 1
ATOM 4752 C C . THR A 1 594 ? 61.308 -41.289 -44.621 1.00 39.62 594 THR A C 1
ATOM 4754 O O . THR A 1 594 ? 62.403 -41.667 -44.249 1.00 39.62 594 THR A O 1
ATOM 4757 N N . THR A 1 595 ? 60.647 -40.445 -43.809 1.00 38.16 595 THR A N 1
ATOM 4758 C CA . THR A 1 595 ? 59.197 -40.215 -43.589 1.00 38.16 595 THR A CA 1
ATOM 4759 C C . THR A 1 595 ? 58.801 -38.753 -43.326 1.00 38.16 595 THR A C 1
ATOM 4761 O O . THR A 1 595 ? 59.497 -38.012 -42.639 1.00 38.16 595 THR A O 1
ATOM 4764 N N . THR A 1 596 ? 57.591 -38.390 -43.758 1.00 48.38 596 THR A N 1
ATOM 4765 C CA . THR A 1 596 ? 56.752 -37.333 -43.159 1.00 48.38 596 THR A CA 1
ATOM 4766 C C . THR A 1 596 ? 56.260 -37.717 -41.764 1.00 48.38 596 THR A C 1
ATOM 4768 O O . THR A 1 596 ? 55.735 -38.820 -41.626 1.00 48.38 596 THR A O 1
ATOM 4771 N N . THR A 1 597 ? 56.225 -36.765 -40.823 1.00 48.38 597 THR A N 1
ATOM 4772 C CA . THR A 1 597 ? 55.175 -36.735 -39.785 1.00 48.38 597 THR A CA 1
ATOM 4773 C C . THR A 1 597 ? 54.825 -35.297 -39.403 1.00 48.38 597 THR A C 1
ATOM 4775 O O . THR A 1 597 ? 55.706 -34.469 -39.186 1.00 48.38 597 THR A O 1
ATOM 4778 N N . THR A 1 598 ? 53.528 -35.021 -39.299 1.00 54.50 598 THR A N 1
ATOM 4779 C CA . THR A 1 598 ? 52.950 -33.808 -38.711 1.00 54.50 598 THR A CA 1
ATOM 4780 C C . THR A 1 598 ? 52.065 -34.235 -37.549 1.00 54.50 598 THR A C 1
ATOM 4782 O O . THR A 1 598 ? 51.241 -35.124 -37.752 1.00 54.50 598 THR A O 1
ATOM 4785 N N . THR A 1 599 ? 52.195 -33.572 -36.401 1.00 56.25 599 THR A N 1
ATOM 4786 C CA . THR A 1 599 ? 51.136 -33.305 -35.405 1.00 56.25 599 THR A CA 1
ATOM 4787 C C . THR A 1 599 ? 51.617 -32.170 -34.522 1.00 56.25 599 THR A C 1
ATOM 4789 O O . THR A 1 599 ? 52.767 -32.299 -34.047 1.00 56.25 599 THR A O 1
#

Sequence (599 aa):
MKLQALTKENEDLKERTLQMETQSKEHLKEWNKTKQEAADFQRKCEEFLSRLASKLSVDLAENDKLMETVVSLVDLCCRERDRQKTQICALEESVKSHEVESKASRETVRRLVADVDHEQKVSASRASDLNSVRQELDCILLKKQGLEADNKSLRNKLQENELALVAAREECSSYEKRSQDLEQKLLMSQNEVQALHSRMESFFKEVQVLLGNEPAVSLPKEEDVLERLREVCRREKSSTESVTGMEDRVAAVLQELGRQSELHRAAEQRAQQLQNKMQTLESELFTAGVSKDEQSHEKQQYLQFLEHLSEKMRIEHITTDVGFDMRLEAILTRAEQLTRQEGTALVEAKTLVYSLQKKLKEQKQRLESKDLHMDLLRRKVAQLDEEKRSRSALAVERDDATLASRKLQKKVERLQAELNAMRISTTDLKAQLSHTNELKIRVMEQNRTIEDQSKSLGKLEKNKVKVEKRLATVKTELQNQEHRARDELQQAQRLLQSQASAMAELSHREKKLLDFCTVIAQMLGVNMPASVPSCEVIKRLEVLIHSGHHFPLANQCVVQHYQHHMALIPDAPACSIITAGSTGPEGPIHPPLTTTTTT

Foldseek 3Di:
DVVVVVVVVVVVVVVVVVVVVVVVVVVVVVVVVVVVVVVVVVVVVVVVLVVLCVVLVHDPPDDPPSVVVSVVSVVVVVVVVVVVVVVVVVVVVVVVVVVVVVVVVVVVVVVVVVVVVVVVVVVVVVVVVVVVVVVVVVVVVVVVVVVVVVVVVVVVVVVVVVVVVVVVVVVVVVVVVVVVVVVVVVVVVVVVVVVVVVVVLVVQVVLCVVLPDDDDPDRDDPVNSVVSVVVVVVVVVVVVVVVVVVVVVVVVVVVVVVVVCPVVVVVCVVVVVVVVVVVVVVVVVVVVVVVVVVVVVVVVVVVVVLCVLCVVLVNNVVQVVDDPVVSVVVSVVSVVVVVVVVVVVVVVVVVVVVVVVVVVVVVVVVVVVVVVVVVVVVVVVVVVVVVVVVVVVVVVVVVVVVVVVVVVVVVVVVVVVVVVVVVVVVVVVVVVVVVVVVVVVVVVVVVVVVVVVVVVVVVVVVVVVVVVVVVVVVVVVVVVVVVVVVVVVVVVVVVVVVVVVVVVVVVVVVVVVVVVVVVLCVVVVNPDDDDDDPVVVVVVVVVVVPDDDDDDDDDDDDDDDDDDDDDDDDDDDDDDDDDDDDDDDDDDDDDDDDDDDDD

Secondary structure (DSSP, 8-state):
-HHHHHHHHHHHHHHHHHHHHHHHHHHHHHHHHHHHHHHHHHHHHHHHHHHHHHHTT--SSS-TTHHHHHHHHHHHHHHHHHHHHHHHHHHHHHHHHHHHHHHHHHHHHHHHHHHHHHHHHHHHHHHHHHHHHHHHHHHHHHHHHHHHHHHHHHHHHHHHHHHHHHHHHHHHHHHHHHHHHHHHHHHHHHHHHHHHHHHHHHHHHHHHHHTT----SSPPPHHHHHHHHHHHHHHHHHHHHHHHHHHHHHHHHHHHHHHHHHHHHHHHHHHHHHHHHHHHHHHHHHHHHHHHHHHHHHHHHHHHHHHHHHHHTT-HHHHSSS-HHHHHHHHHHHHHHHHHHHHHHHHHHHHHHHHHHHHHHHHHHHHHHHHHHHHHHHHHHHHHHHHHHHHHHHHHHHHHHHHHHHHHHHHHHHHHHHHHHHHHHHHHHHHHHHHHHHHHHHHHHHHHHHHHHHHHHHHHHHHHHHHHHHHHHHHHHHHHHHHHHHHHHHHHHHHHHHHHHHHHHHHHHHHHHHHHHHHHHHHTT----S---THHHHHHHHHHTTS----------------------------------------------------

pLDDT: mean 82.2, std 18.56, range [29.64, 98.5]

InterPro domains:
  IPR039139 Coiled-coil domain-containing protein 170-like [PTHR18863] (2-557)

Organism: Pangasianodon hypophthalmus (NCBI:txid310915)

Radius of gyration: 106.45 Å; chains: 1; bounding box: 222×110×278 Å